Protein AF-0000000067995550 (afdb_homodimer)

Radius of gyration: 25.69 Å; Cα contacts (8 Å, |Δi|>4): 958; chains: 2; bounding box: 103×67×55 Å

Solvent-accessible surface area (backbone atoms only — not comparable to full-atom values): 26093 Å² total; per-residue (Å²): 80,38,36,34,41,45,27,24,25,64,46,76,70,83,86,49,78,45,71,44,29,54,51,31,63,51,73,49,69,54,59,28,30,21,36,31,55,53,81,87,11,30,56,67,55,56,58,27,46,68,56,60,76,31,74,73,68,39,63,45,44,28,55,64,81,42,40,41,91,80,36,47,69,66,39,41,60,32,38,26,67,44,58,56,50,32,72,79,66,53,82,42,63,21,44,37,54,36,24,30,63,55,35,65,83,47,75,56,69,66,57,23,48,53,52,22,46,50,36,27,44,77,58,71,44,43,94,48,26,78,38,50,52,85,74,45,51,72,58,51,31,43,40,43,43,48,24,27,38,50,64,59,60,32,53,31,36,39,28,35,30,76,55,60,93,48,30,66,40,50,38,53,52,48,53,55,50,60,72,70,50,87,42,34,32,40,34,30,44,78,47,61,72,64,37,59,73,23,59,21,21,34,30,32,52,83,14,23,72,71,47,74,40,51,11,68,62,41,50,52,51,50,53,48,24,42,76,62,60,70,81,86,71,77,75,76,80,62,80,73,73,76,79,71,66,85,116,80,39,38,34,41,44,28,22,23,63,44,77,70,83,86,48,78,45,73,46,30,54,52,30,63,49,74,48,70,55,60,27,29,21,37,32,54,53,82,88,12,30,56,68,55,57,58,26,46,68,55,60,76,32,72,74,68,41,62,45,43,28,56,65,80,42,41,42,91,81,36,47,71,65,38,41,62,32,37,25,68,44,58,56,50,31,72,77,66,53,82,41,63,22,42,36,55,36,25,29,64,54,35,64,85,46,72,56,70,65,56,23,47,51,51,20,46,48,36,28,44,76,59,72,45,43,94,48,28,81,39,50,52,86,75,44,51,69,57,51,31,42,39,46,43,47,25,25,39,50,63,61,60,30,54,31,38,38,29,34,30,77,56,61,92,47,29,66,40,51,38,54,52,48,54,56,50,60,70,70,50,87,42,34,33,40,34,30,44,77,49,63,72,63,36,59,73,23,58,21,22,34,29,31,53,83,14,24,72,72,47,72,41,51,11,69,62,41,50,52,50,51,52,50,25,43,75,64,60,70,81,84,73,80,75,74,79,61,79,74,73,76,79,68,65,86,115

InterPro domains:
  IPR003439 ABC transporter-like, ATP-binding domain [PF00005] (32-164)
  IPR003439 ABC transporter-like, ATP-binding domain [PS50893] (4-231)
  IPR003593 AAA+ ATPase domain [SM00382] (29-210)
  IPR015856 ABC transporter, CbiO/EcfA subunit [cd03225] (9-208)
  IPR027417 P-loop containing nucleoside triphosphate hydrolase [G3DSA:3.40.50.300] (1-230)
  IPR027417 P-loop containing nucleoside triphosphate hydrolase [SSF52540] (18-215)
  IPR050095 Energy-coupling factor transporter ATP-binding [PTHR43553] (17-221)

Structure (mmCIF, N/CA/C/O backbone):
data_AF-0000000067995550-model_v1
#
loop_
_entity.id
_entity.type
_entity.pdbx_description
1 polymer 'Cobalt ABC transporter ATP-binding protein'
#
loop_
_atom_site.group_PDB
_atom_site.id
_atom_site.type_symbol
_atom_site.label_atom_id
_atom_site.label_alt_id
_atom_site.label_comp_id
_atom_site.label_asym_id
_atom_site.label_entity_id
_atom_site.label_seq_id
_atom_site.pdbx_PDB_ins_code
_atom_site.Cartn_x
_atom_site.Cartn_y
_atom_site.Cartn_z
_atom_site.occupancy
_atom_site.B_iso_or_equiv
_atom_site.auth_seq_id
_atom_site.auth_comp_id
_atom_site.auth_asym_id
_atom_site.auth_atom_id
_atom_site.pdbx_PDB_model_num
ATOM 1 N N . MET A 1 1 ? 9.516 -27.969 -7.672 1 90.69 1 MET A N 1
ATOM 2 C CA . MET A 1 1 ? 10.656 -27.125 -7.344 1 90.69 1 MET A CA 1
ATOM 3 C C . MET A 1 1 ? 10.844 -26.031 -8.398 1 90.69 1 MET A C 1
ATOM 5 O O . MET A 1 1 ? 10.711 -26.297 -9.594 1 90.69 1 MET A O 1
ATOM 9 N N . LEU A 1 2 ? 10.992 -24.766 -7.938 1 96.38 2 LEU A N 1
ATOM 10 C CA . LEU A 1 2 ? 11.383 -23.672 -8.812 1 96.38 2 LEU A CA 1
ATOM 11 C C . LEU A 1 2 ? 12.891 -23.438 -8.75 1 96.38 2 LEU A C 1
ATOM 13 O O . LEU A 1 2 ? 13.477 -23.438 -7.664 1 96.38 2 LEU A O 1
ATOM 17 N N . ALA A 1 3 ? 13.484 -23.344 -9.938 1 97.19 3 ALA A N 1
ATOM 18 C CA . ALA A 1 3 ? 14.938 -23.156 -9.938 1 97.19 3 ALA A CA 1
ATOM 19 C C . ALA A 1 3 ? 15.352 -22.078 -10.922 1 97.19 3 ALA A C 1
ATOM 21 O O . ALA A 1 3 ? 14.797 -21.969 -12.016 1 97.19 3 ALA A O 1
ATOM 22 N N . VAL A 1 4 ? 16.234 -21.281 -10.484 1 96.56 4 VAL A N 1
ATOM 23 C CA . VAL A 1 4 ? 16.891 -20.266 -11.281 1 96.56 4 VAL A CA 1
ATOM 24 C C . VAL A 1 4 ? 18.406 -20.438 -11.211 1 96.56 4 VAL A C 1
ATOM 26 O O . VAL A 1 4 ? 18.969 -20.578 -10.125 1 96.56 4 VAL A O 1
ATOM 29 N N . ARG A 1 5 ? 19.047 -20.453 -12.383 1 96.62 5 ARG A N 1
ATOM 30 C CA . ARG A 1 5 ? 20.484 -20.625 -12.445 1 96.62 5 ARG A CA 1
ATOM 31 C C . ARG A 1 5 ? 21.141 -19.484 -13.227 1 96.62 5 ARG A C 1
ATOM 33 O O . ARG A 1 5 ? 20.953 -19.375 -14.438 1 96.62 5 ARG A O 1
ATOM 40 N N . SER A 1 6 ? 21.938 -18.656 -12.5 1 96.81 6 SER A N 1
ATOM 41 C CA . SER A 1 6 ? 22.688 -17.531 -13.055 1 96.81 6 SER A CA 1
ATOM 42 C C . SER A 1 6 ? 21.812 -16.672 -13.977 1 96.81 6 SER A C 1
ATOM 44 O O . SER A 1 6 ? 22.219 -16.344 -15.086 1 96.81 6 SER A O 1
ATOM 46 N N . ALA A 1 7 ? 20.672 -16.438 -13.562 1 96.19 7 ALA A N 1
ATOM 47 C CA . ALA A 1 7 ? 19.703 -15.695 -14.383 1 96.19 7 ALA A CA 1
ATOM 48 C C . ALA A 1 7 ? 20.047 -14.211 -14.406 1 96.19 7 ALA A C 1
ATOM 50 O O . ALA A 1 7 ? 20.25 -13.594 -13.359 1 96.19 7 ALA A O 1
ATOM 51 N N . THR A 1 8 ? 20.141 -13.664 -15.531 1 96.44 8 THR A N 1
ATOM 52 C CA . THR A 1 8 ? 20.359 -12.234 -15.75 1 96.44 8 THR A CA 1
ATOM 53 C C . THR A 1 8 ? 19.25 -11.648 -16.625 1 96.44 8 THR A C 1
ATOM 55 O O . THR A 1 8 ? 18.828 -12.273 -17.594 1 96.44 8 THR A O 1
ATOM 58 N N . VAL A 1 9 ? 18.688 -10.586 -16.188 1 95.88 9 VAL A N 1
ATOM 59 C CA . VAL A 1 9 ? 17.672 -9.867 -16.953 1 95.88 9 VAL A CA 1
ATOM 60 C C . VAL A 1 9 ? 18.141 -8.438 -17.219 1 95.88 9 VAL A C 1
ATOM 62 O O . VAL A 1 9 ? 18.359 -7.668 -16.266 1 95.88 9 VAL A O 1
ATOM 65 N N . THR A 1 10 ? 18.328 -8.078 -18.438 1 93.94 10 THR A N 1
ATOM 66 C CA . THR A 1 10 ? 18.672 -6.73 -18.859 1 93.94 10 THR A CA 1
ATOM 67 C C . THR A 1 10 ? 17.625 -6.168 -19.812 1 93.94 10 THR A C 1
ATOM 69 O O . THR A 1 10 ? 17.125 -6.887 -20.688 1 93.94 10 THR A O 1
ATOM 72 N N . VAL A 1 11 ? 17.312 -4.898 -19.578 1 89.62 11 VAL A N 1
ATOM 73 C CA . VAL A 1 11 ? 16.328 -4.254 -20.438 1 89.62 11 VAL A CA 1
ATOM 74 C C . VAL A 1 11 ? 16.953 -3.02 -21.094 1 89.62 11 VAL A C 1
ATOM 76 O O . VAL A 1 11 ? 17.797 -2.355 -20.5 1 89.62 11 VAL A O 1
ATOM 79 N N . ASP A 1 12 ? 16.516 -2.756 -22.266 1 84.75 12 ASP A N 1
ATOM 80 C CA . ASP A 1 12 ? 16.953 -1.566 -22.984 1 84.75 12 ASP A CA 1
ATOM 81 C C . ASP A 1 12 ? 16.016 -0.383 -22.703 1 84.75 12 ASP A C 1
ATOM 83 O O . ASP A 1 12 ? 14.836 -0.423 -23.031 1 84.75 12 ASP A O 1
ATOM 87 N N . THR A 1 13 ? 16.484 0.612 -22.016 1 78.81 13 THR A N 1
ATOM 88 C CA . THR A 1 13 ? 15.672 1.778 -21.688 1 78.81 13 THR A CA 1
ATOM 89 C C . THR A 1 13 ? 15.781 2.842 -22.781 1 78.81 13 THR A C 1
ATOM 91 O O . THR A 1 13 ? 15.273 3.953 -22.625 1 78.81 13 THR A O 1
ATOM 94 N N . GLY A 1 14 ? 16.25 2.47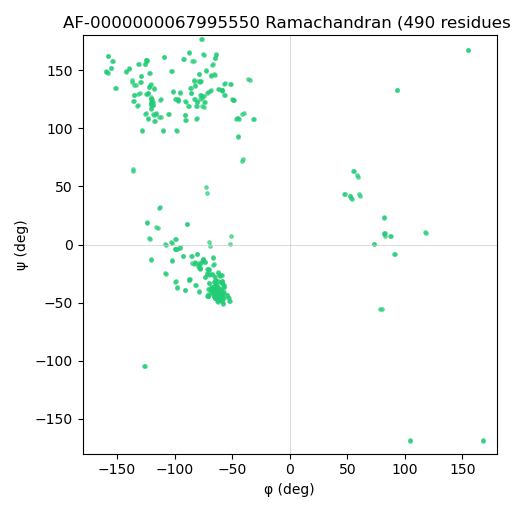3 -23.969 1 72.81 14 GLY A N 1
ATOM 95 C CA . GLY A 1 14 ? 16.5 3.434 -25.031 1 72.81 14 GLY A CA 1
ATOM 96 C C . GLY A 1 14 ? 17.812 4.18 -24.859 1 72.81 14 GLY A C 1
ATOM 97 O O . GLY A 1 14 ? 18.656 4.191 -25.766 1 72.81 14 GLY A O 1
ATOM 98 N N . ALA A 1 15 ? 18 4.816 -23.719 1 73.25 15 ALA A N 1
ATOM 99 C CA . ALA A 1 15 ? 19.203 5.602 -23.453 1 73.25 15 ALA A CA 1
ATOM 100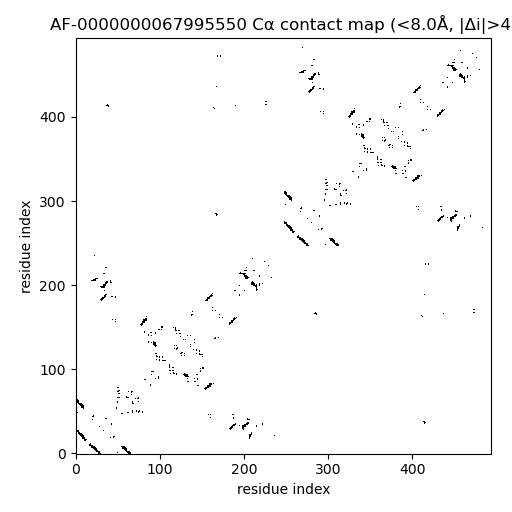 C C . ALA A 1 15 ? 20.359 4.711 -23 1 73.25 15 ALA A C 1
ATOM 102 O O . ALA A 1 15 ? 21.531 5 -23.281 1 73.25 15 ALA A O 1
ATOM 103 N N . SER A 1 16 ? 20 3.633 -22.234 1 82.38 16 SER A N 1
ATOM 104 C CA . SER A 1 16 ? 21.031 2.719 -21.734 1 82.38 16 SER A CA 1
ATOM 105 C C . SER A 1 16 ? 20.438 1.358 -21.391 1 82.38 16 SER A C 1
ATOM 107 O O . SER A 1 16 ? 19.219 1.188 -21.406 1 82.38 16 SER A O 1
ATOM 109 N N . GLU A 1 17 ? 21.297 0.446 -21.297 1 88.12 17 GLU A N 1
ATOM 110 C CA . GLU A 1 17 ? 20.922 -0.882 -20.828 1 88.12 17 GLU A CA 1
ATOM 111 C C . GLU A 1 17 ? 20.891 -0.945 -19.312 1 88.12 17 GLU A C 1
ATOM 113 O O . GLU A 1 17 ? 21.781 -0.426 -18.641 1 88.12 17 GLU A O 1
ATOM 118 N N . ARG A 1 18 ? 19.734 -1.368 -18.766 1 89.5 18 ARG A N 1
ATOM 119 C CA . ARG A 1 18 ? 19.594 -1.503 -17.328 1 89.5 18 ARG A CA 1
ATOM 120 C C . ARG A 1 18 ? 19.469 -2.969 -16.922 1 89.5 18 ARG A C 1
ATOM 122 O O . ARG A 1 18 ? 18.656 -3.703 -17.484 1 89.5 18 ARG A O 1
ATOM 129 N N . THR A 1 19 ? 20.328 -3.387 -16.031 1 93.06 19 THR A N 1
ATOM 130 C CA . THR A 1 19 ? 20.266 -4.75 -15.523 1 93.06 19 THR A CA 1
ATOM 131 C C . THR A 1 19 ? 19.344 -4.836 -14.312 1 93.06 19 THR A C 1
ATOM 133 O O . THR A 1 19 ? 19.578 -4.184 -13.289 1 93.06 19 THR A O 1
ATOM 136 N N . LEU A 1 20 ? 18.281 -5.637 -14.438 1 94.62 20 LEU A N 1
ATOM 137 C CA . LEU A 1 20 ? 17.297 -5.766 -13.375 1 94.62 20 LEU A CA 1
ATOM 138 C C . LEU A 1 20 ? 17.656 -6.91 -12.43 1 94.62 20 LEU A C 1
ATOM 140 O O . LEU A 1 20 ? 17.469 -6.801 -11.219 1 94.62 20 LEU A O 1
ATOM 144 N N . LEU A 1 21 ? 18.125 -7.961 -12.961 1 96.75 21 LEU A N 1
ATOM 145 C CA . LEU A 1 21 ? 18.641 -9.109 -12.219 1 96.75 21 LEU A CA 1
ATOM 146 C C . LEU A 1 21 ? 20.031 -9.5 -12.727 1 96.75 21 LEU A C 1
ATOM 148 O O . LEU A 1 21 ? 20.281 -9.484 -13.938 1 96.75 21 LEU A O 1
ATOM 152 N N . GLN A 1 22 ? 20.859 -9.836 -11.781 1 96 22 GLN A N 1
ATOM 153 C CA . GLN A 1 22 ? 22.25 -10.109 -12.133 1 96 22 GLN A CA 1
ATOM 154 C C . GLN A 1 22 ? 22.703 -11.453 -11.57 1 96 22 GLN A C 1
ATOM 156 O O . GLN A 1 22 ? 23.156 -11.539 -10.43 1 96 22 GLN A O 1
ATOM 161 N N . GLY A 1 23 ? 22.672 -12.461 -12.414 1 95.56 23 GLY A N 1
ATOM 162 C CA . GLY A 1 23 ? 23.234 -13.766 -12.125 1 95.56 23 GLY A CA 1
ATOM 163 C C . GLY A 1 23 ? 22.609 -14.43 -10.914 1 95.56 23 GLY A C 1
ATOM 164 O O . GLY A 1 23 ? 23.312 -15.023 -10.086 1 95.56 23 GLY A O 1
ATOM 165 N N . ILE A 1 24 ? 21.344 -14.383 -10.773 1 96.44 24 ILE A N 1
ATOM 166 C CA . ILE A 1 24 ? 20.672 -14.938 -9.609 1 96.44 24 ILE A CA 1
ATOM 167 C C . ILE A 1 24 ? 20.578 -16.453 -9.727 1 96.44 24 ILE A C 1
ATOM 169 O O . ILE A 1 24 ? 20.203 -16.984 -10.781 1 96.44 24 ILE A O 1
ATOM 173 N N . THR A 1 25 ? 21.062 -17.172 -8.75 1 97.56 25 THR A N 1
ATOM 174 C CA . THR A 1 25 ? 20.891 -18.609 -8.617 1 97.56 25 THR A CA 1
ATOM 175 C C . THR A 1 25 ? 20.141 -18.953 -7.34 1 97.56 25 THR A C 1
ATOM 177 O O . THR A 1 25 ? 20.516 -18.516 -6.25 1 97.56 25 THR A O 1
ATOM 180 N N . ALA A 1 26 ? 19.078 -19.625 -7.473 1 97.5 26 ALA A N 1
ATOM 181 C CA . ALA A 1 26 ? 18.25 -19.984 -6.32 1 97.5 26 ALA A CA 1
ATOM 182 C C . ALA A 1 26 ? 17.375 -21.188 -6.633 1 97.5 26 ALA A C 1
ATOM 184 O O . ALA A 1 26 ? 16.984 -21.406 -7.781 1 97.5 26 ALA A O 1
ATOM 185 N N . GLU A 1 27 ? 17.141 -21.938 -5.648 1 97.94 27 GLU A N 1
ATOM 186 C CA . GLU A 1 27 ? 16.156 -23 -5.688 1 97.94 27 GLU A CA 1
ATOM 187 C C . GLU A 1 27 ? 15.078 -22.797 -4.633 1 97.94 27 GLU A C 1
ATOM 189 O O . GLU A 1 27 ? 15.375 -22.594 -3.457 1 97.94 27 GLU A O 1
ATOM 194 N N . LEU A 1 28 ? 13.883 -22.828 -5.09 1 97.94 28 LEU A N 1
ATOM 195 C CA . LEU A 1 28 ? 12.734 -22.672 -4.199 1 97.94 28 LEU A CA 1
ATOM 196 C C . LEU A 1 28 ? 11.93 -23.969 -4.133 1 97.94 28 LEU A C 1
ATOM 198 O O . LEU A 1 28 ? 11.281 -24.359 -5.105 1 97.94 28 LEU A O 1
ATOM 202 N N . SER A 1 29 ? 11.984 -24.625 -2.994 1 95.88 29 SER A N 1
ATOM 203 C CA . SER A 1 29 ? 11.297 -25.906 -2.873 1 95.88 29 SER A CA 1
ATOM 204 C C . SER A 1 29 ? 10.25 -25.859 -1.763 1 95.88 29 SER A C 1
ATOM 206 O O . SER A 1 29 ? 9.422 -26.766 -1.654 1 95.88 29 SER A O 1
ATOM 208 N N . ALA A 1 30 ? 10.336 -24.812 -0.956 1 97.69 30 ALA A N 1
ATOM 209 C CA . ALA A 1 30 ? 9.406 -24.719 0.165 1 97.69 30 ALA A CA 1
ATOM 210 C C . ALA A 1 30 ? 7.973 -24.516 -0.325 1 97.69 30 ALA A C 1
ATOM 212 O O . ALA A 1 30 ? 7.758 -23.984 -1.418 1 97.69 30 ALA A O 1
ATOM 213 N N . PRO A 1 31 ? 7.012 -24.922 0.517 1 98.06 31 PRO A N 1
ATOM 214 C CA . PRO A 1 31 ? 5.617 -24.672 0.152 1 98.06 31 PRO A CA 1
ATOM 215 C C . PRO A 1 31 ? 5.332 -23.188 -0.072 1 98.06 31 PRO A C 1
ATOM 217 O O . PRO A 1 31 ? 4.637 -22.812 -1.026 1 98.06 31 PRO A O 1
ATOM 220 N N . ARG A 1 32 ? 5.84 -22.375 0.722 1 98.56 32 ARG A N 1
ATOM 221 C CA . ARG A 1 32 ? 5.676 -20.938 0.583 1 98.56 32 ARG A CA 1
ATOM 222 C C . ARG A 1 32 ? 6.996 -20.203 0.795 1 98.56 32 ARG A C 1
ATOM 224 O O . ARG A 1 32 ? 7.652 -20.391 1.823 1 98.56 32 ARG A O 1
ATOM 231 N N . THR A 1 33 ? 7.391 -19.438 -0.186 1 98.81 33 THR A N 1
ATOM 232 C CA . THR A 1 33 ? 8.633 -18.672 -0.134 1 98.81 33 THR A CA 1
ATOM 233 C C . THR A 1 33 ? 8.352 -17.172 -0.269 1 98.81 33 THR A C 1
ATOM 235 O O . THR A 1 33 ? 7.668 -16.75 -1.204 1 98.81 33 THR A O 1
ATOM 238 N N . ALA A 1 34 ? 8.82 -16.375 0.694 1 98.75 34 ALA A N 1
ATOM 239 C CA . ALA A 1 34 ? 8.719 -14.922 0.611 1 98.75 34 ALA A CA 1
ATOM 240 C C . ALA A 1 34 ? 9.906 -14.336 -0.159 1 98.75 34 ALA A C 1
ATOM 242 O O . ALA A 1 34 ? 11.039 -14.789 0.005 1 98.75 34 ALA A O 1
ATOM 243 N N . VAL A 1 35 ? 9.648 -13.453 -1.043 1 98.69 35 VAL A N 1
ATOM 244 C CA . VAL A 1 35 ? 10.664 -12.672 -1.741 1 98.69 35 VAL A CA 1
ATOM 245 C C . VAL A 1 35 ? 10.695 -11.25 -1.189 1 98.69 35 VAL A C 1
ATOM 247 O O . VAL A 1 35 ? 9.766 -10.477 -1.402 1 98.69 35 VAL A O 1
ATOM 250 N N . LEU A 1 36 ? 11.773 -10.906 -0.519 1 98.44 36 LEU A N 1
ATOM 251 C CA . LEU A 1 36 ? 11.938 -9.617 0.136 1 98.44 36 LEU A CA 1
ATOM 252 C C . LEU A 1 36 ? 12.969 -8.766 -0.596 1 98.44 36 LEU A C 1
ATOM 254 O O . LEU A 1 36 ? 13.82 -9.297 -1.315 1 98.44 36 LEU A O 1
ATOM 258 N N . GLY A 1 37 ? 12.914 -7.508 -0.333 1 97.38 37 GLY A N 1
ATOM 259 C CA . GLY A 1 37 ? 13.797 -6.527 -0.94 1 97.38 37 GLY A CA 1
ATOM 260 C C . GLY A 1 37 ? 13.203 -5.133 -0.984 1 97.38 37 GLY A C 1
ATOM 261 O O . GLY A 1 37 ? 12 -4.957 -0.775 1 97.38 37 GLY A O 1
ATOM 262 N N . LEU A 1 38 ? 14.062 -4.211 -1.272 1 95.81 38 LEU A N 1
ATOM 263 C CA . LEU A 1 38 ? 13.617 -2.828 -1.392 1 95.81 38 LEU A CA 1
ATOM 264 C C . LEU A 1 38 ? 12.852 -2.613 -2.697 1 95.81 38 LEU A C 1
ATOM 266 O O . LEU A 1 38 ? 12.859 -3.479 -3.574 1 95.81 38 LEU A O 1
ATOM 270 N N . ASN A 1 39 ? 12.117 -1.482 -2.719 1 93 39 ASN A N 1
ATOM 271 C CA . ASN A 1 39 ? 11.477 -1.131 -3.98 1 93 39 ASN A CA 1
ATOM 272 C C . ASN A 1 39 ? 12.492 -1.02 -5.117 1 93 39 ASN A C 1
ATOM 274 O O . ASN A 1 39 ? 13.562 -0.438 -4.941 1 93 39 ASN A O 1
ATOM 278 N N . GLY A 1 40 ? 12.273 -1.641 -6.168 1 90.69 40 GLY A N 1
ATOM 279 C CA . GLY A 1 40 ? 13.164 -1.574 -7.316 1 90.69 40 GLY A CA 1
ATOM 280 C C . GLY A 1 40 ? 14.281 -2.598 -7.266 1 90.69 40 GLY A C 1
ATOM 281 O O . GLY A 1 40 ? 15.164 -2.611 -8.133 1 90.69 40 GLY A O 1
ATOM 282 N N . SER A 1 41 ? 14.242 -3.496 -6.328 1 94.06 41 SER A N 1
ATOM 283 C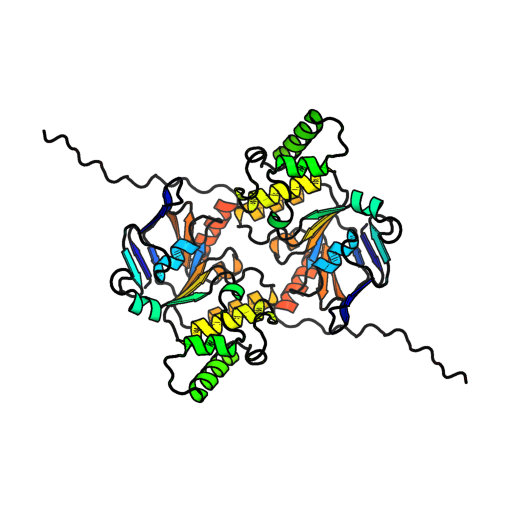 CA . SER A 1 41 ? 15.352 -4.426 -6.148 1 94.06 41 SER A CA 1
ATOM 284 C C . SER A 1 41 ? 15.312 -5.547 -7.18 1 94.06 41 SER A C 1
ATOM 286 O O . SER A 1 41 ? 16.297 -6.27 -7.363 1 94.06 41 SER A O 1
ATOM 288 N N . GLY A 1 42 ? 14.133 -5.781 -7.773 1 94.56 42 GLY A N 1
ATOM 289 C CA . GLY A 1 42 ? 14.008 -6.828 -8.773 1 94.56 42 GLY A CA 1
ATOM 290 C C . GLY A 1 42 ? 13.039 -7.926 -8.375 1 94.56 42 GLY A C 1
ATOM 291 O O . GLY A 1 42 ? 12.945 -8.953 -9.047 1 94.56 42 GLY A O 1
ATOM 292 N N . LYS A 1 43 ? 12.281 -7.75 -7.32 1 96.5 43 LYS A N 1
ATOM 293 C CA . LYS A 1 43 ? 11.383 -8.773 -6.797 1 96.5 43 LYS A CA 1
ATOM 294 C C . LYS A 1 43 ? 10.375 -9.219 -7.855 1 96.5 43 LYS A C 1
ATOM 296 O O . LYS A 1 43 ? 10.227 -10.414 -8.117 1 96.5 43 LYS A O 1
ATOM 301 N N . SER A 1 44 ? 9.711 -8.188 -8.469 1 95.38 44 SER A N 1
ATOM 302 C CA . SER A 1 44 ? 8.695 -8.5 -9.469 1 95.38 44 SER A CA 1
ATOM 303 C C . SER A 1 44 ? 9.312 -9.148 -10.703 1 95.38 44 SER A C 1
ATOM 305 O O . SER A 1 44 ? 8.758 -10.094 -11.266 1 95.38 44 SER A O 1
ATOM 307 N N . THR A 1 45 ? 10.461 -8.664 -11.117 1 95.38 45 THR A N 1
ATOM 308 C CA . THR A 1 45 ? 11.188 -9.258 -12.234 1 95.38 45 THR A CA 1
ATOM 309 C C . THR A 1 45 ? 11.539 -10.711 -11.945 1 95.38 45 THR A C 1
ATOM 311 O O . THR A 1 45 ? 11.367 -11.586 -12.797 1 95.38 45 THR A O 1
ATOM 314 N N . PHE A 1 46 ? 11.961 -10.938 -10.695 1 97.5 46 PHE A N 1
ATOM 315 C CA . PHE A 1 46 ? 12.312 -12.289 -10.273 1 97.5 46 PHE A CA 1
ATOM 316 C C . PHE A 1 46 ? 11.094 -13.203 -10.328 1 97.5 46 PHE A C 1
ATOM 318 O O . PHE A 1 46 ? 11.164 -14.305 -10.883 1 97.5 46 PHE A O 1
ATOM 325 N N . LEU A 1 47 ? 9.945 -12.766 -9.805 1 97.06 47 LEU A N 1
ATOM 326 C CA . LEU A 1 47 ? 8.711 -13.555 -9.812 1 97.06 47 LEU A CA 1
ATOM 327 C C . LEU A 1 47 ? 8.305 -13.906 -11.242 1 97.06 47 LEU A C 1
ATOM 329 O O . LEU A 1 47 ? 7.961 -15.055 -11.531 1 97.06 47 LEU A O 1
ATOM 333 N N . ARG A 1 48 ? 8.461 -12.977 -12.094 1 95.62 48 ARG A N 1
ATOM 334 C CA . ARG A 1 48 ? 7.969 -13.109 -13.461 1 95.62 48 ARG A CA 1
ATOM 335 C C . ARG A 1 48 ? 8.859 -14.031 -14.281 1 95.62 48 ARG A C 1
ATOM 337 O O . ARG A 1 48 ? 8.484 -14.453 -15.375 1 95.62 48 ARG A O 1
ATOM 344 N N . LEU A 1 49 ? 10.031 -14.352 -13.773 1 95.56 49 LEU A N 1
ATOM 345 C CA . LEU A 1 49 ? 10.867 -15.344 -14.438 1 95.56 49 LEU A CA 1
ATOM 346 C C . LEU A 1 49 ? 10.148 -16.688 -14.547 1 95.56 49 LEU A C 1
ATOM 348 O O . LEU A 1 49 ? 10.305 -17.406 -15.539 1 95.56 49 LEU A O 1
ATOM 352 N N . PHE A 1 50 ? 9.336 -16.938 -13.578 1 96.19 50 PHE A N 1
ATOM 353 C CA . PHE A 1 50 ? 8.789 -18.281 -13.438 1 96.19 50 PHE A CA 1
ATOM 354 C C . PHE A 1 50 ? 7.547 -18.453 -14.305 1 96.19 50 PHE A C 1
ATOM 356 O O . PHE A 1 50 ? 7.016 -19.562 -14.422 1 96.19 50 PHE A O 1
ATOM 363 N N . ASN A 1 51 ? 7.043 -17.422 -14.852 1 92.81 51 ASN A N 1
ATOM 364 C CA . ASN A 1 51 ? 5.941 -17.578 -15.789 1 92.81 51 ASN A CA 1
ATOM 365 C C . ASN A 1 51 ? 6.281 -16.984 -17.156 1 92.81 51 ASN A C 1
ATOM 367 O O . ASN A 1 51 ? 5.398 -16.797 -18 1 92.81 51 ASN A O 1
ATOM 371 N N . GLY A 1 52 ? 7.449 -16.562 -17.328 1 90.62 52 GLY A N 1
ATOM 372 C CA . GLY A 1 52 ? 7.965 -16.141 -18.609 1 90.62 52 GLY A CA 1
ATOM 373 C C . GLY A 1 52 ? 7.578 -14.719 -18.984 1 90.62 52 GLY A C 1
ATOM 374 O O . GLY A 1 52 ? 7.727 -14.305 -20.141 1 90.62 52 GLY A O 1
ATOM 375 N N . LEU A 1 53 ? 7.023 -13.977 -18.078 1 87.81 53 LEU A N 1
ATOM 376 C CA . LEU A 1 53 ? 6.633 -12.602 -18.359 1 87.81 53 LEU A CA 1
ATOM 377 C C . LEU A 1 53 ? 7.848 -11.672 -18.328 1 87.81 53 LEU A C 1
ATOM 379 O O . LEU A 1 53 ? 7.789 -10.547 -18.828 1 87.81 53 LEU A O 1
ATOM 383 N N . SER A 1 54 ? 8.898 -12.047 -17.719 1 88.38 54 SER A N 1
ATOM 384 C CA . SER A 1 54 ? 10.172 -11.336 -17.781 1 88.38 54 SER A CA 1
ATOM 385 C C . SER A 1 54 ? 11.141 -12.008 -18.734 1 88.38 54 SER A C 1
ATOM 387 O O . SER A 1 54 ? 11.328 -13.227 -18.688 1 88.38 54 SER A O 1
ATOM 389 N N . PRO A 1 55 ? 11.734 -11.188 -19.609 1 86.56 55 PRO A N 1
ATOM 390 C CA . PRO A 1 55 ? 12.703 -11.797 -20.516 1 86.56 55 PRO A CA 1
ATOM 391 C C . PRO A 1 55 ? 13.969 -12.266 -19.797 1 86.56 55 PRO A C 1
ATOM 393 O O . PRO A 1 55 ? 14.5 -11.555 -18.938 1 86.56 55 PRO A O 1
ATOM 396 N N . LEU A 1 56 ? 14.352 -13.453 -20.094 1 91.81 56 LEU A N 1
ATOM 397 C CA . LEU A 1 56 ? 15.602 -14 -19.594 1 91.81 56 LEU A CA 1
ATOM 398 C C . LEU A 1 56 ? 16.75 -13.727 -20.547 1 91.81 56 LEU A C 1
ATOM 400 O O . LEU A 1 56 ? 16.812 -14.305 -21.641 1 91.81 56 LEU A O 1
ATOM 404 N N . THR A 1 57 ? 17.656 -12.781 -20.141 1 92.75 57 THR A N 1
ATOM 405 C CA . THR A 1 57 ? 18.797 -12.438 -20.984 1 92.75 57 THR A CA 1
ATOM 406 C C . THR A 1 57 ? 19.812 -13.57 -21.016 1 92.75 57 THR A C 1
ATOM 408 O O . THR A 1 57 ? 20.344 -13.922 -22.078 1 92.75 57 THR A O 1
ATOM 411 N N . SER A 1 58 ? 20.094 -14.125 -19.906 1 94.75 58 SER A N 1
ATOM 412 C CA . SER A 1 58 ? 20.969 -15.281 -19.781 1 94.75 58 SER A CA 1
ATOM 413 C C . SER A 1 58 ? 20.641 -16.094 -18.531 1 94.75 58 SER A C 1
ATOM 415 O O . SER A 1 58 ? 19.969 -15.602 -17.641 1 94.75 58 SER A O 1
ATOM 417 N N . GLY A 1 59 ? 21.031 -17.359 -18.562 1 95.94 59 GLY A N 1
ATOM 418 C CA . GLY A 1 59 ? 20.75 -18.266 -17.469 1 95.94 59 GLY A CA 1
ATOM 419 C C . GLY A 1 59 ? 19.641 -19.25 -17.766 1 95.94 59 GLY A C 1
ATOM 420 O O . GLY A 1 59 ? 19.297 -19.484 -18.938 1 95.94 59 GLY A O 1
ATOM 421 N N . GLU A 1 60 ? 19.219 -19.922 -16.703 1 96.12 60 GLU A N 1
ATOM 422 C CA . GLU A 1 60 ? 18.188 -20.922 -16.859 1 96.12 60 GLU A CA 1
ATOM 423 C C . GLU A 1 60 ? 17.141 -20.828 -15.742 1 96.12 60 GLU A C 1
ATOM 425 O O . GLU A 1 60 ? 17.5 -20.594 -14.586 1 96.12 60 GLU A O 1
ATOM 430 N N . VAL A 1 61 ? 15.93 -21.031 -16.125 1 96.5 61 VAL A N 1
ATOM 431 C CA . VAL A 1 61 ? 14.82 -21.062 -15.18 1 96.5 61 VAL A CA 1
ATOM 432 C C . VAL A 1 61 ? 13.953 -22.297 -15.438 1 96.5 61 VAL A C 1
ATOM 434 O O . VAL A 1 61 ? 13.594 -22.578 -16.578 1 96.5 61 VAL A O 1
ATOM 437 N N . THR A 1 62 ? 13.68 -23.031 -14.406 1 96.25 62 THR A N 1
ATOM 438 C CA . THR A 1 62 ? 12.828 -24.203 -14.547 1 96.25 62 THR A CA 1
ATOM 439 C C . THR A 1 62 ? 11.711 -24.188 -13.508 1 96.25 62 THR A C 1
ATOM 441 O O . THR A 1 62 ? 11.898 -23.703 -12.391 1 96.25 62 THR A O 1
ATOM 444 N N . VAL A 1 63 ? 10.594 -24.656 -13.859 1 96.31 63 VAL A N 1
ATOM 445 C CA . VAL A 1 63 ? 9.43 -24.859 -13.008 1 96.31 63 VAL A CA 1
ATOM 446 C C . VAL A 1 63 ? 9.078 -26.344 -12.945 1 96.31 63 VAL A C 1
ATOM 448 O O . VAL A 1 63 ? 8.578 -26.906 -13.914 1 96.31 63 VAL A O 1
ATOM 451 N N . HIS A 1 64 ? 9.391 -26.891 -11.82 1 93.75 64 HIS A N 1
ATOM 452 C CA . HIS A 1 64 ? 9.18 -28.328 -11.625 1 93.75 64 HIS A CA 1
ATOM 453 C C . HIS A 1 64 ? 9.828 -29.125 -12.75 1 93.75 64 HIS A C 1
ATOM 455 O O . HIS A 1 64 ? 9.18 -29.984 -13.352 1 93.75 64 HIS A O 1
ATOM 461 N N . GLY A 1 65 ? 11 -28.688 -13.086 1 92.31 65 GLY A N 1
ATOM 462 C CA . GLY A 1 65 ? 11.812 -29.438 -14.023 1 92.31 65 GLY A CA 1
ATOM 463 C C . GLY A 1 65 ? 11.602 -29.031 -15.469 1 92.31 65 GLY A C 1
ATOM 464 O O . GLY A 1 65 ? 12.32 -29.5 -16.359 1 92.31 65 GLY A O 1
ATOM 465 N N . VAL A 1 66 ? 10.641 -28.219 -15.719 1 93.06 66 VAL A N 1
ATOM 466 C CA . VAL A 1 66 ? 10.344 -27.797 -17.094 1 93.06 66 VAL A CA 1
ATOM 467 C C . VAL A 1 66 ? 11.008 -26.453 -17.375 1 93.06 66 VAL A C 1
ATOM 469 O O . VAL A 1 66 ? 10.789 -25.484 -16.641 1 93.06 66 VAL A O 1
ATOM 472 N N . SER A 1 67 ? 11.797 -26.438 -18.422 1 93.5 67 SER A N 1
ATOM 473 C CA . SER A 1 67 ? 12.508 -25.219 -18.797 1 93.5 67 SER A CA 1
ATOM 474 C C . SER A 1 67 ? 11.555 -24.188 -19.375 1 93.5 67 SER A C 1
ATOM 476 O O . SER A 1 67 ? 10.797 -24.469 -20.297 1 93.5 67 SER A O 1
ATOM 478 N N . ILE A 1 68 ? 11.625 -23 -18.891 1 91.19 68 ILE A N 1
ATOM 479 C CA . ILE A 1 68 ? 10.758 -21.922 -19.359 1 91.19 68 ILE A CA 1
ATOM 480 C C . ILE A 1 68 ? 11.094 -21.578 -20.812 1 91.19 68 ILE A C 1
ATOM 482 O O . ILE A 1 68 ? 10.195 -21.328 -21.625 1 91.19 68 ILE A O 1
ATOM 486 N N . SER A 1 69 ? 12.398 -21.625 -21.125 1 89.56 69 SER A N 1
ATOM 487 C CA . SER A 1 69 ? 12.852 -21.234 -22.453 1 89.56 69 SER A CA 1
ATOM 488 C C . SER A 1 69 ? 12.422 -22.266 -23.5 1 89.56 69 SER A C 1
ATOM 490 O O . SER A 1 69 ? 12.172 -21.906 -24.656 1 89.56 69 SER A O 1
ATOM 492 N N . GLU A 1 70 ? 12.234 -23.453 -23.078 1 89.56 70 GLU A N 1
ATOM 493 C CA . GLU A 1 70 ? 11.953 -24.531 -24.031 1 89.56 70 GLU A CA 1
ATOM 494 C C . GLU A 1 70 ? 10.461 -24.828 -24.094 1 89.56 70 GLU A C 1
ATOM 496 O O . GLU A 1 70 ? 9.945 -25.234 -25.141 1 89.56 70 GLU A O 1
ATOM 501 N N . HIS A 1 71 ? 9.805 -24.641 -22.953 1 90.81 71 HIS A N 1
ATOM 502 C CA . HIS A 1 71 ? 8.406 -25.062 -22.875 1 90.81 71 HIS A CA 1
ATOM 503 C C . HIS A 1 71 ? 7.559 -24 -22.188 1 90.81 71 HIS A C 1
ATOM 505 O O . HIS A 1 71 ? 6.91 -24.266 -21.172 1 90.81 71 HIS A O 1
ATOM 511 N N . LEU A 1 72 ? 7.453 -22.891 -22.781 1 89.12 72 LEU A N 1
ATOM 512 C CA . LEU A 1 72 ? 6.793 -21.734 -22.172 1 89.12 72 LEU A CA 1
ATOM 513 C C . LEU A 1 72 ? 5.312 -22.016 -21.938 1 89.12 72 LEU A C 1
ATOM 515 O O . LEU A 1 72 ? 4.781 -21.75 -20.859 1 89.12 72 LEU A O 1
ATOM 519 N N . SER A 1 73 ? 4.66 -22.594 -22.922 1 89.62 73 SER A N 1
ATOM 520 C CA . SER A 1 73 ? 3.229 -22.875 -22.812 1 89.62 73 SER A CA 1
ATOM 521 C C . SER A 1 73 ? 2.926 -23.844 -21.688 1 89.62 73 SER A C 1
ATOM 523 O O . SER A 1 73 ? 1.968 -23.656 -20.938 1 89.62 73 SER A O 1
ATOM 525 N N . ALA A 1 74 ? 3.754 -24.812 -21.609 1 89.94 74 ALA A N 1
ATOM 526 C CA . ALA A 1 74 ? 3.582 -25.812 -20.547 1 89.94 74 ALA A CA 1
ATOM 527 C C . ALA A 1 74 ? 3.781 -25.188 -19.172 1 89.94 74 ALA A C 1
ATOM 529 O O . ALA A 1 74 ? 3.053 -25.5 -18.234 1 89.94 74 ALA A O 1
ATOM 530 N N . VAL A 1 75 ? 4.727 -24.328 -19.047 1 91.25 75 VAL A N 1
ATOM 531 C CA . VAL A 1 75 ? 5.012 -23.656 -17.781 1 91.25 75 VAL A CA 1
ATOM 532 C C . VAL A 1 75 ? 3.85 -22.734 -17.422 1 91.25 75 VAL A C 1
ATOM 534 O O . VAL A 1 75 ? 3.379 -22.75 -16.281 1 91.25 75 VAL A O 1
ATOM 537 N N . ARG A 1 76 ? 3.344 -22.047 -18.359 1 90 76 ARG A N 1
ATOM 538 C CA . ARG A 1 76 ? 2.287 -21.078 -18.125 1 90 76 ARG A CA 1
ATOM 539 C C . ARG A 1 76 ? 1.006 -21.75 -17.656 1 90 76 ARG A C 1
ATOM 541 O O . ARG A 1 76 ? 0.223 -21.172 -16.906 1 90 76 ARG A O 1
ATOM 548 N N . SER A 1 77 ? 0.864 -22.984 -18.047 1 89.44 77 SER A N 1
ATOM 549 C CA . SER A 1 77 ? -0.316 -23.734 -17.625 1 89.44 77 SER A CA 1
ATOM 550 C C . SER A 1 77 ? -0.182 -24.188 -16.172 1 89.44 77 SER A C 1
ATOM 552 O O . SER A 1 77 ? -1.176 -24.531 -15.531 1 89.44 77 SER A O 1
ATOM 554 N N . ARG A 1 78 ? 1.016 -24.141 -15.664 1 93.19 78 ARG A N 1
ATOM 555 C CA . ARG A 1 78 ? 1.283 -24.656 -14.32 1 93.19 78 ARG A CA 1
ATOM 556 C C . ARG A 1 78 ? 1.403 -23.516 -13.312 1 93.19 78 ARG A C 1
ATOM 558 O O . ARG A 1 78 ? 1.392 -23.734 -12.102 1 93.19 78 ARG A O 1
ATOM 565 N N . VAL A 1 79 ? 1.53 -22.328 -13.836 1 96.44 79 VAL A N 1
ATOM 566 C CA . VAL A 1 79 ? 1.846 -21.203 -12.969 1 96.44 79 VAL A CA 1
ATOM 567 C C . VAL A 1 79 ? 0.747 -20.141 -13.07 1 96.44 79 VAL A C 1
ATOM 569 O O . VAL A 1 79 ? 0.375 -19.734 -14.172 1 96.44 79 VAL A O 1
ATOM 572 N N . GLY A 1 80 ? 0.114 -19.812 -11.922 1 96.06 80 GLY A N 1
ATOM 573 C CA . GLY A 1 80 ? -0.761 -18.656 -11.812 1 96.06 80 GLY A CA 1
ATOM 574 C C . GLY A 1 80 ? -0.111 -17.484 -11.109 1 96.06 80 GLY A C 1
ATOM 575 O O . GLY A 1 80 ? 0.711 -17.672 -10.211 1 96.06 80 GLY A O 1
ATOM 576 N N . MET A 1 81 ? -0.544 -16.266 -11.516 1 96.06 81 MET A N 1
ATOM 577 C CA . MET A 1 81 ? 0.063 -15.086 -10.906 1 96.06 81 MET A CA 1
ATOM 578 C C . MET A 1 81 ? -1 -14.055 -10.531 1 96.06 81 MET A C 1
ATOM 580 O O . MET A 1 81 ? -1.895 -13.766 -11.328 1 96.06 81 MET A O 1
ATOM 584 N N . LEU A 1 82 ? -0.882 -13.672 -9.305 1 95.75 82 LEU A N 1
ATOM 585 C CA . LEU A 1 82 ? -1.632 -12.508 -8.836 1 95.75 82 LEU A CA 1
ATOM 586 C C . LEU A 1 82 ? -0.762 -11.258 -8.859 1 95.75 82 LEU A C 1
ATOM 588 O O . LEU A 1 82 ? 0.29 -11.211 -8.219 1 95.75 82 LEU A O 1
ATOM 592 N N . PHE A 1 83 ? -1.237 -10.258 -9.562 1 93.69 83 PHE A N 1
ATOM 593 C CA . PHE A 1 83 ? -0.481 -9.023 -9.695 1 93.69 83 PHE A CA 1
ATOM 594 C C . PHE A 1 83 ? -0.793 -8.07 -8.547 1 93.69 83 PHE A C 1
ATOM 596 O O . PHE A 1 83 ? -1.749 -8.289 -7.797 1 93.69 83 PHE A O 1
ATOM 603 N N . SER A 1 84 ? 0.013 -7.105 -8.422 1 90.62 84 SER A N 1
ATOM 604 C CA . SER A 1 84 ? -0.096 -6.152 -7.324 1 90.62 84 SER A CA 1
ATOM 605 C C . SER A 1 84 ? -1.377 -5.332 -7.426 1 90.62 84 SER A C 1
ATOM 607 O O . SER A 1 84 ? -1.934 -4.906 -6.414 1 90.62 84 SER A O 1
ATOM 609 N N . ASP A 1 85 ? -1.802 -5.086 -8.625 1 91.19 85 ASP A N 1
ATOM 610 C CA . ASP A 1 85 ? -3.041 -4.348 -8.852 1 91.19 85 ASP A CA 1
ATOM 611 C C . ASP A 1 85 ? -4.129 -5.262 -9.406 1 91.19 85 ASP A C 1
ATOM 613 O O . ASP A 1 85 ? -4.25 -5.43 -10.617 1 91.19 85 ASP A O 1
ATOM 617 N N . PRO A 1 86 ? -4.961 -5.699 -8.477 1 90.19 86 PRO A N 1
ATOM 618 C CA . PRO A 1 86 ? -6.016 -6.602 -8.945 1 90.19 86 PRO A CA 1
ATOM 619 C C . PRO A 1 86 ? -6.98 -5.926 -9.914 1 90.19 86 PRO A C 1
ATOM 621 O O . PRO A 1 86 ? -7.539 -6.586 -10.797 1 90.19 86 PRO A O 1
ATOM 624 N N . GLY A 1 87 ? -7.16 -4.637 -9.734 1 89.25 87 GLY A N 1
ATOM 625 C CA . GLY A 1 87 ? -8.023 -3.922 -10.664 1 89.25 87 GLY A CA 1
ATOM 626 C C . GLY A 1 87 ? -7.504 -3.939 -12.086 1 89.25 87 GLY A C 1
ATOM 627 O O . GLY A 1 87 ? -8.281 -4.062 -13.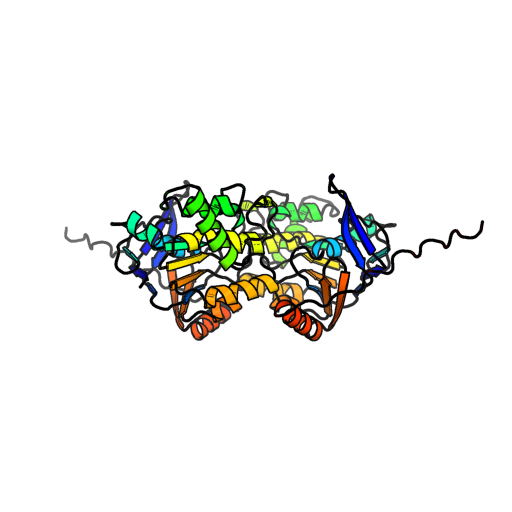031 1 89.25 87 GLY A O 1
ATOM 628 N N . ALA A 1 88 ? -6.234 -3.869 -12.195 1 88.69 88 ALA A N 1
ATOM 629 C CA . ALA A 1 88 ? -5.609 -3.881 -13.516 1 88.69 88 ALA A CA 1
ATOM 630 C C . ALA A 1 88 ? -5.551 -5.297 -14.078 1 88.69 88 ALA A C 1
ATOM 632 O O . ALA A 1 88 ? -5.332 -5.484 -15.281 1 88.69 88 ALA A O 1
ATOM 633 N N . GLN A 1 89 ? -5.738 -6.254 -13.227 1 90.12 89 GLN A N 1
ATOM 634 C CA . GLN A 1 89 ? -5.637 -7.648 -13.648 1 90.12 89 GLN A CA 1
ATOM 635 C C . GLN A 1 89 ? -6.973 -8.156 -14.18 1 90.12 89 GLN A C 1
ATOM 637 O O . GLN A 1 89 ? -7.008 -9.047 -15.031 1 90.12 89 GLN A O 1
ATOM 642 N N . LEU A 1 90 ? -8.016 -7.574 -13.641 1 93.88 90 LEU A N 1
ATOM 643 C CA . LEU A 1 90 ? -9.344 -7.969 -14.086 1 93.88 90 LEU A CA 1
ATOM 644 C C . LEU A 1 90 ? -9.703 -7.285 -15.398 1 93.88 90 LEU A C 1
ATOM 646 O O . LEU A 1 90 ? -9.734 -6.055 -15.477 1 93.88 90 LEU A O 1
ATOM 650 N N . VAL A 1 91 ? -10.016 -8.047 -16.406 1 93.12 91 VAL A N 1
ATOM 651 C CA . VAL A 1 91 ? -10.148 -7.504 -17.75 1 93.12 91 VAL A CA 1
ATOM 652 C C . VAL A 1 91 ? -11.625 -7.473 -18.156 1 93.12 91 VAL A C 1
ATOM 654 O O . VAL A 1 91 ? -12.023 -6.676 -19 1 93.12 91 VAL A O 1
ATOM 657 N N . MET A 1 92 ? -12.422 -8.32 -17.562 1 95.38 92 MET A N 1
ATOM 658 C CA . MET A 1 92 ? -13.828 -8.43 -17.938 1 95.38 92 MET A CA 1
ATOM 659 C C . MET A 1 92 ? -14.695 -7.531 -17.078 1 95.38 92 MET A C 1
ATOM 661 O O . MET A 1 92 ? -14.305 -7.156 -15.969 1 95.38 92 MET A O 1
ATOM 665 N N . PRO A 1 93 ? -15.859 -7.199 -17.516 1 95.88 93 PRO A N 1
ATOM 666 C CA . PRO A 1 93 ? -16.734 -6.277 -16.797 1 95.88 93 PRO A CA 1
ATOM 667 C C . PRO A 1 93 ? -17.172 -6.828 -15.438 1 95.88 93 PRO A C 1
ATOM 669 O O . PRO A 1 93 ? -17.422 -6.059 -14.508 1 95.88 93 PRO A O 1
ATOM 672 N N . THR A 1 94 ? -17.344 -8.18 -15.445 1 97.38 94 THR A N 1
ATOM 673 C CA . THR A 1 94 ? -17.781 -8.781 -14.188 1 97.38 94 THR A CA 1
ATOM 674 C C . THR A 1 94 ? -16.812 -9.883 -13.758 1 97.38 94 THR A C 1
ATOM 676 O O . THR A 1 94 ? -16.062 -10.422 -14.57 1 97.38 94 THR A O 1
ATOM 679 N N . GLY A 1 95 ? -16.891 -10.148 -12.43 1 97.19 95 GLY A N 1
ATOM 680 C CA . GLY A 1 95 ? -16.047 -11.195 -11.883 1 97.19 95 GLY A CA 1
ATOM 681 C C . GLY A 1 95 ? -16.297 -12.547 -12.523 1 97.19 95 GLY A C 1
ATOM 682 O O . GLY A 1 95 ? -15.352 -13.273 -12.852 1 97.19 95 GLY A O 1
ATOM 683 N N . VAL A 1 96 ? -17.531 -12.859 -12.727 1 98 96 VAL A N 1
ATOM 684 C CA . VAL A 1 96 ? -17.875 -14.164 -13.273 1 98 96 VAL A CA 1
ATOM 685 C C . VAL A 1 96 ? -17.328 -14.289 -14.695 1 98 96 VAL A C 1
ATOM 687 O O . VAL A 1 96 ? -16.812 -15.344 -15.078 1 98 96 VAL A O 1
ATOM 690 N N . GLU A 1 97 ? -17.422 -13.266 -15.438 1 97.5 97 GLU A N 1
ATOM 691 C CA . GLU A 1 97 ? -16.906 -13.281 -16.797 1 97.5 97 GLU A CA 1
ATOM 692 C C . GLU A 1 97 ? -15.383 -13.43 -16.812 1 97.5 97 GLU A C 1
ATOM 694 O O . GLU A 1 97 ? -14.828 -14.094 -17.688 1 97.5 97 GLU A O 1
ATOM 699 N N . ASP A 1 98 ? -14.797 -12.82 -15.859 1 97.38 98 ASP A N 1
ATOM 700 C CA . ASP A 1 98 ? -13.344 -12.906 -15.781 1 97.38 98 ASP A CA 1
ATOM 701 C C . ASP A 1 98 ? -12.891 -14.336 -15.477 1 97.38 98 ASP A C 1
ATOM 703 O O . ASP A 1 98 ? -11.977 -14.852 -16.109 1 97.38 98 ASP A O 1
ATOM 707 N N . VAL A 1 99 ? -13.547 -14.945 -14.562 1 97.25 99 VAL A N 1
ATOM 708 C CA . VAL A 1 99 ? -13.219 -16.328 -14.211 1 97.25 99 VAL A CA 1
ATOM 709 C C . VAL A 1 99 ? -13.539 -17.25 -15.383 1 97.25 99 VAL A C 1
ATOM 711 O O . VAL A 1 99 ? -12.805 -18.203 -15.648 1 97.25 99 VAL A O 1
ATOM 714 N N . GLU A 1 100 ? -14.617 -16.938 -16.078 1 97.06 100 GLU A N 1
ATOM 715 C CA . GLU A 1 100 ? -14.969 -17.734 -17.25 1 97.06 100 GLU A CA 1
ATOM 716 C C . GLU A 1 100 ? -13.867 -17.688 -18.297 1 97.06 100 GLU A C 1
ATOM 718 O O . GLU A 1 100 ? -13.617 -18.672 -19 1 97.06 100 GLU A O 1
ATOM 723 N N . LEU A 1 101 ? -13.289 -16.547 -18.422 1 95 101 LEU A N 1
ATOM 724 C CA . LEU A 1 101 ? -12.188 -16.406 -19.375 1 95 101 LEU A CA 1
ATOM 725 C C . LEU A 1 101 ? -11.078 -17.406 -19.062 1 95 101 LEU A C 1
ATOM 727 O O . LEU A 1 101 ? -10.461 -17.938 -19.984 1 95 101 LEU A O 1
ATOM 731 N N . SER A 1 102 ? -10.828 -17.672 -17.781 1 93.31 102 SER A N 1
ATOM 732 C CA . SER A 1 102 ? -9.797 -18.625 -17.359 1 93.31 102 SER A CA 1
ATOM 733 C C . SER A 1 102 ? -10.242 -20.062 -17.609 1 93.31 102 SER A C 1
ATOM 735 O O . SER A 1 102 ? -9.414 -20.969 -17.625 1 93.31 102 SER A O 1
ATOM 737 N N . LEU A 1 103 ? -11.531 -20.266 -17.859 1 95.75 103 LEU A N 1
ATOM 738 C CA . LEU A 1 103 ? -12.086 -21.609 -17.922 1 95.75 103 LEU A CA 1
ATOM 739 C C . LEU A 1 103 ? -12.547 -21.953 -19.328 1 95.75 103 LEU A C 1
ATOM 741 O O . LEU A 1 103 ? -13.508 -22.703 -19.516 1 95.75 103 LEU A O 1
ATOM 745 N N . GLN A 1 104 ? -11.898 -21.422 -20.266 1 92.69 104 GLN A N 1
ATOM 746 C CA . GLN A 1 104 ? -12.305 -21.578 -21.656 1 92.69 104 GLN A CA 1
ATOM 747 C C . GLN A 1 104 ? -12.164 -23.031 -22.109 1 92.69 104 GLN A C 1
ATOM 749 O O . GLN A 1 104 ? -12.766 -23.438 -23.094 1 92.69 104 GLN A O 1
ATOM 754 N N . HIS A 1 105 ? -11.406 -23.828 -21.375 1 89.81 105 HIS A N 1
ATOM 755 C CA . HIS A 1 105 ? -11.242 -25.234 -21.719 1 89.81 105 HIS A CA 1
ATOM 756 C C . HIS A 1 105 ? -12.523 -26.016 -21.438 1 89.81 105 HIS A C 1
ATOM 758 O O . HIS A 1 105 ? -12.695 -27.125 -21.953 1 89.81 105 HIS A O 1
ATOM 764 N N . ILE A 1 106 ? -13.336 -25.516 -20.516 1 93.56 106 ILE A N 1
ATOM 765 C CA . ILE A 1 106 ? -14.625 -26.156 -20.25 1 93.56 106 ILE A CA 1
ATOM 766 C C . ILE A 1 106 ? -15.586 -25.859 -21.391 1 93.56 106 ILE A C 1
ATOM 768 O O . ILE A 1 106 ? -15.914 -24.688 -21.656 1 93.56 106 ILE A O 1
ATOM 772 N N . LYS A 1 107 ? -16.047 -26.953 -21.938 1 91.56 107 LYS A N 1
ATOM 773 C CA . LYS A 1 107 ? -16.969 -26.812 -23.047 1 91.56 107 LYS A CA 1
ATOM 774 C C . LYS A 1 107 ? -18.375 -26.5 -22.562 1 91.56 107 LYS A C 1
ATOM 776 O O . LYS A 1 107 ? -18.828 -27.062 -21.547 1 91.56 107 LYS A O 1
ATOM 781 N N . GLY A 1 108 ? -19.125 -25.562 -23.328 1 93.31 108 GLY A N 1
ATOM 782 C CA . GLY A 1 108 ? -20.484 -25.203 -22.984 1 93.31 108 GLY A CA 1
ATOM 783 C C . GLY A 1 108 ? -20.562 -23.969 -22.094 1 93.31 108 GLY A C 1
ATOM 784 O O . GLY A 1 108 ? -19.844 -23.875 -21.094 1 93.31 108 GLY A O 1
ATOM 785 N N . LYS A 1 109 ? -21.312 -23.188 -22.406 1 93.88 109 LYS A N 1
ATOM 786 C CA . LYS A 1 109 ? -21.453 -21.906 -21.734 1 93.88 109 LYS A CA 1
ATOM 787 C C . LYS A 1 109 ? -22 -22.094 -20.312 1 93.88 109 LYS A C 1
ATOM 789 O O . LYS A 1 109 ? -21.5 -21.5 -19.359 1 93.88 109 LYS A O 1
ATOM 794 N N . GLU A 1 110 ? -22.922 -22.953 -20.141 1 96.44 110 GLU A N 1
ATOM 795 C CA . GLU A 1 110 ? -23.562 -23.156 -18.844 1 96.44 110 GLU A CA 1
ATOM 796 C C . GLU A 1 110 ? -22.594 -23.844 -17.859 1 96.44 110 GLU A C 1
ATOM 798 O O . GLU A 1 110 ? -22.516 -23.438 -16.703 1 96.44 110 GLU A O 1
ATOM 803 N N . ALA A 1 111 ? -21.922 -24.797 -18.359 1 96.44 111 ALA A N 1
ATOM 804 C CA . ALA A 1 111 ? -20.953 -25.5 -17.516 1 96.44 111 ALA A CA 1
ATOM 805 C C . ALA A 1 111 ? -19.828 -24.578 -17.078 1 96.44 111 ALA A C 1
ATOM 807 O O . ALA A 1 111 ? -19.406 -24.594 -15.922 1 96.44 111 ALA A O 1
ATOM 808 N N . ARG A 1 112 ? -19.359 -23.766 -17.984 1 96.75 112 ARG A N 1
ATOM 809 C CA . ARG A 1 112 ? -18.312 -22.797 -17.703 1 96.75 112 ARG A CA 1
ATOM 810 C C . ARG A 1 112 ? -18.766 -21.781 -16.656 1 96.75 112 ARG A C 1
ATOM 812 O O . ARG A 1 112 ? -18.016 -21.469 -15.719 1 96.75 112 ARG A O 1
ATOM 819 N N . ARG A 1 113 ? -19.984 -21.359 -16.828 1 97.19 113 ARG A N 1
ATOM 820 C CA . ARG A 1 113 ? -20.547 -20.406 -15.891 1 97.19 113 ARG A CA 1
ATOM 821 C C . ARG A 1 113 ? -20.672 -21.016 -14.492 1 97.19 113 ARG A C 1
ATOM 823 O O . ARG A 1 113 ? -20.344 -20.359 -13.5 1 97.19 113 ARG A O 1
ATOM 830 N N . ALA A 1 114 ? -21.156 -22.156 -14.438 1 97.31 114 ALA A N 1
ATOM 831 C CA . ALA A 1 114 ? -21.297 -22.844 -13.156 1 97.31 114 ALA A CA 1
ATOM 832 C C . ALA A 1 114 ? -19.953 -23.016 -12.469 1 97.31 114 ALA A C 1
ATOM 834 O O . ALA A 1 114 ? -19.828 -22.766 -11.266 1 97.31 114 ALA A O 1
ATOM 835 N N . ALA A 1 115 ? -18.984 -23.391 -13.234 1 97.31 115 ALA A N 1
ATOM 836 C CA . ALA A 1 115 ? -17.641 -23.547 -12.695 1 97.31 115 ALA A CA 1
ATOM 837 C C . ALA A 1 115 ? -17.078 -22.219 -12.195 1 97.31 115 ALA A C 1
ATOM 839 O O . ALA A 1 115 ? -16.438 -22.156 -11.148 1 97.31 115 ALA A O 1
ATOM 840 N N . ALA A 1 116 ? -17.328 -21.172 -12.93 1 98 116 ALA A N 1
ATOM 841 C CA . ALA A 1 116 ? -16.875 -19.844 -12.555 1 98 116 ALA A CA 1
ATOM 842 C C . ALA A 1 116 ? -17.531 -19.391 -11.25 1 98 116 ALA A C 1
ATOM 844 O O . ALA A 1 116 ? -16.844 -18.859 -10.359 1 98 116 ALA A O 1
ATOM 845 N N . LEU A 1 117 ? -18.797 -19.625 -11.156 1 97.94 117 LEU A N 1
ATOM 846 C CA . LEU A 1 117 ? -19.516 -19.234 -9.953 1 97.94 117 LEU A CA 1
ATOM 847 C C . LEU A 1 117 ? -19.031 -20.031 -8.75 1 97.94 117 LEU A C 1
ATOM 849 O O . LEU A 1 117 ? -18.922 -19.5 -7.645 1 97.94 117 LEU A O 1
ATOM 853 N N . GLU A 1 118 ? -18.719 -21.266 -8.984 1 97.38 118 GLU A N 1
ATOM 854 C CA . GLU A 1 118 ? -18.156 -22.094 -7.922 1 97.38 118 GLU A CA 1
ATOM 855 C C . GLU A 1 118 ? -16.797 -21.547 -7.465 1 97.38 118 GLU A C 1
ATOM 857 O O . GLU A 1 118 ? -16.516 -21.5 -6.266 1 97.38 118 GLU A O 1
ATOM 862 N N . ALA A 1 119 ? -15.992 -21.219 -8.398 1 96.56 119 ALA A N 1
ATOM 863 C CA . ALA A 1 119 ? -14.68 -20.656 -8.086 1 96.56 119 ALA A CA 1
ATOM 864 C C . ALA A 1 119 ? -14.812 -19.391 -7.254 1 96.56 119 ALA A C 1
ATOM 866 O O . ALA A 1 119 ? -14.055 -19.172 -6.301 1 96.56 119 ALA A O 1
ATOM 867 N N . LEU A 1 120 ? -15.75 -18.547 -7.582 1 97.62 120 LEU A N 1
ATOM 868 C CA . LEU A 1 120 ? -16 -17.312 -6.844 1 97.62 120 LEU A CA 1
ATOM 869 C C . LEU A 1 120 ? -16.547 -17.625 -5.453 1 97.62 120 LEU A C 1
ATOM 871 O O . LEU A 1 120 ? -16.172 -16.953 -4.477 1 97.62 120 LEU A O 1
ATOM 875 N N . ALA A 1 121 ? -17.391 -18.578 -5.387 1 96.69 121 ALA A N 1
ATOM 876 C CA . ALA A 1 121 ? -17.984 -18.984 -4.109 1 96.69 121 ALA A CA 1
ATOM 877 C C . ALA A 1 121 ? -16.906 -19.484 -3.145 1 96.69 121 ALA A C 1
ATOM 879 O O . ALA A 1 121 ? -16.953 -19.172 -1.95 1 96.69 121 ALA A O 1
ATOM 880 N N . GLU A 1 122 ? -15.984 -20.203 -3.646 1 94.75 122 GLU A N 1
ATOM 881 C CA . GLU A 1 122 ? -14.891 -20.719 -2.832 1 94.75 122 GLU A CA 1
ATOM 882 C C . GLU A 1 122 ? -14.094 -19.578 -2.199 1 94.75 122 GLU A C 1
ATOM 884 O O . GLU A 1 122 ? -13.445 -19.766 -1.166 1 94.75 122 GLU A O 1
ATOM 889 N N . ARG A 1 123 ? -14.078 -18.422 -2.832 1 93.62 123 ARG A N 1
ATOM 890 C CA . ARG A 1 123 ? -13.344 -17.266 -2.332 1 93.62 123 ARG A CA 1
ATOM 891 C C . ARG A 1 123 ? -14.266 -16.312 -1.575 1 93.62 123 ARG A C 1
ATOM 893 O O . ARG A 1 123 ? -13.82 -15.273 -1.078 1 93.62 123 ARG A O 1
ATOM 900 N N . GLY A 1 124 ? -15.555 -16.609 -1.553 1 91.75 124 GLY A N 1
ATOM 901 C CA . GLY A 1 124 ? -16.516 -15.836 -0.779 1 91.75 124 GLY A CA 1
ATOM 902 C C . GLY A 1 124 ? -16.969 -14.57 -1.483 1 91.75 124 GLY A C 1
ATOM 903 O O . GLY A 1 124 ? -17.312 -13.578 -0.833 1 91.75 124 GLY A O 1
ATOM 904 N N . VAL A 1 125 ? -16.875 -14.531 -2.812 1 95.06 125 VAL A N 1
ATOM 905 C CA . VAL A 1 125 ? -17.25 -13.297 -3.508 1 95.06 125 VAL A CA 1
ATOM 906 C C . VAL A 1 125 ? -18.328 -13.594 -4.551 1 95.06 125 VAL A C 1
ATOM 908 O O . VAL A 1 125 ? -18.516 -12.812 -5.488 1 95.06 125 VAL A O 1
ATOM 911 N N . GLU A 1 126 ? -19.031 -14.734 -4.414 1 95.69 126 GLU A N 1
ATOM 912 C CA . GLU A 1 126 ? -20.078 -15.109 -5.355 1 95.69 126 GLU A CA 1
ATOM 913 C C . GLU A 1 126 ? -21.219 -14.086 -5.355 1 95.69 126 GLU A C 1
ATOM 915 O O . GLU A 1 126 ? -21.844 -13.852 -6.391 1 95.69 126 GLU A O 1
ATOM 920 N N . HIS A 1 127 ? -21.438 -13.477 -4.207 1 94.88 127 HIS A N 1
ATOM 921 C CA . HIS A 1 127 ? -22.531 -12.508 -4.078 1 94.88 127 HIS A CA 1
ATOM 922 C C . HIS A 1 127 ? -22.25 -11.266 -4.926 1 94.88 127 HIS A C 1
ATOM 924 O O . HIS A 1 127 ? -23.172 -10.469 -5.176 1 94.88 127 HIS A O 1
ATOM 930 N N . ARG A 1 128 ? -21.062 -11.102 -5.449 1 96.25 128 ARG A N 1
ATOM 931 C CA . ARG A 1 128 ? -20.688 -9.969 -6.285 1 96.25 128 ARG A CA 1
ATOM 932 C C . ARG A 1 128 ? -20.344 -10.414 -7.703 1 96.25 128 ARG A C 1
ATOM 934 O O . ARG A 1 128 ? -19.781 -9.656 -8.484 1 96.25 128 ARG A O 1
ATOM 941 N N . ALA A 1 129 ? -20.703 -11.602 -8.047 1 97.19 129 ALA A N 1
ATOM 942 C CA . ALA A 1 129 ? -20.266 -12.258 -9.273 1 97.19 129 ALA A CA 1
ATOM 943 C C . ALA A 1 129 ? -20.672 -11.453 -10.5 1 97.19 129 ALA A C 1
ATOM 945 O O . ALA A 1 129 ? -19.922 -11.391 -11.484 1 97.19 129 ALA A O 1
ATOM 946 N N . PHE A 1 130 ? -21.797 -10.781 -10.43 1 97.31 130 PHE A N 1
ATOM 947 C CA . PHE A 1 130 ? -22.344 -10.133 -11.609 1 97.31 130 PHE A CA 1
ATOM 948 C C . PHE A 1 130 ? -22.188 -8.617 -11.516 1 97.31 130 PHE A C 1
ATOM 950 O O . PHE A 1 130 ? -22.578 -7.895 -12.43 1 97.31 130 PHE A O 1
ATOM 957 N N . ASP A 1 131 ? -21.641 -8.164 -10.477 1 96.5 131 ASP A N 1
ATOM 958 C CA . ASP A 1 131 ? -21.375 -6.738 -10.336 1 96.5 131 ASP A CA 1
ATOM 959 C C . ASP A 1 131 ? -20.219 -6.305 -11.242 1 96.5 131 ASP A C 1
ATOM 961 O O . ASP A 1 131 ? -19.344 -7.105 -11.57 1 96.5 131 ASP A O 1
ATOM 965 N N . SER A 1 132 ? -20.344 -5.035 -11.641 1 96.5 132 SER A N 1
ATOM 966 C CA . SER A 1 132 ? -19.188 -4.469 -12.328 1 96.5 132 SER A CA 1
ATOM 967 C C . SER A 1 132 ? -17.938 -4.559 -11.469 1 96.5 132 SER A C 1
ATOM 969 O O . SER A 1 132 ? -17.969 -4.277 -10.266 1 96.5 132 SER A O 1
ATOM 971 N N . VAL A 1 133 ? -16.828 -4.898 -12.039 1 95.12 133 VAL A N 1
ATOM 972 C CA . VAL A 1 133 ? -15.555 -5.016 -11.32 1 95.12 133 VAL A CA 1
ATOM 973 C C . VAL A 1 133 ? -15.164 -3.662 -10.734 1 95.12 133 VAL A C 1
ATOM 975 O O . VAL A 1 133 ? -14.453 -3.596 -9.734 1 95.12 133 VAL A O 1
ATOM 978 N N . TYR A 1 134 ? -15.656 -2.615 -11.328 1 91.69 134 TYR A N 1
ATOM 979 C CA . TYR A 1 134 ? -15.367 -1.264 -10.875 1 91.69 134 TYR A CA 1
ATOM 980 C C . TYR A 1 134 ? -16.062 -0.97 -9.555 1 91.69 134 TYR A C 1
ATOM 982 O O . TYR A 1 134 ? -15.688 -0.049 -8.828 1 91.69 134 TYR A O 1
ATOM 990 N N . ASN A 1 135 ? -17.094 -1.735 -9.266 1 92.19 135 ASN A N 1
ATOM 991 C CA . ASN A 1 135 ? -17.891 -1.516 -8.062 1 92.19 135 ASN A CA 1
ATOM 992 C C . ASN A 1 135 ? -17.422 -2.408 -6.91 1 92.19 135 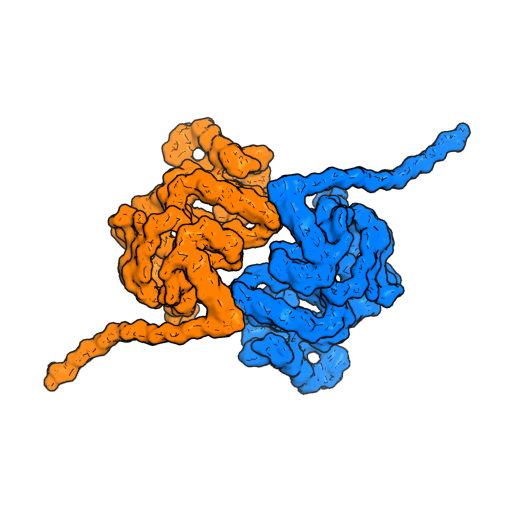ASN A C 1
ATOM 994 O O . ASN A 1 135 ? -17.922 -2.297 -5.793 1 92.19 135 ASN A O 1
ATOM 998 N N . LEU A 1 136 ? -16.484 -3.229 -7.176 1 93.19 136 LEU A N 1
ATOM 999 C CA . LEU A 1 136 ? -15.953 -4.109 -6.141 1 93.19 136 LEU A CA 1
ATOM 1000 C C . LEU A 1 136 ? -15.016 -3.352 -5.211 1 93.19 136 LEU A C 1
ATOM 1002 O O . LEU A 1 136 ? -14.281 -2.461 -5.652 1 93.19 136 LEU A O 1
ATOM 1006 N N . SER A 1 137 ? -15.117 -3.678 -3.932 1 89.31 137 SER A N 1
ATOM 1007 C CA . SER A 1 137 ? -14.117 -3.174 -3 1 89.31 137 SER A CA 1
ATOM 1008 C C . SER A 1 137 ? -12.734 -3.727 -3.328 1 89.31 137 SER A C 1
ATOM 1010 O O . SER A 1 137 ? -12.602 -4.664 -4.117 1 89.31 137 SER A O 1
ATOM 1012 N N . GLY A 1 138 ? -11.695 -3.119 -2.799 1 88.69 138 GLY A N 1
ATOM 1013 C CA . GLY A 1 138 ? -10.344 -3.611 -2.998 1 88.69 138 GLY A CA 1
ATOM 1014 C C . GLY A 1 138 ? -10.18 -5.074 -2.629 1 88.69 138 GLY A C 1
ATOM 1015 O O . GLY A 1 138 ? -9.562 -5.844 -3.373 1 88.69 138 GLY A O 1
ATOM 1016 N N . GLY A 1 139 ? -10.719 -5.438 -1.5 1 91.31 139 GLY A N 1
ATOM 1017 C CA . GLY A 1 139 ? -10.68 -6.828 -1.077 1 91.31 139 GLY A CA 1
ATOM 1018 C C . GLY A 1 139 ? -11.43 -7.762 -2.008 1 91.31 139 GLY A C 1
ATOM 1019 O O . GLY A 1 139 ? -10.961 -8.859 -2.309 1 91.31 139 GLY A O 1
ATOM 1020 N N . GLU A 1 140 ? -12.555 -7.309 -2.463 1 93.25 140 GLU A N 1
ATOM 1021 C CA . GLU A 1 140 ? -13.352 -8.109 -3.385 1 93.25 140 GLU A CA 1
ATOM 1022 C C . GLU A 1 140 ? -12.633 -8.305 -4.715 1 93.25 140 GLU A C 1
ATOM 1024 O O . GLU A 1 140 ? -12.648 -9.398 -5.289 1 93.25 140 GLU A O 1
ATOM 1029 N N . LYS A 1 141 ? -12.023 -7.246 -5.188 1 95.06 141 LYS A N 1
ATOM 1030 C CA . LYS A 1 141 ? -11.234 -7.352 -6.414 1 95.06 141 LYS A CA 1
ATOM 1031 C C . LYS A 1 141 ? -10.117 -8.375 -6.262 1 95.06 141 LYS A C 1
ATOM 1033 O O . LYS A 1 141 ? -9.891 -9.203 -7.152 1 95.06 141 LYS A O 1
ATOM 1038 N N . GLN A 1 142 ? -9.445 -8.289 -5.145 1 94.38 142 GLN A N 1
ATOM 1039 C CA . GLN A 1 142 ? -8.336 -9.211 -4.879 1 94.38 142 GLN A CA 1
ATOM 1040 C C . GLN A 1 142 ? -8.812 -10.656 -4.887 1 94.38 142 GLN A C 1
ATOM 1042 O O . GLN A 1 142 ? -8.18 -11.523 -5.492 1 94.38 142 GLN A O 1
ATOM 1047 N N . LEU A 1 143 ? -9.898 -10.891 -4.234 1 94.62 143 LEU A N 1
ATOM 1048 C CA . LEU A 1 143 ? -10.438 -12.242 -4.145 1 94.62 143 LEU A CA 1
ATOM 1049 C C . LEU A 1 143 ? -10.953 -12.719 -5.5 1 94.62 143 LEU A C 1
ATOM 1051 O O . LEU A 1 143 ? -10.805 -13.891 -5.852 1 94.62 143 LEU A O 1
ATOM 1055 N N . THR A 1 144 ? -11.539 -11.805 -6.242 1 96.25 144 THR A N 1
ATOM 1056 C CA . THR A 1 144 ? -12.008 -12.141 -7.586 1 96.25 144 THR A CA 1
ATOM 1057 C C . THR A 1 144 ? -10.828 -12.5 -8.492 1 96.25 144 THR A C 1
ATOM 1059 O O . THR A 1 144 ? -10.867 -13.508 -9.195 1 96.25 144 THR A O 1
ATOM 1062 N N . ALA A 1 145 ? -9.805 -11.688 -8.43 1 96.5 145 ALA A N 1
ATOM 1063 C CA . ALA A 1 145 ? -8.602 -11.953 -9.219 1 96.5 145 ALA A CA 1
ATOM 1064 C C . ALA A 1 145 ? -7.988 -13.297 -8.836 1 96.5 145 ALA A C 1
ATOM 1066 O O . ALA A 1 145 ? -7.574 -14.07 -9.711 1 96.5 145 ALA A O 1
ATOM 1067 N N . LEU A 1 146 ? -7.949 -13.539 -7.582 1 96.12 146 LEU A N 1
ATOM 1068 C CA . LEU A 1 146 ? -7.406 -14.805 -7.098 1 96.12 146 LEU A CA 1
ATOM 1069 C C . LEU A 1 146 ? -8.258 -15.977 -7.582 1 96.12 146 LEU A C 1
ATOM 1071 O O . LEU A 1 146 ? -7.719 -17.016 -7.961 1 96.12 146 LEU A O 1
ATOM 1075 N N . ALA A 1 147 ? -9.539 -15.805 -7.574 1 96.19 147 ALA A N 1
ATOM 1076 C CA . ALA A 1 147 ? -10.438 -16.844 -8.078 1 96.19 147 ALA A CA 1
ATOM 1077 C C . ALA A 1 147 ? -10.133 -17.172 -9.539 1 96.19 147 ALA A C 1
ATOM 1079 O O . ALA A 1 147 ? -10.078 -18.344 -9.922 1 96.19 147 ALA A O 1
ATOM 1080 N N . ALA A 1 148 ? -9.953 -16.156 -10.281 1 96.44 148 ALA A N 1
ATOM 1081 C CA . ALA A 1 148 ? -9.664 -16.344 -11.703 1 96.44 148 ALA A CA 1
ATOM 1082 C C . ALA A 1 148 ? -8.352 -17.109 -11.898 1 96.44 148 ALA A C 1
ATOM 1084 O O . ALA A 1 148 ? -8.266 -18.016 -12.734 1 96.44 148 ALA A O 1
ATOM 1085 N N . VAL A 1 149 ? -7.395 -16.797 -11.086 1 95.75 149 VAL A N 1
ATOM 1086 C CA . VAL A 1 149 ? -6.074 -17.406 -11.188 1 95.75 149 VAL A CA 1
ATOM 1087 C C . VAL A 1 149 ? -6.156 -18.875 -10.758 1 95.75 149 VAL A C 1
ATOM 1089 O O . VAL A 1 149 ? -5.562 -19.75 -11.398 1 95.75 149 VAL A O 1
ATOM 1092 N N . LEU A 1 150 ? -6.914 -19.156 -9.781 1 96.12 150 LEU A N 1
ATOM 1093 C CA . LEU A 1 150 ? -6.977 -20.484 -9.188 1 96.12 150 LEU A CA 1
ATOM 1094 C C . LEU A 1 150 ? -7.922 -21.391 -9.977 1 96.12 150 LEU A C 1
ATOM 1096 O O . LEU A 1 150 ? -7.898 -22.609 -9.812 1 96.12 150 LEU A O 1
ATOM 1100 N N . ALA A 1 151 ? -8.727 -20.766 -10.773 1 94.69 151 ALA A N 1
ATOM 1101 C CA . ALA A 1 151 ? -9.766 -21.5 -11.484 1 94.69 151 ALA A CA 1
ATOM 1102 C C . ALA A 1 151 ? -9.156 -22.594 -12.367 1 94.69 151 ALA A C 1
ATOM 1104 O O . ALA A 1 151 ? -9.781 -23.625 -12.602 1 94.69 151 ALA A O 1
ATOM 1105 N N . VAL A 1 152 ? -7.945 -22.438 -12.805 1 92.56 152 VAL A N 1
ATOM 1106 C CA . VAL A 1 152 ? -7.332 -23.406 -13.719 1 92.56 152 VAL A CA 1
ATOM 1107 C C . VAL A 1 152 ? -6.426 -24.344 -12.938 1 92.56 152 VAL A C 1
ATOM 1109 O O . VAL A 1 152 ? -5.641 -25.094 -13.523 1 92.56 152 VAL A O 1
ATOM 1112 N N . ASN A 1 153 ? -6.422 -24.203 -11.664 1 93.12 153 ASN A N 1
ATOM 1113 C CA . ASN A 1 153 ? -5.742 -25.109 -10.734 1 93.12 153 ASN A CA 1
ATOM 1114 C C . ASN A 1 153 ? -4.242 -25.172 -11.023 1 93.12 153 ASN A C 1
ATOM 1116 O O . ASN A 1 153 ? -3.691 -26.266 -11.203 1 93.12 153 ASN A O 1
ATOM 1120 N N . PRO A 1 154 ? -3.57 -24.094 -10.977 1 96.06 154 PRO A N 1
ATOM 1121 C CA . PRO A 1 154 ? -2.119 -24.109 -11.164 1 96.06 154 PRO A CA 1
ATOM 1122 C C . PRO A 1 154 ? -1.385 -24.859 -10.055 1 96.06 154 PRO A C 1
ATOM 1124 O O . PRO A 1 154 ? -1.952 -25.094 -8.984 1 96.06 154 PRO A O 1
ATOM 1127 N N . LYS A 1 155 ? -0.134 -25.25 -10.391 1 96.69 155 LYS A N 1
ATOM 1128 C CA . LYS A 1 155 ? 0.694 -25.922 -9.391 1 96.69 155 LYS A CA 1
ATOM 1129 C C . LYS A 1 155 ? 1.467 -24.906 -8.547 1 96.69 155 LYS A C 1
ATOM 1131 O O . LYS A 1 155 ? 1.786 -25.188 -7.387 1 96.69 155 LYS A O 1
ATOM 1136 N N . VAL A 1 156 ? 1.768 -23.828 -9.164 1 98 156 VAL A N 1
ATOM 1137 C CA . VAL A 1 156 ? 2.523 -22.766 -8.523 1 98 156 VAL A CA 1
ATOM 1138 C C . VAL A 1 156 ? 1.719 -21.469 -8.562 1 98 156 VAL A C 1
ATOM 1140 O O . VAL A 1 156 ? 1.079 -21.156 -9.57 1 98 156 VAL A O 1
ATOM 1143 N N . LEU A 1 157 ? 1.695 -20.781 -7.484 1 97.94 157 LEU A N 1
ATOM 1144 C CA . LEU A 1 157 ? 1.046 -19.469 -7.379 1 97.94 157 LEU A CA 1
ATOM 1145 C C . LEU A 1 157 ? 2.064 -18.375 -7.074 1 97.94 157 LEU A C 1
ATOM 1147 O O . LEU A 1 157 ? 2.732 -18.422 -6.039 1 97.94 157 LEU A O 1
ATOM 1151 N N . LEU A 1 158 ? 2.287 -17.469 -8.008 1 98.12 158 LEU A N 1
ATOM 1152 C CA . LEU A 1 158 ? 3.107 -16.281 -7.812 1 98.12 158 LEU A CA 1
ATOM 1153 C C . LEU A 1 158 ? 2.258 -15.109 -7.332 1 98.12 158 LEU A C 1
ATOM 1155 O O . LEU A 1 158 ? 1.258 -14.758 -7.965 1 98.12 158 LEU A O 1
ATOM 1159 N N . LEU A 1 159 ? 2.6 -14.539 -6.227 1 98 159 LEU A N 1
ATOM 1160 C CA . LEU A 1 159 ? 1.858 -13.414 -5.66 1 98 159 LEU A CA 1
ATOM 1161 C C . LEU A 1 159 ? 2.742 -12.18 -5.559 1 98 159 LEU A C 1
ATOM 1163 O O . LEU A 1 159 ? 3.684 -12.148 -4.762 1 98 159 LEU A O 1
ATOM 1167 N N . ASP A 1 160 ? 2.436 -11.227 -6.328 1 96.88 160 ASP A N 1
ATOM 1168 C CA . ASP A 1 160 ? 3.211 -9.992 -6.312 1 96.88 160 ASP A CA 1
ATOM 1169 C C . ASP A 1 160 ? 2.521 -8.922 -5.469 1 96.88 160 ASP A C 1
ATOM 1171 O O . ASP A 1 160 ? 1.615 -8.234 -5.945 1 96.88 160 ASP A O 1
ATOM 1175 N N . GLU A 1 161 ? 2.957 -8.766 -4.219 1 96.06 161 GLU A N 1
ATOM 1176 C CA . GLU A 1 161 ? 2.443 -7.797 -3.256 1 96.06 161 GLU A CA 1
ATOM 1177 C C . GLU A 1 161 ? 0.937 -7.945 -3.072 1 96.06 161 GLU A C 1
ATOM 1179 O O . GLU A 1 161 ? 0.19 -6.973 -3.217 1 96.06 161 GLU A O 1
ATOM 1184 N N . PRO A 1 162 ? 0.522 -9.07 -2.582 1 95.62 162 PRO A N 1
ATOM 1185 C CA . PRO A 1 162 ? -0.908 -9.383 -2.564 1 95.62 162 PRO A CA 1
ATOM 1186 C C . PRO A 1 162 ? -1.667 -8.625 -1.482 1 95.62 162 PRO A C 1
ATOM 1188 O O . PRO A 1 162 ? -2.9 -8.594 -1.49 1 95.62 162 PRO A O 1
ATOM 1191 N N . THR A 1 163 ? -0.936 -8.016 -0.579 1 94.25 163 THR A N 1
ATOM 1192 C CA . THR A 1 163 ? -1.622 -7.352 0.521 1 94.25 163 THR A CA 1
ATOM 1193 C C . THR A 1 163 ? -1.654 -5.84 0.302 1 94.25 163 THR A C 1
ATOM 1195 O O . THR A 1 163 ? -2.172 -5.098 1.138 1 94.25 163 THR A O 1
ATOM 1198 N N . THR A 1 164 ? -1.11 -5.418 -0.827 1 88.69 164 THR A N 1
ATOM 1199 C CA . THR A 1 164 ? -1.056 -3.986 -1.1 1 88.69 164 THR A CA 1
ATOM 1200 C C . THR A 1 164 ? -2.457 -3.383 -1.112 1 88.69 164 THR A C 1
ATOM 1202 O O . THR A 1 164 ? -3.389 -3.977 -1.663 1 88.69 164 THR A O 1
ATOM 1205 N N . LEU A 1 165 ? -2.674 -2.238 -0.421 1 85.62 165 LEU A N 1
ATOM 1206 C CA . LEU A 1 165 ? -3.873 -1.407 -0.388 1 85.62 165 LEU A CA 1
ATOM 1207 C C . LEU A 1 165 ? -4.977 -2.08 0.418 1 85.62 165 LEU A C 1
ATOM 1209 O O . LEU A 1 165 ? -6.102 -1.574 0.481 1 85.62 165 LEU A O 1
ATOM 1213 N N . LEU A 1 166 ? -4.719 -3.318 0.994 1 92.56 166 LEU A N 1
ATOM 1214 C CA . LEU A 1 166 ? -5.719 -3.986 1.821 1 92.56 166 LEU A CA 1
ATOM 1215 C C . LEU A 1 166 ? -5.684 -3.455 3.25 1 92.56 166 LEU A C 1
ATOM 1217 O O . LEU A 1 166 ? -4.609 -3.176 3.789 1 92.56 166 LEU A O 1
ATOM 1221 N N . ASP A 1 167 ? -6.871 -3.309 3.844 1 94.44 167 ASP A N 1
ATOM 1222 C CA . ASP A 1 167 ? -6.922 -3.045 5.277 1 94.44 167 ASP A CA 1
ATOM 1223 C C . ASP A 1 167 ? -6.672 -4.32 6.078 1 94.44 167 ASP A C 1
ATOM 1225 O O . ASP A 1 167 ? -6.488 -5.395 5.504 1 94.44 167 ASP A O 1
ATOM 1229 N N . LEU A 1 168 ? -6.637 -4.172 7.359 1 96.19 168 LEU A N 1
ATOM 1230 C CA . LEU A 1 168 ? -6.23 -5.289 8.203 1 96.19 168 LEU A CA 1
ATOM 1231 C C . LEU A 1 168 ? -7.215 -6.445 8.086 1 96.19 168 LEU A C 1
ATOM 1233 O O . LEU A 1 168 ? -6.812 -7.609 8.031 1 96.19 168 LEU A O 1
ATOM 1237 N N . LYS A 1 169 ? -8.469 -6.16 8.07 1 95.12 169 LYS A N 1
ATOM 1238 C CA . LYS A 1 169 ? -9.477 -7.215 7.996 1 95.12 169 LYS A CA 1
ATOM 1239 C C . LYS A 1 169 ? -9.289 -8.062 6.738 1 95.12 169 LYS A C 1
ATOM 1241 O O . LYS A 1 169 ? -9.258 -9.289 6.809 1 95.12 169 LYS A O 1
ATOM 1246 N N . ASN A 1 170 ? -9.141 -7.473 5.629 1 93.25 170 ASN A N 1
ATOM 1247 C CA . ASN A 1 170 ? -8.969 -8.172 4.359 1 93.25 170 ASN A CA 1
ATOM 1248 C C . ASN A 1 170 ? -7.605 -8.852 4.277 1 93.25 170 ASN A C 1
ATOM 1250 O O . ASN A 1 170 ? -7.473 -9.906 3.664 1 93.25 170 ASN A O 1
ATOM 1254 N N . ARG A 1 171 ? -6.605 -8.25 4.879 1 95 171 ARG A N 1
ATOM 1255 C CA . ARG A 1 171 ? -5.293 -8.883 4.938 1 95 171 ARG A CA 1
ATOM 1256 C C . ARG A 1 171 ? -5.359 -10.211 5.684 1 95 171 ARG A C 1
ATOM 1258 O O . ARG A 1 171 ? -4.832 -11.219 5.215 1 95 171 ARG A O 1
ATOM 1265 N N . LEU A 1 172 ? -6.004 -10.133 6.828 1 95.25 172 LEU A N 1
ATOM 1266 C CA . LEU A 1 172 ? -6.121 -11.344 7.629 1 95.25 172 LEU A CA 1
ATOM 1267 C C . LEU A 1 172 ? -6.902 -12.414 6.879 1 95.25 172 LEU A C 1
ATOM 1269 O O . LEU A 1 172 ? -6.539 -13.594 6.922 1 95.25 172 LEU A O 1
ATOM 1273 N N . ARG A 1 173 ? -7.918 -12.016 6.211 1 92.38 173 ARG A N 1
ATOM 1274 C CA . ARG A 1 173 ? -8.68 -12.945 5.387 1 92.38 173 ARG A CA 1
ATOM 1275 C C . ARG A 1 173 ? -7.805 -13.57 4.312 1 92.38 173 ARG A C 1
ATOM 1277 O O . ARG A 1 173 ? -7.879 -14.781 4.066 1 92.38 173 ARG A O 1
ATOM 1284 N N . LEU A 1 174 ? -7.031 -12.82 3.707 1 94.25 174 LEU A N 1
ATOM 1285 C CA . LEU A 1 174 ? -6.125 -13.312 2.676 1 94.25 174 LEU A CA 1
ATOM 1286 C C . LEU A 1 174 ? -5.105 -14.281 3.266 1 94.25 174 LEU A C 1
ATOM 1288 O O . LEU A 1 174 ? -4.805 -15.312 2.662 1 94.25 174 LEU A O 1
ATOM 1292 N N . PHE A 1 175 ? -4.531 -13.938 4.441 1 95.88 175 PHE A N 1
ATOM 1293 C CA . PHE A 1 175 ? -3.602 -14.836 5.117 1 95.88 175 PHE A CA 1
ATOM 1294 C C . PHE A 1 175 ? -4.215 -16.219 5.281 1 95.88 175 PHE A C 1
ATOM 1296 O O . PHE A 1 175 ? -3.611 -17.219 4.891 1 95.88 175 PHE A O 1
ATOM 1303 N N . ASP A 1 176 ? -5.402 -16.203 5.766 1 95.31 176 ASP A N 1
ATOM 1304 C CA . ASP A 1 176 ? -6.109 -17.453 6.008 1 95.31 176 ASP A CA 1
ATOM 1305 C C . ASP A 1 176 ? -6.309 -18.234 4.703 1 95.31 176 ASP A C 1
ATOM 1307 O O . ASP A 1 176 ? -6.098 -19.438 4.656 1 95.31 176 ASP A O 1
ATOM 1311 N N . LEU A 1 177 ? -6.672 -17.531 3.773 1 94.44 177 LEU A N 1
ATOM 1312 C CA . LEU A 1 177 ? -6.914 -18.141 2.475 1 94.44 177 LEU A CA 1
ATOM 1313 C C . LEU A 1 177 ? -5.637 -18.766 1.922 1 94.44 177 LEU A C 1
ATOM 1315 O O . LEU A 1 177 ? -5.637 -19.922 1.496 1 94.44 177 LEU A O 1
ATOM 1319 N N . LEU A 1 178 ? -4.574 -18.047 1.918 1 96.62 178 LEU A N 1
ATOM 1320 C CA . LEU A 1 178 ? -3.307 -18.547 1.389 1 96.62 178 LEU A CA 1
ATOM 1321 C C . LEU A 1 178 ? -2.857 -19.797 2.129 1 96.62 178 LEU A C 1
ATOM 1323 O O . LEU A 1 178 ? -2.262 -20.688 1.529 1 96.62 178 LEU A O 1
ATOM 1327 N N . ASP A 1 179 ? -3.191 -19.891 3.383 1 96.5 179 ASP A N 1
ATOM 1328 C CA . ASP A 1 179 ? -2.822 -21.031 4.215 1 96.5 179 ASP A CA 1
ATOM 1329 C C . ASP A 1 179 ? -3.547 -22.297 3.764 1 96.5 179 ASP A C 1
ATOM 1331 O O . ASP A 1 179 ? -3.072 -23.422 4 1 96.5 179 ASP A O 1
ATOM 1335 N N . THR A 1 180 ? -4.66 -22.125 3.143 1 95.19 180 THR A N 1
ATOM 1336 C CA . THR A 1 180 ? -5.48 -23.281 2.799 1 95.19 180 THR A CA 1
ATOM 1337 C C . THR A 1 180 ? -5.148 -23.781 1.395 1 95.19 180 THR A C 1
ATOM 1339 O O . THR A 1 180 ? -5.59 -24.859 0.994 1 95.19 180 THR A O 1
ATOM 1342 N N . LEU A 1 181 ? -4.406 -23.078 0.671 1 96.25 181 LEU A N 1
ATOM 1343 C CA . LEU A 1 181 ? -4.156 -23.422 -0.726 1 96.25 181 LEU A CA 1
ATOM 1344 C C . LEU A 1 181 ? -3.057 -24.469 -0.842 1 96.25 181 LEU A C 1
ATOM 1346 O O . LEU A 1 181 ? -2.025 -24.375 -0.171 1 96.25 181 LEU A O 1
ATOM 1350 N N . PRO A 1 182 ? -3.248 -25.453 -1.686 1 95.88 182 PRO A N 1
ATOM 1351 C CA . PRO A 1 182 ? -2.271 -26.531 -1.842 1 95.88 182 PRO A CA 1
ATOM 1352 C C . PRO A 1 182 ? -1.115 -26.156 -2.766 1 95.88 182 PRO A C 1
ATOM 1354 O O . PRO A 1 182 ? -0.098 -26.844 -2.805 1 95.88 182 PRO A O 1
ATOM 1357 N N . GLN A 1 183 ? -1.232 -25.141 -3.512 1 96.88 183 GLN A N 1
ATOM 1358 C CA . GLN A 1 183 ? -0.228 -24.719 -4.484 1 96.88 183 GLN A CA 1
ATOM 1359 C C . GLN A 1 183 ? 1.063 -24.297 -3.795 1 96.88 183 GLN A C 1
ATOM 1361 O O . GLN A 1 183 ? 1.031 -23.75 -2.693 1 96.88 183 GLN A O 1
ATOM 1366 N N . GLN A 1 184 ? 2.225 -24.562 -4.445 1 98.12 184 GLN A N 1
ATOM 1367 C CA . GLN A 1 184 ? 3.438 -23.844 -4.051 1 98.12 184 GLN A CA 1
ATOM 1368 C C . GLN A 1 184 ? 3.291 -22.344 -4.266 1 98.12 184 GLN A C 1
ATOM 1370 O O . GLN A 1 184 ? 2.752 -21.906 -5.285 1 98.12 184 GLN A O 1
ATOM 1375 N N . GLN A 1 185 ? 3.695 -21.594 -3.262 1 98.44 185 GLN A N 1
ATOM 1376 C CA . GLN A 1 185 ? 3.5 -20.156 -3.332 1 98.44 185 GLN A CA 1
ATOM 1377 C C . GLN A 1 185 ? 4.836 -19.406 -3.297 1 98.44 185 GLN A C 1
ATOM 1379 O O . GLN A 1 185 ? 5.73 -19.781 -2.533 1 98.44 185 GLN A O 1
ATOM 1384 N N . VAL A 1 186 ? 5.023 -18.469 -4.137 1 98.69 186 VAL A N 1
ATOM 1385 C CA . VAL A 1 186 ? 6.098 -17.484 -4.082 1 98.69 186 VAL A CA 1
ATOM 1386 C C . VAL A 1 186 ? 5.504 -16.078 -3.951 1 98.69 186 VAL A C 1
ATOM 1388 O O . VAL A 1 186 ? 4.785 -15.617 -4.84 1 98.69 186 VAL A O 1
ATOM 1391 N N . VAL A 1 187 ? 5.855 -15.398 -2.854 1 98.44 187 VAL A N 1
ATOM 1392 C CA . VAL A 1 187 ? 5.164 -14.156 -2.506 1 98.44 187 VAL A CA 1
ATOM 1393 C C . VAL A 1 187 ? 6.176 -13.023 -2.381 1 98.44 187 VAL A C 1
ATOM 1395 O O . VAL A 1 187 ? 7.008 -13.016 -1.473 1 98.44 187 VAL A O 1
ATOM 1398 N N . SER A 1 188 ? 6.145 -12.133 -3.324 1 98 188 SER A N 1
ATOM 1399 C CA . SER A 1 188 ? 6.84 -10.875 -3.094 1 98 188 SER A CA 1
ATOM 1400 C C . SER A 1 188 ? 6.027 -9.953 -2.193 1 98 188 SER A C 1
ATOM 1402 O O . SER A 1 188 ? 4.84 -9.719 -2.439 1 98 188 SER A O 1
ATOM 1404 N N . THR A 1 189 ? 6.652 -9.43 -1.138 1 96.5 189 THR A N 1
ATOM 1405 C CA . THR A 1 189 ? 5.836 -8.633 -0.229 1 96.5 189 THR A CA 1
ATOM 1406 C C . THR A 1 189 ? 6.711 -7.707 0.613 1 96.5 189 THR A C 1
ATOM 1408 O O . THR A 1 189 ? 7.852 -8.047 0.94 1 96.5 189 THR A O 1
ATOM 1411 N N . HIS A 1 190 ? 6.16 -6.602 0.932 1 94.19 190 HIS A N 1
ATOM 1412 C CA . HIS A 1 190 ? 6.723 -5.723 1.95 1 94.19 190 HIS A CA 1
ATOM 1413 C C . HIS A 1 190 ? 6.012 -5.902 3.287 1 94.19 190 HIS A C 1
ATOM 1415 O O . HIS A 1 190 ? 6.395 -5.293 4.285 1 94.19 190 HIS A O 1
ATOM 1421 N N . ASP A 1 191 ? 5.023 -6.711 3.295 1 94.56 191 ASP A N 1
ATOM 1422 C CA . ASP A 1 191 ? 4.297 -7.055 4.512 1 94.56 191 ASP A CA 1
ATOM 1423 C C . ASP A 1 191 ? 5.035 -8.125 5.309 1 94.56 191 ASP A C 1
ATOM 1425 O O . ASP A 1 191 ? 5 -9.305 4.957 1 94.56 191 ASP A O 1
ATOM 1429 N N . LEU A 1 192 ? 5.586 -7.707 6.398 1 95.88 192 LEU A N 1
ATOM 1430 C CA . LEU A 1 192 ? 6.434 -8.625 7.148 1 95.88 192 LEU A CA 1
ATOM 1431 C C . LEU A 1 192 ? 5.594 -9.68 7.863 1 95.88 192 LEU A C 1
ATOM 1433 O O . LEU A 1 192 ? 6.062 -10.789 8.117 1 95.88 192 LEU A O 1
ATOM 1437 N N . ASP A 1 193 ? 4.355 -9.352 8.203 1 95.88 193 ASP A N 1
ATOM 1438 C CA . ASP A 1 193 ? 3.473 -10.352 8.805 1 95.88 193 ASP A CA 1
ATOM 1439 C C . ASP A 1 193 ? 3.172 -11.477 7.82 1 95.88 193 ASP A C 1
ATOM 1441 O O . ASP A 1 193 ? 3.154 -12.648 8.203 1 95.88 193 ASP A O 1
ATOM 1445 N N . LEU A 1 194 ? 2.943 -11.078 6.605 1 97.06 194 LEU A N 1
ATOM 1446 C CA . LEU A 1 194 ? 2.738 -12.094 5.578 1 97.06 194 LEU A CA 1
ATOM 1447 C C . LEU A 1 194 ? 4.008 -12.914 5.363 1 97.06 194 LEU A C 1
ATOM 1449 O O . LEU A 1 194 ? 3.953 -14.141 5.301 1 97.06 194 LEU A O 1
ATOM 1453 N N . ALA A 1 195 ? 5.129 -12.234 5.262 1 98.12 195 ALA A N 1
ATOM 1454 C CA . ALA A 1 195 ? 6.41 -12.906 5.066 1 98.12 195 ALA A CA 1
ATOM 1455 C C . ALA A 1 195 ? 6.684 -13.898 6.188 1 98.12 195 ALA A C 1
ATOM 1457 O O . ALA A 1 195 ? 7.246 -14.977 5.953 1 98.12 195 ALA A O 1
ATOM 1458 N N . ALA A 1 196 ? 6.266 -13.586 7.359 1 97.62 196 ALA A N 1
ATOM 1459 C CA . ALA A 1 196 ? 6.52 -14.414 8.539 1 97.62 196 ALA A CA 1
ATOM 1460 C C . ALA A 1 196 ? 5.727 -15.711 8.469 1 97.62 196 ALA A C 1
ATOM 1462 O O . ALA A 1 196 ? 6.047 -16.672 9.172 1 97.62 196 ALA A O 1
ATOM 1463 N N . THR A 1 197 ? 4.684 -15.727 7.699 1 97.5 197 THR A N 1
ATOM 1464 C CA . THR A 1 197 ? 3.885 -16.938 7.562 1 97.5 197 THR A CA 1
ATOM 1465 C C . THR A 1 197 ? 4.531 -17.906 6.57 1 97.5 197 THR A C 1
ATOM 1467 O O . THR A 1 197 ? 4.059 -19.031 6.398 1 97.5 197 THR A O 1
ATOM 1470 N N . CYS A 1 198 ? 5.574 -17.5 5.871 1 98.5 198 CYS A N 1
ATOM 1471 C CA . CYS A 1 198 ? 6.227 -18.328 4.867 1 98.5 198 CYS A CA 1
ATOM 1472 C C . CYS A 1 198 ? 7.246 -19.25 5.508 1 98.5 198 CYS A C 1
ATOM 1474 O O . CYS A 1 198 ? 7.711 -19 6.621 1 98.5 198 CYS A O 1
ATOM 1476 N N . ASP A 1 199 ? 7.543 -20.312 4.801 1 98.56 199 ASP A N 1
ATOM 1477 C CA . ASP A 1 199 ? 8.523 -21.281 5.27 1 98.56 199 ASP A CA 1
ATOM 1478 C C . ASP A 1 199 ? 9.945 -20.781 5.031 1 98.56 199 ASP A C 1
ATOM 1480 O O . ASP A 1 199 ? 10.828 -20.969 5.875 1 98.56 199 ASP A O 1
ATOM 1484 N N . GLU A 1 200 ? 10.078 -20.234 3.939 1 98.44 200 GLU A N 1
ATOM 1485 C CA . GLU A 1 200 ? 11.367 -19.75 3.459 1 98.44 200 GLU A CA 1
ATOM 1486 C C . GLU A 1 200 ? 11.258 -18.312 2.945 1 98.44 200 GLU A C 1
ATOM 1488 O O . GLU A 1 200 ? 10.164 -17.828 2.67 1 98.44 200 GLU A O 1
ATOM 1493 N N . ALA A 1 201 ? 12.398 -17.641 2.984 1 98.75 201 ALA A N 1
ATOM 1494 C CA . ALA A 1 201 ? 12.469 -16.312 2.391 1 98.75 201 ALA A CA 1
ATOM 1495 C C . ALA A 1 201 ? 13.781 -16.094 1.65 1 98.75 201 ALA A C 1
ATOM 1497 O O . ALA A 1 201 ? 14.781 -16.75 1.96 1 98.75 201 ALA A O 1
ATOM 1498 N N . ILE A 1 202 ? 13.711 -15.281 0.684 1 98.69 202 ILE A N 1
ATOM 1499 C CA . ILE A 1 202 ? 14.914 -14.789 0.01 1 98.69 202 ILE A CA 1
ATOM 1500 C C . ILE A 1 202 ? 14.914 -13.266 0.007 1 98.69 202 ILE A C 1
ATOM 1502 O O . ILE A 1 202 ? 13.859 -12.633 0.118 1 98.69 202 ILE A O 1
ATOM 1506 N N . VAL A 1 203 ? 16.125 -12.703 -0.083 1 98.56 203 VAL A N 1
ATOM 1507 C CA . VAL A 1 203 ? 16.266 -11.25 -0.2 1 98.56 203 VAL A CA 1
ATOM 1508 C C . VAL A 1 203 ? 17 -10.906 -1.498 1 98.56 203 VAL A C 1
ATOM 1510 O O . VAL A 1 203 ? 18.109 -11.398 -1.744 1 98.56 203 VAL A O 1
ATOM 1513 N N . ILE A 1 204 ? 16.344 -10.188 -2.289 1 97.75 204 ILE A N 1
ATOM 1514 C CA . ILE A 1 204 ? 16.969 -9.648 -3.498 1 97.75 204 ILE A CA 1
ATOM 1515 C C . ILE A 1 204 ? 17.391 -8.203 -3.26 1 97.75 204 ILE A C 1
ATOM 1517 O O . ILE A 1 204 ? 16.594 -7.383 -2.803 1 97.75 204 ILE A O 1
ATOM 1521 N N . HIS A 1 205 ? 18.609 -7.918 -3.49 1 96.44 205 HIS A N 1
ATOM 1522 C CA . HIS A 1 205 ? 19.188 -6.59 -3.312 1 96.44 205 HIS A CA 1
ATOM 1523 C C . HIS A 1 205 ? 20.016 -6.176 -4.531 1 96.44 205 HIS A C 1
ATOM 1525 O O . HIS A 1 205 ? 20.984 -6.852 -4.895 1 96.44 205 HIS A O 1
ATOM 1531 N N . GLU A 1 206 ? 19.578 -5.078 -5.152 1 93.19 206 GLU A N 1
ATOM 1532 C CA . GLU A 1 206 ? 20.25 -4.551 -6.34 1 93.19 206 GLU A CA 1
ATOM 1533 C C . GLU A 1 206 ? 20.375 -5.621 -7.422 1 93.19 206 GLU A C 1
ATOM 1535 O O . GLU A 1 206 ? 21.438 -5.797 -8.008 1 93.19 206 GLU A O 1
ATOM 1540 N N . GLY A 1 207 ? 19.312 -6.375 -7.516 1 95.44 207 GLY A N 1
ATOM 1541 C CA . GLY A 1 207 ? 19.203 -7.344 -8.594 1 95.44 207 GLY A CA 1
ATOM 1542 C C . GLY A 1 207 ? 19.938 -8.641 -8.297 1 95.44 207 GLY A C 1
ATOM 1543 O O . GLY A 1 207 ? 20.062 -9.5 -9.18 1 95.44 207 GLY A O 1
ATOM 1544 N N . ARG A 1 208 ? 20.406 -8.828 -7.117 1 96.5 208 ARG A N 1
ATOM 1545 C CA . ARG A 1 208 ? 21.156 -10.023 -6.742 1 96.5 208 ARG A CA 1
ATOM 1546 C C . ARG A 1 208 ? 20.516 -10.703 -5.531 1 96.5 208 ARG A C 1
ATOM 1548 O O . ARG A 1 208 ? 19.797 -10.062 -4.766 1 96.5 208 ARG A O 1
ATOM 1555 N N . LEU A 1 209 ? 20.844 -11.984 -5.398 1 97.25 209 LEU A N 1
ATOM 1556 C CA . LEU A 1 209 ? 20.375 -12.719 -4.227 1 97.25 209 LEU A CA 1
ATOM 1557 C C . LEU A 1 209 ? 21.266 -12.445 -3.025 1 97.25 209 LEU A C 1
ATOM 1559 O O . LEU A 1 209 ? 22.469 -12.766 -3.045 1 97.25 209 LEU A O 1
ATOM 1563 N N . LEU A 1 210 ? 20.719 -11.914 -2.021 1 97.5 210 LEU A N 1
ATOM 1564 C CA . LEU A 1 210 ? 21.516 -11.539 -0.851 1 97.5 210 LEU A CA 1
ATOM 1565 C C . LEU A 1 210 ? 21.438 -12.617 0.225 1 97.5 210 LEU A C 1
ATOM 1567 O O . LEU A 1 210 ? 22.406 -12.836 0.957 1 97.5 210 LEU A O 1
ATOM 1571 N N . ALA A 1 211 ? 20.297 -13.203 0.354 1 98.06 211 ALA A N 1
ATOM 1572 C CA . ALA A 1 211 ? 20.078 -14.195 1.404 1 98.06 211 ALA A CA 1
ATOM 1573 C C . ALA A 1 211 ? 18.953 -15.156 1.036 1 98.06 211 ALA A C 1
ATOM 1575 O O . ALA A 1 211 ? 18.031 -14.789 0.303 1 98.06 211 ALA A O 1
ATOM 1576 N N . GLN A 1 212 ? 19.031 -16.312 1.535 1 98.44 212 GLN A N 1
ATOM 1577 C CA . GLN A 1 212 ? 18.016 -17.359 1.426 1 98.44 212 GLN A CA 1
ATOM 1578 C C . GLN A 1 212 ? 18.047 -18.281 2.635 1 98.44 212 GLN A C 1
ATOM 1580 O O . GLN A 1 212 ? 19.125 -18.656 3.107 1 98.44 212 GLN A O 1
ATOM 1585 N N . GLY A 1 213 ? 16.953 -18.578 3.16 1 98.5 213 GLY A N 1
ATOM 1586 C CA . GLY A 1 213 ? 16.875 -19.484 4.301 1 98.5 213 GLY A CA 1
ATOM 1587 C C . GLY A 1 213 ? 15.516 -19.484 4.965 1 98.5 213 GLY A C 1
ATOM 1588 O O . GLY A 1 213 ? 14.523 -19.062 4.367 1 98.5 213 GLY A O 1
ATOM 1589 N N . PRO A 1 214 ? 15.469 -20.109 6.141 1 98.56 214 PRO A N 1
ATOM 1590 C CA . PRO A 1 214 ? 14.203 -20.062 6.875 1 98.56 214 PRO A CA 1
ATOM 1591 C C . PRO A 1 214 ? 13.664 -18.641 7.027 1 98.56 214 PRO A C 1
ATOM 1593 O O . PRO A 1 214 ? 14.422 -17.703 7.305 1 98.56 214 PRO A O 1
ATOM 1596 N N . ALA A 1 215 ? 12.367 -18.469 6.844 1 98.5 215 ALA A N 1
ATOM 1597 C CA . ALA A 1 215 ? 11.75 -17.141 6.777 1 98.5 215 ALA A CA 1
ATOM 1598 C C . ALA A 1 215 ? 12.086 -16.312 8.016 1 98.5 215 ALA A C 1
ATOM 1600 O O . ALA A 1 215 ? 12.477 -15.156 7.906 1 98.5 215 ALA A O 1
ATOM 1601 N N . ALA A 1 216 ? 12.031 -16.906 9.18 1 98.06 216 ALA A N 1
ATOM 1602 C CA . ALA A 1 216 ? 12.25 -16.188 10.438 1 98.06 216 ALA A CA 1
ATOM 1603 C C . ALA A 1 216 ? 13.641 -15.57 10.477 1 98.06 216 ALA A C 1
ATOM 1605 O O . ALA A 1 216 ? 13.797 -14.398 10.82 1 98.06 216 ALA A O 1
ATOM 1606 N N . SER A 1 217 ? 14.602 -16.359 10.062 1 98.5 217 SER A N 1
ATOM 1607 C CA . SER A 1 217 ? 15.984 -15.914 10.102 1 98.5 217 SER A CA 1
ATOM 1608 C C . SER A 1 217 ? 16.25 -14.836 9.055 1 98.5 217 SER A C 1
ATOM 1610 O O . SER A 1 217 ? 16.875 -13.812 9.352 1 98.5 217 SER A O 1
ATOM 1612 N N . VAL A 1 218 ? 15.758 -15.055 7.891 1 98.44 218 VAL A N 1
ATOM 1613 C CA . VAL A 1 218 ? 15.992 -14.125 6.789 1 98.44 218 VAL A CA 1
ATOM 1614 C C . VAL A 1 218 ? 15.273 -12.805 7.066 1 98.44 218 VAL A C 1
ATOM 1616 O O . VAL A 1 218 ? 15.805 -11.727 6.777 1 98.44 218 VAL A O 1
ATOM 1619 N N . LEU A 1 219 ? 14.078 -12.867 7.656 1 98.31 219 LEU A N 1
ATOM 1620 C CA . LEU A 1 219 ? 13.312 -11.672 8.008 1 98.31 219 LEU A CA 1
ATOM 1621 C C . LEU A 1 219 ? 14.07 -10.82 9.023 1 98.31 219 LEU A C 1
ATOM 1623 O O . LEU A 1 219 ? 14.102 -9.594 8.906 1 98.31 219 LEU A O 1
ATOM 1627 N N . ALA A 1 220 ? 14.656 -11.469 9.961 1 98.25 220 ALA A N 1
ATOM 1628 C CA . ALA A 1 220 ? 15.43 -10.75 10.969 1 98.25 220 ALA A CA 1
ATOM 1629 C C . ALA A 1 220 ? 16.609 -10.016 10.344 1 98.25 220 ALA A C 1
ATOM 1631 O O . ALA A 1 220 ? 16.859 -8.852 10.664 1 98.25 220 ALA A O 1
ATOM 1632 N N . ASP A 1 221 ? 17.281 -10.688 9.484 1 98.25 221 ASP A N 1
ATOM 1633 C CA . ASP A 1 221 ? 18.406 -10.062 8.789 1 98.25 221 ASP A CA 1
ATOM 1634 C C . ASP A 1 221 ? 17.938 -8.883 7.945 1 98.25 221 ASP A C 1
ATOM 1636 O O . ASP A 1 221 ? 18.547 -7.809 7.977 1 98.25 221 ASP A O 1
ATOM 1640 N N . TYR A 1 222 ? 16.891 -9.125 7.203 1 98.5 222 TYR A N 1
ATOM 1641 C CA . TYR A 1 222 ? 16.344 -8.086 6.328 1 98.5 222 TYR A CA 1
ATOM 1642 C C . TYR A 1 222 ? 15.969 -6.844 7.129 1 98.5 222 TYR A C 1
ATOM 1644 O O . TYR A 1 222 ? 16.281 -5.719 6.727 1 98.5 222 TYR A O 1
ATOM 1652 N N . GLN A 1 223 ? 15.273 -7.062 8.266 1 98 223 GLN A N 1
ATOM 1653 C CA . GLN A 1 223 ? 14.883 -5.957 9.125 1 98 223 GLN A CA 1
ATOM 1654 C C . GLN A 1 223 ? 16.109 -5.199 9.641 1 98 223 GLN A C 1
ATOM 1656 O O . GLN A 1 223 ? 16.109 -3.969 9.672 1 98 223 GLN A O 1
ATOM 1661 N N . ARG A 1 224 ? 17.078 -5.938 9.977 1 97.75 224 ARG A N 1
ATOM 1662 C CA . ARG A 1 224 ? 18.328 -5.328 10.445 1 97.75 224 ARG A CA 1
ATOM 1663 C C . ARG A 1 224 ? 18.984 -4.492 9.352 1 97.75 224 ARG A C 1
ATOM 1665 O O . ARG A 1 224 ? 19.406 -3.361 9.594 1 97.75 224 ARG A O 1
ATOM 1672 N N . TRP A 1 225 ? 19.031 -5.07 8.188 1 97.62 225 TRP A N 1
ATOM 1673 C CA . TRP A 1 225 ? 19.641 -4.352 7.07 1 97.62 225 TRP A CA 1
ATOM 1674 C C . TRP A 1 225 ? 18.859 -3.084 6.746 1 97.62 225 TRP A C 1
ATOM 1676 O O . TRP A 1 225 ? 19.438 -2.033 6.484 1 97.62 225 TRP A O 1
ATOM 1686 N N . CYS A 1 226 ? 17.547 -3.164 6.781 1 96.75 226 CYS A N 1
ATOM 1687 C CA . CYS A 1 226 ? 16.703 -2.004 6.5 1 96.75 226 CYS A CA 1
ATOM 1688 C C . CYS A 1 226 ? 16.906 -0.915 7.543 1 96.75 226 CYS A C 1
ATOM 1690 O O . CYS A 1 226 ? 16.828 0.275 7.23 1 96.75 226 CYS A O 1
ATOM 1692 N N . ALA A 1 227 ? 17.156 -1.329 8.781 1 95.88 227 ALA A N 1
ATOM 1693 C CA . ALA A 1 227 ? 17.344 -0.385 9.883 1 95.88 227 ALA A CA 1
ATOM 1694 C C . ALA A 1 227 ? 18.766 0.195 9.859 1 95.88 227 ALA A C 1
ATOM 1696 O O . ALA A 1 227 ? 19.016 1.233 10.477 1 95.88 227 ALA A O 1
ATOM 1697 N N . THR A 1 228 ? 19.625 -0.469 9.18 1 95.12 228 THR A N 1
ATOM 1698 C CA . THR A 1 228 ? 21.016 -0.043 9.109 1 95.12 228 THR A CA 1
ATOM 1699 C C . THR A 1 228 ? 21.469 0.099 7.66 1 95.12 228 THR A C 1
ATOM 1701 O O . THR A 1 228 ? 21.062 1.032 6.965 1 95.12 228 THR A O 1
ATOM 1704 N N . ASP A 1 229 ? 22.234 -0.839 7.184 1 93.5 229 ASP A N 1
ATOM 1705 C CA . ASP A 1 229 ? 22.719 -0.849 5.805 1 93.5 229 ASP A CA 1
ATOM 1706 C C . ASP A 1 229 ? 22.75 -2.27 5.246 1 93.5 229 ASP A C 1
ATOM 1708 O O . ASP A 1 229 ? 23.016 -3.225 5.984 1 93.5 229 ASP A O 1
ATOM 1712 N N . PHE A 1 230 ? 22.547 -2.293 4.043 1 95.06 230 PHE A N 1
ATOM 1713 C CA . PHE A 1 230 ? 22.672 -3.572 3.352 1 95.06 230 PHE A CA 1
ATOM 1714 C C . PHE A 1 230 ? 24.141 -3.908 3.111 1 95.06 230 PHE A C 1
ATOM 1716 O O . PHE A 1 230 ? 24.969 -3.016 2.891 1 95.06 230 PHE A O 1
ATOM 1723 N N . PRO A 1 231 ? 24.453 -5.141 3.143 1 92.38 231 PRO A N 1
ATOM 1724 C CA . PRO A 1 231 ? 25.844 -5.52 2.855 1 92.38 231 PRO A CA 1
ATOM 1725 C C . PRO A 1 231 ? 26.234 -5.281 1.398 1 92.38 231 PRO A C 1
ATOM 1727 O O . PRO A 1 231 ? 25.375 -5.328 0.511 1 92.38 231 PRO A O 1
ATOM 1730 N N . THR A 1 232 ? 27.484 -4.902 1.177 1 86.44 232 THR A N 1
ATOM 1731 C CA . THR A 1 232 ? 28.016 -4.738 -0.176 1 86.44 232 THR A CA 1
ATOM 1732 C C . THR A 1 232 ? 28.281 -6.094 -0.819 1 86.44 232 THR A C 1
ATOM 1734 O O . THR A 1 232 ? 28.984 -6.93 -0.239 1 86.44 232 THR A O 1
ATOM 1737 N N . LEU A 1 233 ? 27.594 -6.367 -1.907 1 80.44 233 LEU A N 1
ATOM 1738 C CA . LEU A 1 233 ? 27.812 -7.633 -2.598 1 80.44 233 LEU A CA 1
ATOM 1739 C C . LEU A 1 233 ? 28.984 -7.52 -3.572 1 80.44 233 LEU A C 1
ATOM 1741 O O . LEU A 1 233 ? 29.156 -6.492 -4.234 1 80.44 233 LEU A O 1
ATOM 1745 N N . PRO A 1 234 ? 29.875 -8.461 -3.477 1 73.19 234 PRO A N 1
ATOM 1746 C CA . PRO A 1 234 ? 30.984 -8.422 -4.438 1 73.19 234 PRO A CA 1
ATOM 1747 C C . PRO A 1 234 ? 30.5 -8.484 -5.887 1 73.19 234 PRO A C 1
ATOM 1749 O O . PRO A 1 234 ? 29.438 -9.047 -6.168 1 73.19 234 PRO A O 1
ATOM 1752 N N . GLU A 1 235 ? 31.031 -7.562 -6.762 1 67.12 235 GLU A N 1
ATOM 1753 C CA . GLU A 1 235 ? 30.703 -7.562 -8.188 1 67.12 235 GLU A CA 1
ATOM 1754 C C . GLU A 1 235 ? 30.844 -8.961 -8.781 1 67.12 235 GLU A C 1
ATOM 1756 O O . GLU A 1 235 ? 31.766 -9.695 -8.445 1 67.12 235 GLU A O 1
ATOM 1761 N N . PRO A 1 236 ? 29.719 -9.43 -9.406 1 60.59 236 PRO A N 1
ATOM 1762 C CA . PRO A 1 236 ? 29.875 -10.75 -10.016 1 60.59 236 PRO A CA 1
ATOM 1763 C C . PRO A 1 236 ? 31.109 -10.852 -10.898 1 60.59 236 PRO A C 1
ATOM 1765 O O . PRO A 1 236 ? 31.547 -9.859 -11.477 1 60.59 236 PRO A O 1
ATOM 1768 N N . ALA A 1 237 ? 32 -11.789 -10.711 1 49.78 237 ALA A N 1
ATOM 1769 C CA . ALA A 1 237 ? 33.188 -11.992 -11.516 1 49.78 237 ALA A CA 1
ATOM 1770 C C . ALA A 1 237 ? 32.875 -11.898 -13.008 1 49.78 237 ALA A C 1
ATOM 1772 O O . ALA A 1 237 ? 31.938 -12.531 -13.492 1 49.78 237 ALA A O 1
ATOM 1773 N N . GLY A 1 238 ? 33.031 -10.688 -13.633 1 46.47 238 GLY A N 1
ATOM 1774 C CA . GLY A 1 238 ? 32.875 -10.578 -15.078 1 46.47 238 GLY A CA 1
ATOM 1775 C C . GLY A 1 238 ? 33.406 -11.797 -15.82 1 46.47 238 GLY A C 1
ATOM 1776 O O . GLY A 1 238 ? 34.156 -12.602 -15.258 1 46.47 238 GLY A O 1
ATOM 1777 N N . PRO A 1 239 ? 32.688 -12.164 -16.875 1 43.69 239 PRO A N 1
ATOM 1778 C CA . PRO A 1 239 ? 33.375 -13.242 -17.609 1 43.69 239 PRO A CA 1
ATOM 1779 C C . PRO A 1 239 ? 34.844 -12.969 -17.812 1 43.69 239 PRO A C 1
ATOM 1781 O O . PRO A 1 239 ? 35.25 -11.812 -17.891 1 43.69 239 PRO A O 1
ATOM 1784 N N . GLY A 1 240 ? 35.75 -13.633 -17.172 1 38.22 240 GLY A N 1
ATOM 1785 C CA . GLY A 1 240 ? 37.188 -13.5 -17.469 1 38.22 240 GLY A CA 1
ATOM 1786 C C . GLY A 1 240 ? 37.469 -13.211 -18.922 1 38.22 240 GLY A C 1
ATOM 1787 O O . GLY A 1 240 ? 36.844 -13.797 -19.812 1 38.22 240 GLY A O 1
ATOM 1788 N N . ARG A 1 241 ? 37.875 -12.016 -19.281 1 40.88 241 ARG A N 1
ATOM 1789 C CA . ARG A 1 241 ? 38.406 -11.758 -20.625 1 40.88 241 ARG A CA 1
ATOM 1790 C C . ARG A 1 241 ? 39.281 -12.906 -21.094 1 40.88 241 ARG A C 1
ATOM 1792 O O . ARG A 1 241 ? 40.156 -13.367 -20.359 1 40.88 241 ARG A O 1
ATOM 1799 N N . PRO A 1 242 ? 38.812 -13.672 -22.188 1 37.72 242 PRO A N 1
ATOM 1800 C CA . PRO A 1 242 ? 39.75 -14.672 -22.703 1 37.72 242 PRO A CA 1
ATOM 1801 C C . PRO A 1 242 ? 41.156 -14.125 -22.891 1 37.72 242 PRO A C 1
ATOM 1803 O O . PRO A 1 242 ? 41.344 -12.93 -23.172 1 37.72 242 PRO A O 1
ATOM 1806 N N . ASP A 1 243 ? 42.125 -14.523 -22.031 1 42.16 243 ASP A N 1
ATOM 1807 C CA . ASP A 1 243 ? 43.531 -14.18 -22.219 1 42.16 243 ASP A CA 1
ATOM 1808 C C . ASP A 1 243 ? 43.938 -14.289 -23.688 1 42.16 243 ASP A C 1
ATOM 1810 O O . ASP A 1 243 ? 43.875 -15.383 -24.266 1 42.16 243 ASP A O 1
ATOM 1814 N N . GLY A 1 244 ? 43.5 -13.352 -24.5 1 37.72 244 GLY A N 1
ATOM 1815 C CA . GLY A 1 244 ? 43.875 -13.281 -25.906 1 37.72 244 GLY A CA 1
ATOM 1816 C C . GLY A 1 244 ? 45.375 -13.359 -26.109 1 37.72 244 GLY A C 1
ATOM 1817 O O . GLY A 1 244 ? 45.875 -13.008 -27.188 1 37.72 244 GLY A O 1
ATOM 1818 N N . SER A 1 245 ? 46.188 -13.617 -25.109 1 35.62 245 SER A N 1
ATOM 1819 C CA . SER A 1 245 ? 47.594 -13.438 -25.531 1 35.62 245 SER A CA 1
ATOM 1820 C C . SER A 1 245 ? 48 -14.523 -26.516 1 35.62 245 SER A C 1
ATOM 1822 O O . SER A 1 245 ? 49.188 -14.633 -26.859 1 35.62 245 SER A O 1
ATOM 1824 N N . ARG A 1 246 ? 47.219 -15.516 -26.938 1 32.88 246 ARG A N 1
ATOM 1825 C CA . ARG A 1 246 ? 48.031 -16.406 -27.766 1 32.88 246 ARG A CA 1
ATOM 1826 C C . ARG A 1 246 ? 48.344 -15.758 -29.109 1 32.88 246 ARG A C 1
ATOM 1828 O O . ARG A 1 246 ? 47.531 -15.805 -30.047 1 32.88 246 ARG A O 1
ATOM 1835 N N . ALA A 1 247 ? 48.812 -14.547 -29.266 1 20.66 247 ALA A N 1
ATOM 1836 C CA . ALA A 1 247 ? 49.562 -14.305 -30.5 1 20.66 247 ALA A CA 1
ATOM 1837 C C . ALA A 1 247 ? 51.031 -14.703 -30.344 1 20.66 247 ALA A C 1
ATOM 1839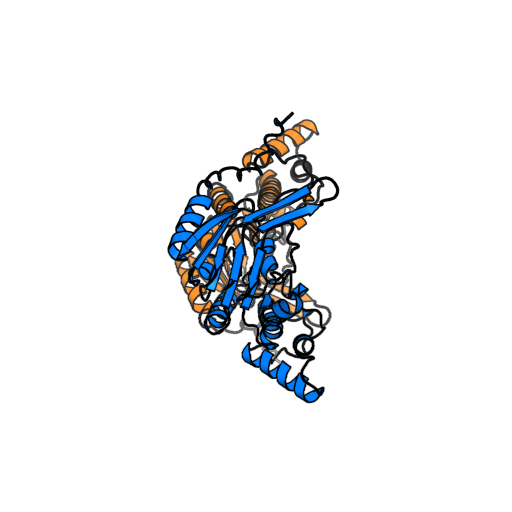 O O . ALA A 1 247 ? 51.625 -14.492 -29.297 1 20.66 247 ALA A O 1
ATOM 1840 N N . MET B 1 1 ? -5.344 22.016 19.875 1 90.56 1 MET B N 1
ATOM 1841 C CA . MET B 1 1 ? -6.355 20.969 19.969 1 90.56 1 MET B CA 1
ATOM 1842 C C . MET B 1 1 ? -7.234 20.953 18.719 1 90.56 1 MET B C 1
ATOM 1844 O O . MET B 1 1 ? -7.609 22 18.203 1 90.56 1 MET B O 1
ATOM 1848 N N . LEU B 1 2 ? -7.418 19.734 18.141 1 96.31 2 LEU B N 1
ATOM 1849 C CA . LEU B 1 2 ? -8.391 19.531 17.062 1 96.31 2 LEU B CA 1
ATOM 1850 C C . LEU B 1 2 ? -9.711 19.016 17.625 1 96.31 2 LEU B C 1
ATOM 1852 O O . LEU B 1 2 ? -9.719 18.109 18.469 1 96.31 2 LEU B O 1
ATOM 1856 N N . ALA B 1 3 ? -10.789 19.688 17.203 1 97.19 3 ALA B N 1
ATOM 1857 C CA . ALA B 1 3 ? -12.078 19.25 17.734 1 97.19 3 ALA B CA 1
ATOM 1858 C C . ALA B 1 3 ? -13.117 19.125 16.625 1 97.19 3 ALA B C 1
ATOM 1860 O O . ALA B 1 3 ? -13.164 19.953 15.719 1 97.19 3 ALA B O 1
ATOM 1861 N N . VAL B 1 4 ? -13.844 18.094 16.703 1 96.56 4 VAL B N 1
ATOM 1862 C CA . VAL B 1 4 ? -15 17.828 15.852 1 96.56 4 VAL B CA 1
ATOM 1863 C C . VAL B 1 4 ? -16.234 17.594 16.719 1 96.56 4 VAL B C 1
ATOM 1865 O O . VAL B 1 4 ? -16.203 16.781 17.641 1 96.56 4 VAL B O 1
ATOM 1868 N N . ARG B 1 5 ? -17.312 18.297 16.391 1 96.62 5 ARG B N 1
ATOM 1869 C CA . ARG B 1 5 ? -18.562 18.156 17.141 1 96.62 5 ARG B CA 1
ATOM 1870 C C . ARG B 1 5 ? -19.719 17.812 16.203 1 96.62 5 ARG B C 1
ATOM 1872 O O . ARG B 1 5 ? -20.141 18.641 15.398 1 96.62 5 ARG B O 1
ATOM 1879 N N . SER B 1 6 ? -20.234 16.562 16.359 1 96.88 6 SER B N 1
ATOM 1880 C CA . SER B 1 6 ? -21.375 16.047 15.609 1 96.88 6 SER B CA 1
ATOM 1881 C C . SER B 1 6 ? -21.219 16.312 14.117 1 96.88 6 SER B C 1
ATOM 1883 O O . SER B 1 6 ? -22.156 16.781 13.469 1 96.88 6 SER B O 1
ATOM 1885 N N . ALA B 1 7 ? -20.109 16.094 13.641 1 96.19 7 ALA B N 1
ATOM 1886 C CA . ALA B 1 7 ? -19.812 16.391 12.242 1 96.19 7 ALA B CA 1
ATOM 1887 C C . ALA B 1 7 ? -20.422 15.328 11.32 1 96.19 7 ALA B C 1
ATOM 1889 O O . ALA B 1 7 ? -20.25 14.133 11.539 1 96.19 7 ALA B O 1
ATOM 1890 N N . THR B 1 8 ? -21.141 15.742 10.375 1 96.44 8 THR B N 1
ATOM 1891 C CA . THR B 1 8 ? -21.734 14.891 9.344 1 96.44 8 THR B CA 1
ATOM 1892 C C . THR B 1 8 ? -21.297 15.352 7.953 1 96.44 8 THR B C 1
ATOM 1894 O O . THR B 1 8 ? -21.266 16.562 7.68 1 96.44 8 THR B O 1
ATOM 1897 N N . VAL B 1 9 ? -20.844 14.453 7.172 1 95.88 9 VAL B N 1
ATOM 1898 C CA . VAL B 1 9 ? -20.469 14.727 5.785 1 95.88 9 VAL B CA 1
ATOM 1899 C C . VAL B 1 9 ? -21.297 13.852 4.848 1 95.88 9 VAL B C 1
ATOM 1901 O O . VAL B 1 9 ? -21.203 12.625 4.902 1 95.88 9 VAL B O 1
ATOM 1904 N N . THR B 1 10 ? -22.094 14.445 4.016 1 93.94 10 THR B N 1
ATOM 1905 C CA . THR B 1 10 ? -22.875 13.766 2.994 1 93.94 10 THR B CA 1
ATOM 1906 C C . THR B 1 10 ? -22.531 14.289 1.604 1 93.94 10 THR B C 1
ATOM 1908 O O . THR B 1 10 ? -22.328 15.492 1.42 1 93.94 10 THR B O 1
ATOM 1911 N N . VAL B 1 11 ? -22.406 13.328 0.693 1 89.56 11 VAL B N 1
ATOM 1912 C CA . VAL B 1 11 ? -22.078 13.719 -0.676 1 89.56 11 VAL B CA 1
ATOM 1913 C C . VAL B 1 11 ? -23.172 13.219 -1.625 1 89.56 11 VAL B C 1
ATOM 1915 O O . VAL B 1 11 ? -23.781 12.18 -1.387 1 89.56 11 VAL B O 1
ATOM 1918 N N . ASP B 1 12 ? -23.375 13.969 -2.639 1 84.75 12 ASP B N 1
ATOM 1919 C CA . ASP B 1 12 ? -24.344 13.594 -3.678 1 84.75 12 ASP B CA 1
ATOM 1920 C C . ASP B 1 12 ? -23.656 12.789 -4.781 1 84.75 12 ASP B C 1
ATOM 1922 O O . ASP B 1 12 ? -22.766 13.297 -5.469 1 84.75 12 ASP B O 1
ATOM 1926 N N . THR B 1 13 ? -23.953 11.531 -4.906 1 78.62 13 THR B N 1
ATOM 1927 C CA . THR B 1 13 ? -23.344 10.68 -5.922 1 78.62 13 THR B CA 1
ATOM 1928 C C . THR B 1 13 ? -24.156 10.719 -7.219 1 78.62 13 THR B C 1
ATOM 1930 O O . THR B 1 13 ? -23.859 9.984 -8.156 1 78.62 13 THR B O 1
ATOM 1933 N N . GLY B 1 14 ? -25.016 11.719 -7.395 1 73 14 GLY B N 1
ATOM 1934 C CA . GLY B 1 14 ? -25.922 11.766 -8.531 1 73 14 GLY B CA 1
ATOM 1935 C C . GLY B 1 14 ? -27.141 10.867 -8.375 1 73 14 GLY B C 1
ATOM 1936 O O . GLY B 1 14 ? -28.281 11.32 -8.484 1 73 14 GLY B O 1
ATOM 1937 N N . ALA B 1 15 ? -26.922 9.578 -8.125 1 73.38 15 ALA B N 1
ATOM 1938 C CA . ALA B 1 15 ? -28 8.609 -7.996 1 73.38 15 ALA B CA 1
ATOM 1939 C C . ALA B 1 15 ? -28.609 8.648 -6.594 1 73.38 15 ALA B C 1
ATOM 1941 O O . ALA B 1 15 ? -29.797 8.398 -6.422 1 73.38 15 ALA B O 1
ATOM 1942 N N . SER B 1 16 ? -27.719 8.906 -5.574 1 82.5 16 SER B N 1
ATOM 1943 C CA . SER B 1 16 ? -28.188 8.953 -4.191 1 82.5 16 SER B CA 1
ATOM 1944 C C . SER B 1 16 ? -27.234 9.75 -3.311 1 82.5 16 SER B C 1
ATOM 1946 O O . SER B 1 16 ? -26.141 10.125 -3.746 1 82.5 16 SER B O 1
ATOM 1948 N N . GLU B 1 17 ? -27.75 10.125 -2.227 1 88.19 17 GLU B N 1
ATOM 1949 C CA . GLU B 1 17 ? -26.938 10.766 -1.206 1 88.19 17 GLU B CA 1
ATOM 1950 C C . GLU B 1 17 ? -26.203 9.727 -0.355 1 88.19 17 GLU B C 1
ATOM 1952 O O . GLU B 1 17 ? -26.797 8.719 0.044 1 88.19 17 GLU B O 1
ATOM 1957 N N . ARG B 1 18 ? -24.875 9.875 -0.283 1 89.62 18 ARG B N 1
ATOM 1958 C CA . ARG B 1 18 ? -24.062 8.961 0.529 1 89.62 18 ARG B CA 1
ATOM 1959 C C . ARG B 1 18 ? -23.453 9.688 1.726 1 89.62 18 ARG B C 1
ATOM 1961 O O . ARG B 1 18 ? -22.844 10.75 1.571 1 89.62 18 ARG B O 1
ATOM 1968 N N . THR B 1 19 ? -23.719 9.164 2.898 1 93.12 19 THR B N 1
ATOM 1969 C CA . THR B 1 19 ? -23.141 9.727 4.113 1 93.12 19 THR B CA 1
ATOM 1970 C C . THR B 1 19 ? -21.766 9.117 4.395 1 93.12 19 THR B C 1
ATOM 1972 O O . THR B 1 19 ? -21.656 7.906 4.59 1 93.12 19 THR B O 1
ATOM 1975 N N . LEU B 1 20 ? -20.734 9.969 4.418 1 94.62 20 LEU B N 1
ATOM 1976 C CA . LEU B 1 20 ? -19.375 9.516 4.625 1 94.62 20 LEU B CA 1
ATOM 1977 C C . LEU B 1 20 ? -19 9.531 6.105 1 94.62 20 LEU B C 1
ATOM 1979 O O . LEU B 1 20 ? -18.312 8.641 6.594 1 94.62 20 LEU B O 1
ATOM 1983 N N . LEU B 1 21 ? -19.438 10.516 6.785 1 96.75 21 LEU B N 1
ATOM 1984 C CA . LEU B 1 21 ? -19.297 10.648 8.234 1 96.75 21 LEU B CA 1
ATOM 1985 C C . LEU B 1 21 ? -20.641 10.984 8.875 1 96.75 21 LEU B C 1
ATOM 1987 O O . LEU B 1 21 ? -21.422 11.773 8.328 1 96.75 21 LEU B O 1
ATOM 1991 N N . GLN B 1 22 ? -20.859 10.359 9.992 1 96 22 GLN B N 1
ATOM 1992 C CA . GLN B 1 22 ? -22.156 10.5 10.633 1 96 22 GLN B CA 1
ATOM 1993 C C . GLN B 1 22 ? -22.016 10.906 12.094 1 96 22 GLN B C 1
ATOM 1995 O O . GLN B 1 22 ? -21.859 10.055 12.977 1 96 22 GLN B O 1
ATOM 2000 N N . GLY B 1 23 ? -22.156 12.195 12.344 1 95.62 23 GLY B N 1
ATOM 2001 C CA . GLY B 1 23 ? -22.234 12.734 13.688 1 95.62 23 GLY B CA 1
ATOM 2002 C C . GLY B 1 23 ? -21 12.461 14.523 1 95.62 23 GLY B C 1
ATOM 2003 O O . GLY B 1 23 ? -21.109 12.133 15.703 1 95.62 23 GLY B O 1
ATOM 2004 N N . ILE B 1 24 ? -19.859 12.586 13.977 1 96.5 24 ILE B N 1
ATOM 2005 C CA . ILE B 1 24 ? -18.609 12.273 14.688 1 96.5 24 ILE B CA 1
ATOM 2006 C C . ILE B 1 24 ? -18.281 13.398 15.664 1 96.5 24 ILE B C 1
ATOM 2008 O O . ILE B 1 24 ? -18.328 14.578 15.305 1 96.5 24 ILE B O 1
ATOM 2012 N N . THR B 1 25 ? -18.078 13.086 16.906 1 97.56 25 THR B N 1
ATOM 2013 C CA . THR B 1 25 ? -17.578 14 17.938 1 97.56 25 THR B CA 1
ATOM 2014 C C . THR B 1 25 ? -16.266 13.484 18.516 1 97.56 25 THR B C 1
ATOM 2016 O O . THR B 1 25 ? -16.188 12.336 18.969 1 97.56 25 THR B O 1
ATOM 2019 N N . ALA B 1 26 ? -15.273 14.25 18.438 1 97.56 26 ALA B N 1
ATOM 2020 C CA . ALA B 1 26 ? -13.961 13.844 18.938 1 97.56 26 ALA B CA 1
ATOM 2021 C C . ALA B 1 26 ? -13.086 15.062 19.219 1 97.56 26 ALA B C 1
ATOM 2023 O O . ALA B 1 26 ? -13.227 16.109 18.578 1 97.56 26 ALA B O 1
ATOM 2024 N N . GLU B 1 27 ? -12.273 14.914 20.156 1 97.94 27 GLU B N 1
ATOM 2025 C CA . GLU B 1 27 ? -11.211 15.867 20.453 1 97.94 27 GLU B CA 1
ATOM 2026 C C . GLU B 1 27 ? -9.836 15.211 20.375 1 97.94 27 GLU B C 1
ATOM 2028 O O . GLU B 1 27 ? -9.602 14.164 20.984 1 97.94 27 GLU B O 1
ATOM 2033 N N . LEU B 1 28 ? -9.016 15.797 19.594 1 97.94 28 LEU B N 1
ATOM 2034 C CA . LEU B 1 28 ? -7.652 15.312 19.438 1 97.94 28 LEU B CA 1
ATOM 2035 C C . LEU B 1 28 ? -6.652 16.297 20.031 1 97.94 28 LEU B C 1
ATOM 2037 O O . LEU B 1 28 ? -6.438 17.375 19.469 1 97.94 28 LEU B O 1
ATOM 2041 N N . SER B 1 29 ? -6.039 15.93 21.125 1 95.88 29 SER B N 1
ATOM 2042 C CA . SER B 1 29 ? -5.117 16.859 21.781 1 95.88 29 SER B CA 1
ATOM 2043 C C . SER B 1 29 ? -3.715 16.266 21.875 1 95.88 29 SER B C 1
ATOM 2045 O O . SER B 1 29 ? -2.756 16.969 22.188 1 95.88 29 SER B O 1
ATOM 2047 N N . ALA B 1 30 ? -3.646 14.961 21.594 1 97.69 30 ALA B N 1
ATOM 2048 C CA . ALA B 1 30 ? -2.348 14.297 21.703 1 97.69 30 ALA B CA 1
ATOM 2049 C C . ALA B 1 30 ? -1.382 14.812 20.641 1 97.69 30 ALA B C 1
ATOM 2051 O O . ALA B 1 30 ? -1.807 15.273 19.578 1 97.69 30 ALA B O 1
ATOM 2052 N N . PRO B 1 31 ? -0.074 14.695 20.953 1 98.06 31 PRO B N 1
ATOM 2053 C CA . PRO B 1 31 ? 0.908 15.078 19.922 1 98.06 31 PRO B CA 1
ATOM 2054 C C . PRO B 1 31 ? 0.736 14.297 18.625 1 98.06 31 PRO B C 1
ATOM 2056 O O . PRO B 1 31 ? 0.823 14.875 17.547 1 98.06 31 PRO B O 1
ATOM 2059 N N . ARG B 1 32 ? 0.483 13.086 18.703 1 98.56 32 ARG B N 1
ATOM 2060 C CA . ARG B 1 32 ? 0.255 12.25 17.531 1 98.56 32 ARG B CA 1
ATOM 2061 C C . ARG B 1 32 ? -0.943 11.328 17.734 1 98.56 32 ARG B C 1
ATOM 2063 O O . ARG B 1 32 ? -0.998 10.586 18.719 1 98.56 32 ARG B O 1
ATOM 2070 N N . THR B 1 33 ? -1.893 11.43 16.844 1 98.81 33 THR B N 1
ATOM 2071 C CA . THR B 1 33 ? -3.1 10.609 16.906 1 98.81 33 THR B CA 1
ATOM 2072 C C . THR B 1 33 ? -3.234 9.766 15.641 1 98.81 33 THR B C 1
ATOM 2074 O O . THR B 1 33 ? -3.166 10.281 14.523 1 98.81 33 THR B O 1
ATOM 2077 N N . ALA B 1 34 ? -3.367 8.445 15.805 1 98.81 34 ALA B N 1
ATOM 2078 C CA . ALA B 1 34 ? -3.633 7.547 14.688 1 98.81 34 ALA B CA 1
ATOM 2079 C C . ALA B 1 34 ? -5.129 7.453 14.398 1 98.81 34 ALA B C 1
ATOM 2081 O O . ALA B 1 34 ? -5.941 7.398 15.32 1 98.81 34 ALA B O 1
ATOM 2082 N N . VAL B 1 35 ? -5.5 7.531 13.18 1 98.69 35 VAL B N 1
ATOM 2083 C CA . VAL B 1 35 ? -6.863 7.289 12.719 1 98.69 35 VAL B CA 1
ATOM 2084 C C . VAL B 1 35 ? -6.938 5.934 12.016 1 98.69 35 VAL B C 1
ATOM 2086 O O . VAL B 1 35 ? -6.395 5.762 10.922 1 98.69 35 VAL B O 1
ATOM 2089 N N . LEU B 1 36 ? -7.629 5.008 12.625 1 98.44 36 LEU B N 1
ATOM 2090 C CA . LEU B 1 36 ? -7.746 3.639 12.141 1 98.44 36 LEU B CA 1
ATOM 2091 C C . LEU B 1 36 ? -9.156 3.369 11.617 1 98.44 36 LEU B C 1
ATOM 2093 O O . LEU B 1 36 ? -10.102 4.055 11.992 1 98.44 36 LEU B O 1
ATOM 2097 N N . GLY B 1 37 ? -9.25 2.348 10.836 1 97.38 37 GLY B N 1
ATOM 2098 C CA . GLY B 1 37 ? -10.5 1.932 10.227 1 97.38 37 GLY B CA 1
ATOM 2099 C C . GLY B 1 37 ? -10.305 1.155 8.938 1 97.38 37 GLY B C 1
ATOM 2100 O O . GLY B 1 37 ? -9.203 1.15 8.367 1 97.38 37 GLY B O 1
ATOM 2101 N N . LEU B 1 38 ? -11.367 0.559 8.516 1 95.94 38 LEU B N 1
ATOM 2102 C CA . LEU B 1 38 ? -11.32 -0.191 7.266 1 95.94 38 LEU B CA 1
ATOM 2103 C C . LEU B 1 38 ? -11.312 0.752 6.066 1 95.94 38 LEU B C 1
ATOM 2105 O O . LEU B 1 38 ? -11.539 1.954 6.215 1 95.94 38 LEU B O 1
ATOM 2109 N N . ASN B 1 39 ? -10.93 0.162 4.918 1 93.12 39 ASN B N 1
ATOM 2110 C CA . ASN B 1 39 ? -11.023 0.956 3.695 1 93.12 39 ASN B CA 1
ATOM 2111 C C . ASN B 1 39 ? -12.445 1.469 3.473 1 93.12 39 ASN B C 1
ATOM 2113 O O . ASN B 1 39 ? -13.414 0.725 3.639 1 93.12 39 ASN B O 1
ATOM 2117 N N . GLY B 1 40 ? -12.609 2.684 3.248 1 90.81 40 GLY B N 1
ATOM 2118 C CA . GLY B 1 40 ? -13.922 3.264 2.994 1 90.81 40 GLY B CA 1
ATOM 2119 C C . GLY B 1 40 ? -14.648 3.676 4.262 1 90.81 40 GLY B C 1
ATOM 2120 O O . GLY B 1 40 ? -15.797 4.109 4.207 1 90.81 40 GLY B O 1
ATOM 2121 N N . SER B 1 41 ? -13.984 3.619 5.391 1 94.12 41 SER B N 1
ATOM 2122 C CA . SER B 1 41 ? -14.664 3.879 6.656 1 94.12 41 SER B CA 1
ATOM 2123 C C . SER B 1 41 ? -14.859 5.375 6.883 1 94.12 41 SER B C 1
ATOM 2125 O O . SER B 1 41 ? -15.641 5.777 7.75 1 94.12 41 SER B O 1
ATOM 2127 N N . GLY B 1 42 ? -14.07 6.211 6.191 1 94.56 42 GLY B N 1
ATOM 2128 C CA . GLY B 1 42 ? -14.195 7.652 6.336 1 94.56 42 GLY B CA 1
ATOM 2129 C C . GLY B 1 42 ? -12.945 8.312 6.887 1 94.56 42 GLY B C 1
ATOM 2130 O O . GLY B 1 42 ? -12.961 9.5 7.219 1 94.56 42 GLY B O 1
ATOM 2131 N N . LYS B 1 43 ? -11.852 7.598 6.969 1 96.5 43 LYS B N 1
ATOM 2132 C CA . LYS B 1 43 ? -10.617 8.102 7.566 1 96.5 43 LYS B CA 1
ATOM 2133 C C . LYS B 1 43 ? -10.141 9.367 6.855 1 96.5 43 LYS B C 1
ATOM 2135 O O . LYS B 1 43 ? -9.875 10.391 7.496 1 96.5 43 LYS B O 1
ATOM 2140 N N . SER B 1 44 ? -10.062 9.242 5.484 1 95.25 44 SER B N 1
ATOM 2141 C CA . SER B 1 44 ? -9.578 10.375 4.707 1 95.25 44 SER B CA 1
ATOM 2142 C C . SER B 1 44 ? -10.539 11.555 4.789 1 95.25 44 SER B C 1
ATOM 2144 O O . SER B 1 44 ? -10.109 12.703 4.906 1 95.25 44 SER B O 1
ATOM 2146 N N . THR B 1 45 ? -11.82 11.297 4.746 1 95.25 45 THR B N 1
ATOM 2147 C CA . THR B 1 45 ? -12.836 12.336 4.902 1 95.25 45 THR B CA 1
ATOM 2148 C C . THR B 1 45 ? -12.695 13.031 6.254 1 95.25 45 THR B C 1
ATOM 2150 O O . THR B 1 45 ? -12.758 14.258 6.336 1 95.25 45 THR B O 1
ATOM 2153 N N . PHE B 1 46 ? -12.438 12.211 7.281 1 97.5 46 PHE B N 1
ATOM 2154 C CA . PHE B 1 46 ? -12.266 12.742 8.625 1 97.5 46 PHE B CA 1
ATOM 2155 C C . PHE B 1 46 ? -11.047 13.656 8.688 1 97.5 46 PHE B C 1
ATOM 2157 O O . PHE B 1 46 ? -11.125 14.773 9.211 1 97.5 46 PHE B O 1
ATOM 2164 N N . LEU B 1 47 ? -9.906 13.227 8.125 1 97 47 LEU B N 1
ATOM 2165 C CA . LEU B 1 47 ? -8.688 14.023 8.117 1 97 47 LEU B CA 1
ATOM 2166 C C . LEU B 1 47 ? -8.914 15.359 7.414 1 97 47 LEU B C 1
ATOM 2168 O O . LEU B 1 47 ? -8.508 16.406 7.914 1 97 47 LEU B O 1
ATOM 2172 N N . ARG B 1 48 ? -9.633 15.305 6.379 1 95.44 48 ARG B N 1
ATOM 2173 C CA . ARG B 1 48 ? -9.805 16.469 5.508 1 95.44 48 ARG B CA 1
ATOM 2174 C C . ARG B 1 48 ? -10.75 17.484 6.133 1 95.44 48 ARG B C 1
ATOM 2176 O O . ARG B 1 48 ? -10.836 18.625 5.676 1 95.44 48 ARG B O 1
ATOM 2183 N N . LEU B 1 49 ? -11.461 17.094 7.172 1 95.44 49 LEU B N 1
ATOM 2184 C CA . LEU B 1 49 ? -12.281 18.062 7.902 1 95.44 49 LEU B CA 1
ATOM 2185 C C . LEU B 1 49 ? -11.422 19.188 8.461 1 95.44 49 LEU B C 1
ATOM 2187 O O . LEU B 1 49 ? -11.859 20.344 8.5 1 95.44 49 LEU B O 1
ATOM 2191 N N . PHE B 1 50 ? -10.227 18.844 8.797 1 96.12 50 PHE B N 1
ATOM 2192 C CA . PHE B 1 50 ? -9.414 19.766 9.578 1 96.12 50 PHE B CA 1
ATOM 2193 C C . PHE B 1 50 ? -8.695 20.766 8.672 1 96.12 50 PHE B C 1
ATOM 2195 O O . PHE B 1 50 ? -8.07 21.703 9.148 1 96.12 50 PHE B O 1
ATOM 2202 N N . ASN B 1 51 ? -8.734 20.547 7.402 1 92.62 51 ASN B N 1
ATOM 2203 C CA . ASN B 1 51 ? -8.18 21.547 6.504 1 92.62 51 ASN B CA 1
ATOM 2204 C C . ASN B 1 51 ? -9.227 22.062 5.516 1 92.62 51 ASN B C 1
ATOM 2206 O O . ASN B 1 51 ? -8.891 22.719 4.531 1 92.62 51 ASN B O 1
ATOM 2210 N N . GLY B 1 52 ? -10.398 21.641 5.66 1 90.19 52 GLY B N 1
ATOM 2211 C CA . GLY B 1 52 ? -11.523 22.172 4.91 1 90.19 52 GLY B CA 1
ATOM 2212 C C . GLY B 1 52 ? -11.664 21.562 3.529 1 90.19 52 GLY B C 1
ATOM 2213 O O . GLY B 1 52 ? -12.406 22.078 2.689 1 90.19 52 GLY B O 1
ATOM 2214 N N . LEU B 1 53 ? -10.93 20.531 3.23 1 87.38 53 LEU B N 1
ATOM 2215 C CA . LEU B 1 53 ? -11.008 19.891 1.925 1 87.38 53 LEU B CA 1
ATOM 2216 C C . LEU B 1 53 ? -12.242 19 1.84 1 87.38 53 LEU B C 1
ATOM 2218 O O . LEU B 1 53 ? -12.656 18.609 0.747 1 87.38 53 LEU B O 1
ATOM 2222 N N . SER B 1 54 ? -12.797 18.594 2.912 1 88.12 54 SER B N 1
ATOM 2223 C CA . SER B 1 54 ? -14.078 17.891 2.949 1 88.12 54 SER B CA 1
ATOM 2224 C C . SER B 1 54 ? -15.211 18.828 3.361 1 88.12 54 SER B C 1
ATOM 2226 O O . SER B 1 54 ? -15.094 19.562 4.348 1 88.12 54 SER B O 1
ATOM 2228 N N . PRO B 1 55 ? -16.297 18.766 2.592 1 86.19 55 PRO B N 1
ATOM 2229 C CA . PRO B 1 55 ? -17.406 19.609 2.986 1 86.19 55 PRO B CA 1
ATOM 2230 C C . PRO B 1 55 ? -18.078 19.156 4.273 1 86.19 55 PRO B C 1
ATOM 2232 O O . PRO B 1 55 ? -18.344 17.953 4.445 1 86.19 55 PRO B O 1
ATOM 2235 N N . LEU B 1 56 ? -18.281 20.062 5.137 1 91.69 56 LEU B N 1
ATOM 2236 C CA . LEU B 1 56 ? -19.016 19.812 6.371 1 91.69 56 LEU B CA 1
ATOM 2237 C C . LEU B 1 56 ? -20.5 20.062 6.184 1 91.69 56 LEU B C 1
ATOM 2239 O O . LEU B 1 56 ? -20.922 21.203 6.035 1 91.69 56 LEU B O 1
ATOM 2243 N N . THR B 1 57 ? -21.297 18.953 6.148 1 92.75 57 THR B N 1
ATOM 2244 C CA . THR B 1 57 ? -22.734 19.078 5.973 1 92.75 57 THR B CA 1
ATOM 2245 C C . THR B 1 57 ? -23.391 19.641 7.23 1 92.75 57 THR B C 1
ATOM 2247 O O . THR B 1 57 ? -24.25 20.516 7.152 1 92.75 57 THR B O 1
ATOM 2250 N N . SER B 1 58 ? -23.016 19.172 8.344 1 94.81 58 SER B N 1
ATOM 2251 C CA . SER B 1 58 ? -23.469 19.672 9.633 1 94.81 58 SER B CA 1
ATOM 2252 C C . SER B 1 58 ? -22.438 19.406 10.727 1 94.81 58 SER B C 1
ATOM 2254 O O . SER B 1 58 ? -21.547 18.578 10.555 1 94.81 58 SER B O 1
ATOM 2256 N N . GLY B 1 59 ? -22.516 20.188 11.789 1 95.94 59 GLY B N 1
ATOM 2257 C CA . GLY B 1 59 ? -21.594 20.078 12.898 1 95.94 59 GLY B CA 1
ATOM 2258 C C . GLY B 1 59 ? -20.547 21.188 12.922 1 95.94 59 GLY B C 1
ATOM 2259 O O . GLY B 1 59 ? -20.75 22.234 12.312 1 95.94 59 GLY B O 1
ATOM 2260 N N . GLU B 1 60 ? -19.562 20.969 13.773 1 96.06 60 GLU B N 1
ATOM 2261 C CA . GLU B 1 60 ? -18.516 21.984 13.93 1 96.06 60 GLU B CA 1
ATOM 2262 C C . GLU B 1 60 ? -17.125 21.344 13.992 1 96.06 60 GLU B C 1
ATOM 2264 O O . GLU B 1 60 ? -16.953 20.281 14.602 1 96.06 60 GLU B O 1
ATOM 2269 N N . VAL B 1 61 ? -16.219 22 13.352 1 96.5 61 VAL B N 1
ATOM 2270 C CA . VAL B 1 61 ? -14.828 21.578 13.375 1 96.5 61 VAL B CA 1
ATOM 2271 C C . VAL B 1 61 ? -13.938 22.781 13.719 1 96.5 61 VAL B C 1
ATOM 2273 O O . VAL B 1 61 ? -14.086 23.859 13.141 1 96.5 61 VAL B O 1
ATOM 2276 N N . THR B 1 62 ? -13.078 22.594 14.664 1 96.19 62 THR B N 1
ATOM 2277 C CA . THR B 1 62 ? -12.156 23.672 15.039 1 96.19 62 THR B CA 1
ATOM 2278 C C . THR B 1 62 ? -10.719 23.156 15.062 1 96.19 62 THR B C 1
ATOM 2280 O O . THR B 1 62 ? -10.469 22 15.406 1 96.19 62 THR B O 1
ATOM 2283 N N . VAL B 1 63 ? -9.812 23.953 14.695 1 96.25 63 VAL B N 1
ATOM 2284 C CA . VAL B 1 63 ? -8.375 23.734 14.758 1 96.25 63 VAL B CA 1
ATOM 2285 C C . VAL B 1 63 ? -7.73 24.766 15.688 1 96.25 63 VAL B C 1
ATOM 2287 O O . VAL B 1 63 ? -7.625 25.938 15.344 1 96.25 63 VAL B O 1
ATOM 2290 N N . HIS B 1 64 ? -7.363 24.266 16.828 1 93.56 64 HIS B N 1
ATOM 2291 C CA . HIS B 1 64 ? -6.793 25.141 17.844 1 93.56 64 HIS B CA 1
ATOM 2292 C C . HIS B 1 64 ? -7.699 26.344 18.109 1 93.56 64 HIS B C 1
ATOM 2294 O O . HIS B 1 64 ? -7.238 27.484 18.094 1 93.56 64 HIS B O 1
ATOM 2300 N N . GLY B 1 65 ? -8.961 26.031 18.156 1 92.25 65 GLY B N 1
ATOM 2301 C CA . GLY B 1 65 ? -9.93 27.031 18.562 1 92.25 65 GLY B CA 1
ATOM 2302 C C . GLY B 1 65 ? -10.5 27.828 17.406 1 92.25 65 GLY B C 1
ATOM 2303 O O . GLY B 1 65 ? -11.422 28.609 17.594 1 92.25 65 GLY B O 1
ATOM 2304 N N . VAL B 1 66 ? -9.953 27.656 16.25 1 93 66 VAL B N 1
ATOM 2305 C CA . VAL B 1 66 ? -10.414 28.406 15.086 1 93 66 VAL B CA 1
ATOM 2306 C C . VAL B 1 66 ? -11.398 27.562 14.281 1 93 66 VAL B C 1
ATOM 2308 O O . VAL B 1 66 ? -11.086 26.438 13.891 1 93 66 VAL B O 1
ATOM 2311 N N . SER B 1 67 ? -12.57 28.141 14.078 1 93.44 67 SER B N 1
ATOM 2312 C CA . SER B 1 67 ? -13.609 27.438 13.336 1 93.44 67 SER B CA 1
ATOM 2313 C C . SER B 1 67 ? -13.266 27.344 11.852 1 93.44 67 SER B C 1
ATOM 2315 O O . SER B 1 67 ? -12.977 28.359 11.219 1 93.44 67 SER B O 1
ATOM 2317 N N . ILE B 1 68 ? -13.367 26.203 11.297 1 91.12 68 ILE B N 1
ATOM 2318 C CA . ILE B 1 68 ? -13.055 26 9.883 1 91.12 68 ILE B CA 1
ATOM 2319 C C . ILE B 1 68 ? -14.086 26.719 9.016 1 91.12 68 ILE B C 1
ATOM 2321 O O . ILE B 1 68 ? -13.734 27.312 7.996 1 91.12 68 ILE B O 1
ATOM 2325 N N . SER B 1 69 ? -15.336 26.703 9.477 1 89.5 69 SER B N 1
ATOM 2326 C CA . SER B 1 69 ? -16.422 27.297 8.695 1 89.5 69 SER B CA 1
ATOM 2327 C C . SER B 1 69 ? -16.312 28.812 8.664 1 89.5 69 SER B C 1
ATOM 2329 O O . SER B 1 69 ? -16.703 29.438 7.676 1 89.5 69 SER B O 1
ATOM 2331 N N . GLU B 1 70 ? -15.711 29.359 9.664 1 89.31 70 GLU B N 1
ATOM 2332 C CA . GLU B 1 70 ? -15.672 30.812 9.781 1 89.31 70 GLU B CA 1
ATOM 2333 C C . GLU B 1 70 ? -14.344 31.375 9.281 1 89.31 70 GLU B C 1
ATOM 2335 O O . GLU B 1 70 ? -14.289 32.5 8.773 1 89.31 70 GLU B O 1
ATOM 2340 N N . HIS B 1 71 ? -13.297 30.578 9.453 1 90.56 71 HIS B N 1
ATOM 2341 C CA . HIS B 1 71 ? -11.961 31.094 9.156 1 90.56 71 HIS B CA 1
ATOM 2342 C C . HIS B 1 71 ? -11.141 30.078 8.375 1 90.56 71 HIS B C 1
ATOM 2344 O O . HIS B 1 71 ? -10.062 29.672 8.82 1 90.56 71 HIS B O 1
ATOM 2350 N N . LEU B 1 72 ? -11.57 29.766 7.223 1 88.94 72 LEU B N 1
ATOM 2351 C CA . LEU B 1 72 ? -10.961 28.703 6.438 1 88.94 72 LEU B CA 1
ATOM 2352 C C . LEU B 1 72 ? -9.516 29.047 6.086 1 88.94 72 LEU B C 1
ATOM 2354 O O . LEU B 1 72 ? -8.625 28.203 6.227 1 88.94 72 LEU B O 1
ATOM 2358 N N . SER B 1 73 ? -9.273 30.266 5.676 1 89.5 73 SER B N 1
ATOM 2359 C CA . SER B 1 73 ? -7.934 30.672 5.266 1 89.5 73 SER B CA 1
ATOM 2360 C C . SER B 1 73 ? -6.949 30.578 6.426 1 89.5 73 SER B C 1
ATOM 2362 O O . SER B 1 73 ? -5.816 30.125 6.254 1 89.5 73 SER B O 1
ATOM 2364 N N . ALA B 1 74 ? -7.418 31 7.543 1 89.75 74 ALA B N 1
ATOM 2365 C CA . ALA B 1 74 ? -6.574 30.953 8.734 1 89.75 74 ALA B CA 1
ATOM 2366 C C . ALA B 1 74 ? -6.25 29.516 9.117 1 89.75 74 ALA B C 1
ATOM 2368 O O . ALA B 1 74 ? -5.125 29.219 9.516 1 89.75 74 ALA B O 1
ATOM 2369 N N . VAL B 1 75 ? -7.191 28.656 9.016 1 91.06 75 VAL B N 1
ATOM 2370 C CA . VAL B 1 75 ? -7.004 27.25 9.344 1 91.06 75 VAL B CA 1
ATOM 2371 C C . VAL B 1 75 ? -6.031 26.625 8.352 1 91.06 75 VAL B C 1
ATOM 2373 O O . VAL B 1 75 ? -5.102 25.906 8.75 1 91.06 75 VAL B O 1
ATOM 2376 N N . ARG B 1 76 ? -6.172 26.922 7.125 1 89.94 76 ARG B N 1
ATOM 2377 C CA . ARG B 1 76 ? -5.355 26.328 6.078 1 89.94 76 ARG B CA 1
ATOM 2378 C C . ARG B 1 76 ? -3.893 26.719 6.227 1 89.94 76 ARG B C 1
ATOM 2380 O O . ARG B 1 76 ? -2.996 25.953 5.863 1 89.94 76 ARG B O 1
ATOM 2387 N N . SER B 1 77 ? -3.686 27.859 6.809 1 89.25 77 SER B N 1
ATOM 2388 C CA . SER B 1 77 ? -2.312 28.297 7.023 1 89.25 77 SER B CA 1
ATOM 2389 C C . SER B 1 77 ? -1.666 27.562 8.188 1 89.25 77 SER B C 1
ATOM 2391 O O . SER B 1 77 ? -0.44 27.547 8.32 1 89.25 77 SER B O 1
ATOM 2393 N N . ARG B 1 78 ? -2.484 26.906 8.977 1 93.19 78 ARG B N 1
ATOM 2394 C CA . ARG B 1 78 ? -1.99 26.234 10.18 1 93.19 78 ARG B CA 1
ATOM 2395 C C . ARG B 1 78 ? -1.871 24.734 9.961 1 93.19 78 ARG B C 1
ATOM 2397 O O . ARG B 1 78 ? -1.253 24.031 10.766 1 93.19 78 ARG B O 1
ATOM 2404 N N . VAL B 1 79 ? -2.471 24.297 8.906 1 96.38 79 VAL B N 1
ATOM 2405 C CA . VAL B 1 79 ? -2.582 22.844 8.719 1 96.38 79 VAL B CA 1
ATOM 2406 C C . VAL B 1 79 ? -1.904 22.453 7.41 1 96.38 79 VAL B C 1
ATOM 2408 O O . VAL B 1 79 ? -2.182 23.031 6.359 1 96.38 79 VAL B O 1
ATOM 2411 N N . GLY B 1 80 ? -0.909 21.547 7.512 1 96 80 GLY B N 1
ATOM 2412 C CA . GLY B 1 80 ? -0.349 20.875 6.352 1 96 80 GLY B CA 1
ATOM 2413 C C . GLY B 1 80 ? -0.84 19.453 6.191 1 96 80 GLY B C 1
ATOM 2414 O O . GLY B 1 80 ? -1.098 18.766 7.184 1 96 80 GLY B O 1
ATOM 2415 N N . MET B 1 81 ? -0.908 19.016 4.902 1 96 81 MET B N 1
ATOM 2416 C CA . MET B 1 81 ? -1.4 17.656 4.676 1 96 81 MET B CA 1
ATOM 2417 C C . MET B 1 81 ? -0.53 16.922 3.656 1 96 81 MET B C 1
ATOM 2419 O O . MET B 1 81 ? -0.186 17.484 2.613 1 96 81 MET B O 1
ATOM 2423 N N . LEU B 1 82 ? -0.141 15.773 4.098 1 95.69 82 LEU B N 1
ATOM 2424 C CA . LEU B 1 82 ? 0.475 14.82 3.178 1 95.69 82 LEU B CA 1
ATOM 2425 C C . LEU B 1 82 ? -0.551 13.812 2.674 1 95.69 82 LEU B C 1
ATOM 2427 O O . LEU B 1 82 ? -1.178 13.109 3.469 1 95.69 82 LEU B O 1
ATOM 2431 N N . PHE B 1 83 ? -0.667 13.734 1.371 1 93.62 83 PHE B N 1
ATOM 2432 C CA . PHE B 1 83 ? -1.642 12.836 0.765 1 93.62 83 PHE B CA 1
ATOM 2433 C C . PHE B 1 83 ? -1.048 11.445 0.565 1 93.62 83 PHE B C 1
ATOM 2435 O O . PHE B 1 83 ? 0.167 11.258 0.672 1 93.62 83 PHE B O 1
ATOM 2442 N N . SER B 1 84 ? -1.899 10.539 0.324 1 90.56 84 SER B N 1
ATOM 2443 C CA . SER B 1 84 ? -1.503 9.141 0.183 1 90.56 84 SER B CA 1
ATOM 2444 C C . SER B 1 84 ? -0.626 8.938 -1.048 1 90.56 84 SER B C 1
ATOM 2446 O O . SER B 1 84 ? 0.232 8.047 -1.065 1 90.56 84 SER B O 1
ATOM 2448 N N . ASP B 1 85 ? -0.856 9.703 -2.045 1 91.12 85 ASP B N 1
ATOM 2449 C CA . ASP B 1 85 ? -0.053 9.633 -3.262 1 91.12 85 ASP B CA 1
ATOM 2450 C C . ASP B 1 85 ? 0.827 10.875 -3.408 1 91.12 85 ASP B C 1
ATOM 2452 O O . ASP B 1 85 ? 0.403 11.883 -3.986 1 91.12 85 ASP B O 1
ATOM 2456 N N . PRO B 1 86 ? 2.066 10.68 -3 1 90.06 86 PRO B N 1
ATOM 2457 C CA . PRO B 1 86 ? 2.953 11.844 -3.096 1 90.06 86 PRO B CA 1
ATOM 2458 C C . PRO B 1 86 ? 3.191 12.281 -4.539 1 90.06 86 PRO B C 1
ATOM 2460 O O . PRO B 1 86 ? 3.404 13.469 -4.793 1 90.06 86 PRO B O 1
ATOM 2463 N N . GLY B 1 87 ? 3.148 11.336 -5.441 1 89.12 87 GLY B N 1
ATOM 2464 C CA . GLY B 1 87 ? 3.305 11.695 -6.84 1 89.12 87 GLY B CA 1
ATOM 2465 C C . GLY B 1 87 ? 2.207 12.617 -7.348 1 89.12 87 GLY B C 1
ATOM 2466 O O . GLY B 1 87 ? 2.469 13.539 -8.117 1 89.12 87 GLY B O 1
ATOM 2467 N N . ALA B 1 88 ? 1.053 12.375 -6.867 1 88.75 88 ALA B N 1
ATOM 2468 C CA . ALA B 1 88 ? -0.09 13.188 -7.273 1 88.75 88 ALA B CA 1
ATOM 2469 C C . ALA B 1 88 ? -0.096 14.523 -6.539 1 88.75 88 ALA B C 1
ATOM 2471 O O . ALA B 1 88 ? -0.789 15.461 -6.945 1 88.75 88 ALA B O 1
ATOM 2472 N N . GLN B 1 89 ? 0.657 14.602 -5.48 1 90.25 89 GLN B N 1
ATOM 2473 C CA . GLN B 1 89 ? 0.684 15.812 -4.668 1 90.25 89 GLN B CA 1
ATOM 2474 C C . GLN B 1 89 ? 1.699 16.812 -5.211 1 90.25 89 GLN B C 1
ATOM 2476 O O . GLN B 1 89 ? 1.526 18.031 -5.055 1 90.25 89 GLN B O 1
ATOM 2481 N N . LEU B 1 90 ? 2.719 16.266 -5.816 1 94 90 LEU B N 1
ATOM 2482 C CA . LEU B 1 90 ? 3.746 17.125 -6.391 1 94 90 LEU B CA 1
ATOM 2483 C C . LEU B 1 90 ? 3.303 17.672 -7.746 1 94 90 LEU B C 1
ATOM 2485 O O . LEU B 1 90 ? 3.041 16.906 -8.672 1 94 90 LEU B O 1
ATOM 2489 N N . VAL B 1 91 ? 3.271 18.953 -7.883 1 93.19 91 VAL B N 1
ATOM 2490 C CA . VAL B 1 91 ? 2.654 19.578 -9.055 1 93.19 91 VAL B CA 1
ATOM 2491 C C . VAL B 1 91 ? 3.734 20.156 -9.961 1 93.19 91 VAL B C 1
ATOM 2493 O O . VAL B 1 91 ? 3.523 20.297 -11.172 1 93.19 91 VAL B O 1
ATOM 2496 N N . MET B 1 92 ? 4.867 20.484 -9.414 1 95.38 92 MET B N 1
ATOM 2497 C CA . MET B 1 92 ? 5.93 21.125 -10.18 1 95.38 92 MET B CA 1
ATOM 2498 C C . MET B 1 92 ? 6.891 20.094 -10.758 1 95.38 92 MET B C 1
ATOM 2500 O O . MET B 1 92 ? 6.98 18.969 -10.25 1 95.38 92 MET B O 1
ATOM 2504 N N . PRO B 1 93 ? 7.621 20.438 -11.758 1 95.88 93 PRO B N 1
ATOM 2505 C CA . PRO B 1 93 ? 8.516 19.484 -12.422 1 95.88 93 PRO B CA 1
ATOM 2506 C C . PRO B 1 93 ? 9.633 18.984 -11.508 1 95.88 93 PRO B C 1
ATOM 2508 O O . PRO B 1 93 ? 10.109 17.859 -11.672 1 95.88 93 PRO B O 1
ATOM 2511 N N . THR B 1 94 ? 10.062 19.938 -10.648 1 97.38 94 THR B N 1
ATOM 2512 C CA . THR B 1 94 ? 11.141 19.547 -9.75 1 97.38 94 THR B CA 1
ATOM 2513 C C . THR B 1 94 ? 10.75 19.766 -8.289 1 97.38 94 THR B C 1
ATOM 2515 O O . THR B 1 94 ? 9.836 20.547 -8.008 1 97.38 94 THR B O 1
ATOM 2518 N N . GLY B 1 95 ? 11.477 19.016 -7.434 1 97.19 95 GLY B N 1
ATOM 2519 C CA . GLY B 1 95 ? 11.219 19.156 -6.008 1 97.19 95 GLY B CA 1
ATOM 2520 C C . GLY B 1 95 ? 11.422 20.562 -5.504 1 97.19 95 GLY B C 1
ATOM 2521 O O . GLY B 1 95 ? 10.609 21.078 -4.73 1 97.19 95 GLY B O 1
ATOM 2522 N N . VAL B 1 96 ? 12.461 21.188 -5.965 1 98 96 VAL B N 1
ATOM 2523 C CA . VAL B 1 96 ? 12.781 22.516 -5.484 1 98 96 VAL B CA 1
ATOM 2524 C C . VAL B 1 96 ? 11.695 23.5 -5.91 1 98 96 VAL B C 1
ATOM 2526 O O . VAL B 1 96 ? 11.289 24.375 -5.133 1 98 96 VAL B O 1
ATOM 2529 N N . GLU B 1 97 ? 11.203 23.359 -7.07 1 97.56 97 GLU B N 1
ATOM 2530 C CA . GLU B 1 97 ? 10.133 24.219 -7.551 1 97.56 97 GLU B CA 1
ATOM 2531 C C . GLU B 1 97 ? 8.844 24.016 -6.754 1 97.56 97 GLU B C 1
ATOM 2533 O O . GLU B 1 97 ? 8.102 24.969 -6.5 1 97.56 97 GLU B O 1
ATOM 2538 N N . ASP B 1 98 ? 8.648 22.797 -6.402 1 97.38 98 ASP B N 1
ATOM 2539 C CA . ASP B 1 98 ? 7.453 22.484 -5.629 1 97.38 98 ASP B CA 1
ATOM 2540 C C . ASP B 1 98 ? 7.512 23.141 -4.246 1 97.38 98 ASP B C 1
ATOM 2542 O O . ASP B 1 98 ? 6.535 23.734 -3.795 1 97.38 98 ASP B O 1
ATOM 2546 N N . VAL B 1 99 ? 8.625 23.031 -3.629 1 97.25 99 VAL B N 1
ATOM 2547 C CA . VAL B 1 99 ? 8.805 23.641 -2.314 1 97.25 99 VAL B CA 1
ATOM 2548 C C . VAL B 1 99 ? 8.734 25.172 -2.432 1 97.25 99 VAL B C 1
ATOM 2550 O O . VAL B 1 99 ? 8.18 25.844 -1.562 1 97.25 99 VAL B O 1
ATOM 2553 N N . GLU B 1 100 ? 9.289 25.688 -3.523 1 97.06 100 GLU B N 1
ATOM 2554 C CA . GLU B 1 100 ? 9.219 27.125 -3.75 1 97.06 100 GLU B CA 1
ATOM 2555 C C . GLU B 1 100 ? 7.77 27.609 -3.836 1 97.06 100 GLU B C 1
ATOM 2557 O O . GLU B 1 100 ? 7.449 28.703 -3.393 1 97.06 100 GLU B O 1
ATOM 2562 N N . LEU B 1 101 ? 6.984 26.797 -4.441 1 95 101 LEU B N 1
ATOM 2563 C CA . LEU B 1 101 ? 5.57 27.141 -4.551 1 95 101 LEU B CA 1
ATOM 2564 C C . LEU B 1 101 ? 4.953 27.359 -3.172 1 95 101 LEU B C 1
ATOM 2566 O O . LEU B 1 101 ? 4.113 28.234 -2.998 1 95 101 LEU B O 1
ATOM 2570 N N . SER B 1 102 ? 5.383 26.578 -2.189 1 93.31 102 SER B N 1
ATOM 2571 C CA . SER B 1 102 ? 4.895 26.688 -0.82 1 93.31 102 SER B CA 1
ATOM 2572 C C . SER B 1 102 ? 5.461 27.922 -0.13 1 93.31 102 SER B C 1
ATOM 2574 O O . SER B 1 102 ? 4.926 28.375 0.885 1 93.31 102 SER B O 1
ATOM 2576 N N . LEU B 1 103 ? 6.508 28.516 -0.702 1 95.75 103 LEU B N 1
ATOM 2577 C CA . LEU B 1 103 ? 7.238 29.594 -0.034 1 95.75 103 LEU B CA 1
ATOM 2578 C C . LEU B 1 103 ? 7.055 30.906 -0.766 1 95.75 103 LEU B C 1
ATOM 2580 O O . LEU B 1 103 ? 7.949 31.75 -0.766 1 95.75 103 LEU B O 1
ATOM 2584 N N . GLN B 1 104 ? 5.945 31.078 -1.346 1 92.69 104 GLN B N 1
ATOM 2585 C CA . GLN B 1 104 ? 5.688 32.281 -2.158 1 92.69 104 GLN B CA 1
ATOM 2586 C C . GLN B 1 104 ? 5.668 33.531 -1.299 1 92.69 104 GLN B C 1
ATOM 2588 O O . GLN B 1 104 ? 5.812 34.625 -1.814 1 92.69 104 GLN B O 1
ATOM 2593 N N . HIS B 1 105 ? 5.531 33.375 -0.002 1 89.69 105 HIS B N 1
ATOM 2594 C CA . HIS B 1 105 ? 5.535 34.531 0.9 1 89.69 105 HIS B CA 1
ATOM 2595 C C . HIS B 1 105 ? 6.93 35.125 1.018 1 89.69 105 HIS B C 1
ATOM 2597 O O . HIS B 1 105 ? 7.078 36.281 1.453 1 89.69 105 HIS B O 1
ATOM 2603 N N . ILE B 1 106 ? 7.949 34.312 0.772 1 93.62 106 ILE B N 1
ATOM 2604 C CA . ILE B 1 106 ? 9.312 34.844 0.779 1 93.62 106 ILE B CA 1
ATOM 2605 C C . ILE B 1 106 ? 9.57 35.656 -0.484 1 93.62 106 ILE B C 1
ATOM 2607 O O . ILE B 1 106 ? 9.477 35.125 -1.598 1 93.62 106 ILE B O 1
ATOM 2611 N N . LYS B 1 107 ? 9.93 36.875 -0.197 1 91.75 107 LYS B N 1
ATOM 2612 C CA . LYS B 1 107 ? 10.195 37.781 -1.316 1 91.75 107 LYS B CA 1
ATOM 2613 C C . LYS B 1 107 ? 11.57 37.5 -1.919 1 91.75 107 LYS B C 1
ATOM 2615 O O . LYS B 1 107 ? 12.531 37.25 -1.193 1 91.75 107 LYS B O 1
ATOM 2620 N N . GLY B 1 108 ? 11.648 37.562 -3.328 1 93.38 108 GLY B N 1
ATOM 2621 C CA . GLY B 1 108 ? 12.898 37.375 -4.035 1 93.38 108 GLY B CA 1
ATOM 2622 C C . GLY B 1 108 ? 13.125 35.938 -4.469 1 93.38 108 GLY B C 1
ATOM 2623 O O . GLY B 1 108 ? 12.945 35.031 -3.676 1 93.38 108 GLY B O 1
ATOM 2624 N N . LYS B 1 109 ? 13.461 35.812 -5.539 1 94 109 LYS B N 1
ATOM 2625 C CA . LYS B 1 109 ? 13.641 34.5 -6.148 1 94 109 LYS B CA 1
ATOM 2626 C C . LYS B 1 109 ? 14.797 33.719 -5.504 1 94 109 LYS B C 1
ATOM 2628 O O . LYS B 1 109 ? 14.672 32.531 -5.195 1 94 109 LYS B O 1
ATOM 2633 N N . GLU B 1 110 ? 15.844 34.375 -5.227 1 96.5 110 GLU B N 1
ATOM 2634 C CA . GLU B 1 110 ? 17.031 33.75 -4.672 1 96.5 110 GLU B CA 1
ATOM 2635 C C . GLU B 1 110 ? 16.797 33.312 -3.23 1 96.5 110 GLU B C 1
ATOM 2637 O O . GLU B 1 110 ? 17.172 32.188 -2.852 1 96.5 110 GLU B O 1
ATOM 2642 N N . ALA B 1 111 ? 16.188 34.156 -2.496 1 96.44 111 ALA B N 1
ATOM 2643 C CA . ALA B 1 111 ? 15.875 33.812 -1.107 1 96.44 111 ALA B CA 1
ATOM 2644 C C . ALA B 1 111 ? 14.914 32.625 -1.025 1 96.44 111 ALA B C 1
ATOM 2646 O O . ALA B 1 111 ? 15.086 31.734 -0.194 1 96.44 111 ALA B O 1
ATOM 2647 N N . ARG B 1 112 ? 13.938 32.625 -1.872 1 96.75 112 ARG B N 1
ATOM 2648 C CA . ARG B 1 112 ? 12.953 31.547 -1.925 1 96.75 112 ARG B CA 1
ATOM 2649 C C . ARG B 1 112 ? 13.609 30.234 -2.295 1 96.75 112 ARG B C 1
ATOM 2651 O O . ARG B 1 112 ? 13.336 29.203 -1.675 1 96.75 112 ARG B O 1
ATOM 2658 N N . ARG B 1 113 ? 14.492 30.328 -3.25 1 97.19 113 ARG B N 1
ATOM 2659 C CA . ARG B 1 113 ? 15.219 29.141 -3.686 1 97.19 113 ARG B CA 1
ATOM 2660 C C . ARG B 1 113 ? 16.094 28.594 -2.566 1 97.19 113 ARG B C 1
ATOM 2662 O O . ARG B 1 113 ? 16.141 27.391 -2.34 1 97.19 113 ARG B O 1
ATOM 2669 N N . ALA B 1 114 ? 16.766 29.422 -1.937 1 97.31 114 ALA B N 1
ATOM 2670 C CA . ALA B 1 114 ? 17.625 29.016 -0.829 1 97.31 114 ALA B CA 1
ATOM 2671 C C . ALA B 1 114 ? 16.812 28.344 0.274 1 97.31 114 ALA B C 1
ATOM 2673 O O . ALA B 1 114 ? 17.219 27.297 0.802 1 97.31 114 ALA B O 1
ATOM 2674 N N . ALA B 1 115 ? 15.703 28.938 0.566 1 97.31 115 ALA B N 1
ATOM 2675 C CA . ALA B 1 115 ? 14.82 28.375 1.586 1 97.31 115 ALA B CA 1
ATOM 2676 C C . ALA B 1 115 ? 14.305 27.016 1.164 1 97.31 115 ALA B C 1
ATOM 2678 O O . ALA B 1 115 ? 14.203 26.094 1.986 1 97.31 115 ALA B O 1
ATOM 2679 N N . ALA B 1 116 ? 13.961 26.891 -0.079 1 98 116 ALA B N 1
ATOM 2680 C CA . ALA B 1 116 ? 13.461 25.625 -0.615 1 98 116 ALA B CA 1
ATOM 2681 C C . ALA B 1 116 ? 14.523 24.531 -0.531 1 98 116 ALA B C 1
ATOM 2683 O O . ALA B 1 116 ? 14.234 23.406 -0.123 1 98 116 ALA B O 1
ATOM 2684 N N . LEU B 1 117 ? 15.711 24.891 -0.905 1 97.94 117 LEU B N 1
ATOM 2685 C CA . LEU B 1 117 ? 16.812 23.938 -0.859 1 97.94 117 LEU B CA 1
ATOM 2686 C C . LEU B 1 117 ? 17.109 23.516 0.577 1 97.94 117 LEU B C 1
ATOM 2688 O O . LEU B 1 117 ? 17.406 22.344 0.834 1 97.94 117 LEU B O 1
ATOM 2692 N N . GLU B 1 118 ? 16.984 24.438 1.455 1 97.31 118 GLU B N 1
ATOM 2693 C CA . GLU B 1 118 ? 17.156 24.125 2.871 1 97.31 118 GLU B CA 1
ATOM 2694 C C . GLU B 1 118 ? 16.094 23.141 3.355 1 97.31 118 GLU B C 1
ATOM 2696 O O . GLU B 1 118 ? 16.391 22.203 4.09 1 97.31 118 GLU B O 1
ATOM 2701 N N . ALA B 1 119 ? 14.891 23.406 2.99 1 96.56 119 ALA B N 1
ATOM 2702 C CA . ALA B 1 119 ? 13.789 22.516 3.363 1 96.56 119 ALA B CA 1
ATOM 2703 C C . ALA B 1 119 ? 14.016 21.109 2.846 1 96.56 119 ALA B C 1
ATOM 2705 O O . ALA B 1 119 ? 13.766 20.125 3.559 1 96.56 119 ALA B O 1
ATOM 2706 N N . LEU B 1 120 ? 14.5 20.984 1.642 1 97.56 120 LEU B N 1
ATOM 2707 C CA . LEU B 1 120 ? 14.797 19.688 1.049 1 97.56 120 LEU B CA 1
ATOM 2708 C C . LEU B 1 120 ? 15.969 19.016 1.758 1 97.56 120 LEU B C 1
ATOM 2710 O O . LEU B 1 120 ? 15.969 17.812 1.978 1 97.56 120 LEU B O 1
ATOM 2714 N N . ALA B 1 121 ? 16.953 19.812 2.086 1 96.62 121 ALA B N 1
ATOM 2715 C CA . ALA B 1 121 ? 18.125 19.297 2.783 1 96.62 121 ALA B CA 1
ATOM 2716 C C . ALA B 1 121 ? 17.75 18.719 4.145 1 96.62 121 ALA B C 1
ATOM 2718 O O . ALA B 1 121 ? 18.266 17.672 4.543 1 96.62 121 ALA B O 1
ATOM 2719 N N . GLU B 1 122 ? 16.859 19.359 4.809 1 94.62 122 GLU B N 1
ATOM 2720 C CA . GLU B 1 122 ? 16.406 18.891 6.113 1 94.62 122 GLU B CA 1
ATOM 2721 C C . GLU B 1 122 ? 15.766 17.516 6.008 1 94.62 122 GLU B C 1
ATOM 2723 O O . GLU B 1 122 ? 15.734 16.766 6.984 1 94.62 122 GLU B O 1
ATOM 2728 N N . ARG B 1 123 ? 15.219 17.172 4.848 1 93.5 123 ARG B N 1
ATOM 2729 C CA . ARG B 1 123 ? 14.57 15.883 4.629 1 93.5 123 ARG B CA 1
ATOM 2730 C C . ARG B 1 123 ? 15.508 14.906 3.936 1 93.5 123 ARG B C 1
ATOM 2732 O O . ARG B 1 123 ? 15.141 13.758 3.666 1 93.5 123 ARG B O 1
ATOM 2739 N N . GLY B 1 124 ? 16.703 15.367 3.564 1 91.62 124 GLY B N 1
ATOM 2740 C CA . GLY B 1 124 ? 17.719 14.5 2.992 1 91.62 124 GLY B CA 1
ATOM 2741 C C . GLY B 1 124 ? 17.531 14.25 1.509 1 91.62 124 GLY B C 1
ATOM 2742 O O . GLY B 1 124 ? 17.922 13.195 0.996 1 91.62 124 GLY B O 1
ATOM 2743 N N . VAL B 1 125 ? 16.828 15.141 0.806 1 95 125 VAL B N 1
ATOM 2744 C CA . VAL B 1 125 ? 16.562 14.883 -0.606 1 95 125 VAL B CA 1
ATOM 2745 C C . VAL B 1 125 ? 17.078 16.047 -1.446 1 95 125 VAL B C 1
ATOM 2747 O O . VAL B 1 125 ? 16.641 16.234 -2.588 1 95 125 VAL B O 1
ATOM 2750 N N . GLU B 1 126 ? 17.984 16.875 -0.878 1 95.62 126 GLU B N 1
ATOM 2751 C CA . GLU B 1 126 ? 18.547 18.016 -1.592 1 95.62 126 GLU B CA 1
ATOM 2752 C C . GLU B 1 126 ? 19.297 17.578 -2.842 1 95.62 126 GLU B C 1
ATOM 2754 O O . GLU B 1 126 ? 19.312 18.297 -3.846 1 95.62 126 GLU B O 1
ATOM 2759 N N . HIS B 1 127 ? 19.891 16.391 -2.768 1 94.88 127 HIS B N 1
ATOM 2760 C CA . HIS B 1 127 ? 20.672 15.891 -3.889 1 94.88 127 HIS B CA 1
ATOM 2761 C C . HIS B 1 127 ? 19.781 15.602 -5.098 1 94.88 127 HIS B C 1
ATOM 2763 O O . HIS B 1 127 ? 20.281 15.438 -6.211 1 94.88 127 HIS B O 1
ATOM 2769 N N . ARG B 1 128 ? 18.484 15.602 -4.938 1 96.25 128 ARG B N 1
ATOM 2770 C CA . ARG B 1 128 ? 17.516 15.352 -6.008 1 96.25 128 ARG B CA 1
ATOM 2771 C C . ARG B 1 128 ? 16.688 16.594 -6.289 1 96.25 128 ARG B C 1
ATOM 2773 O O . ARG B 1 128 ? 15.664 16.516 -6.984 1 96.25 128 ARG B O 1
ATOM 2780 N N . ALA B 1 129 ? 17.094 17.703 -5.801 1 97.19 129 ALA B N 1
ATOM 2781 C CA . ALA B 1 129 ? 16.297 18.922 -5.785 1 97.19 129 ALA B CA 1
ATOM 2782 C C . ALA B 1 129 ? 15.906 19.344 -7.203 1 97.19 129 ALA B C 1
ATOM 2784 O O . ALA B 1 129 ? 14.797 19.844 -7.43 1 97.19 129 ALA B O 1
ATOM 2785 N N . PHE B 1 130 ? 16.766 19.078 -8.156 1 97.31 130 PHE B N 1
ATOM 2786 C CA . PHE B 1 130 ? 16.547 19.594 -9.5 1 97.31 130 PHE B CA 1
ATOM 2787 C C . PHE B 1 130 ? 16.141 18.484 -10.453 1 97.31 130 PHE B C 1
ATOM 2789 O O . PHE B 1 130 ? 15.906 18.734 -11.641 1 97.31 130 PHE B O 1
ATOM 2796 N N . ASP B 1 131 ? 16.047 17.328 -9.969 1 96.5 131 ASP B N 1
ATOM 2797 C CA . ASP B 1 131 ? 15.578 16.219 -10.789 1 96.5 131 ASP B CA 1
ATOM 2798 C C . ASP B 1 131 ? 14.07 16.312 -11.047 1 96.5 131 ASP B C 1
ATOM 2800 O O . ASP B 1 131 ? 13.336 16.891 -10.242 1 96.5 131 ASP B O 1
ATOM 2804 N N . SER B 1 132 ? 13.734 15.781 -12.219 1 96.56 132 SER B N 1
ATOM 2805 C CA . SER B 1 132 ? 12.305 15.641 -12.453 1 96.56 132 SER B CA 1
ATOM 2806 C C . SER B 1 132 ? 11.641 14.82 -11.359 1 96.56 132 SER B C 1
ATOM 2808 O O . SER B 1 132 ? 12.172 13.789 -10.938 1 96.56 132 SER B O 1
ATOM 2810 N N . VAL B 1 133 ? 10.477 15.203 -10.906 1 95.19 133 VAL B N 1
ATOM 2811 C CA . VAL B 1 133 ? 9.742 14.508 -9.852 1 95.19 133 VAL B CA 1
ATOM 2812 C C . VAL B 1 133 ? 9.391 13.102 -10.32 1 95.19 133 VAL B C 1
ATOM 2814 O O . VAL B 1 133 ? 9.234 12.188 -9.508 1 95.19 133 VAL B O 1
ATOM 2817 N N . TYR B 1 134 ? 9.328 12.914 -11.609 1 91.56 134 TYR B N 1
ATOM 2818 C CA . TYR B 1 134 ? 9 11.617 -12.188 1 91.56 134 TYR B CA 1
ATOM 2819 C C . TYR B 1 134 ? 10.156 10.641 -12.008 1 91.56 134 TYR B C 1
ATOM 2821 O O . TYR B 1 134 ? 9.961 9.422 -12.086 1 91.56 134 TYR B O 1
ATOM 2829 N N . ASN B 1 135 ? 11.328 11.164 -11.789 1 92.12 135 ASN B N 1
ATOM 2830 C CA . ASN B 1 135 ? 12.516 10.336 -11.664 1 92.12 135 ASN B CA 1
ATOM 2831 C C . ASN B 1 135 ? 12.836 10.023 -10.203 1 92.12 135 ASN B C 1
ATOM 2833 O O . ASN B 1 135 ? 13.766 9.266 -9.914 1 92.12 135 ASN B O 1
ATOM 2837 N N . LEU B 1 136 ? 12.07 10.555 -9.336 1 93.19 136 LEU B N 1
ATOM 2838 C CA . LEU B 1 136 ? 12.281 10.297 -7.914 1 93.19 136 LEU B CA 1
ATOM 2839 C C . LEU B 1 136 ? 11.742 8.922 -7.523 1 93.19 136 LEU B C 1
ATOM 2841 O O . LEU B 1 136 ? 10.719 8.484 -8.055 1 93.19 136 LEU B O 1
ATOM 2845 N N . SER B 1 137 ? 12.492 8.273 -6.66 1 89.12 137 SER B N 1
ATOM 2846 C CA . SER B 1 137 ? 11.945 7.059 -6.059 1 89.12 137 SER B CA 1
ATOM 2847 C C . SER B 1 137 ? 10.719 7.367 -5.207 1 89.12 137 SER B C 1
ATOM 2849 O O . SER B 1 137 ? 10.445 8.531 -4.902 1 89.12 137 SER B O 1
ATOM 2851 N N . GLY B 1 138 ? 9.938 6.367 -4.887 1 88.5 138 GLY B N 1
ATOM 2852 C CA . GLY B 1 138 ? 8.781 6.551 -4.023 1 88.5 138 GLY B CA 1
ATOM 2853 C C . GLY B 1 138 ? 9.117 7.234 -2.711 1 88.5 138 GLY B C 1
ATOM 2854 O O . GLY B 1 138 ? 8.406 8.148 -2.283 1 88.5 138 GLY B O 1
ATOM 2855 N N . GLY B 1 139 ? 10.18 6.781 -2.096 1 91.12 139 GLY B N 1
ATOM 2856 C CA . GLY B 1 139 ? 10.625 7.406 -0.862 1 91.12 139 GLY B CA 1
ATOM 2857 C C . GLY B 1 139 ? 11.047 8.852 -1.042 1 91.12 139 GLY B C 1
ATOM 2858 O O . GLY B 1 139 ? 10.734 9.703 -0.208 1 91.12 139 GLY B O 1
ATOM 2859 N N . GLU B 1 140 ? 11.711 9.117 -2.123 1 93.12 140 GLU B N 1
ATOM 2860 C CA . GLU B 1 140 ? 12.148 10.477 -2.412 1 93.12 140 GLU B CA 1
ATOM 2861 C C . GLU B 1 140 ? 10.961 11.398 -2.658 1 93.12 140 GLU B C 1
ATOM 2863 O O . GLU B 1 140 ? 10.945 12.539 -2.197 1 93.12 140 GLU B O 1
ATOM 2868 N N . LYS B 1 141 ? 9.992 10.898 -3.383 1 95 141 LYS B N 1
ATOM 2869 C CA . LYS B 1 141 ? 8.773 11.672 -3.602 1 95 141 LYS B CA 1
ATOM 2870 C C . LYS B 1 141 ? 8.094 12.016 -2.279 1 95 141 LYS B C 1
ATOM 2872 O O . LYS B 1 141 ? 7.664 13.148 -2.072 1 95 141 LYS B O 1
ATOM 2877 N N . GLN B 1 142 ? 8.008 11.023 -1.431 1 94.31 142 GLN B N 1
ATOM 2878 C CA . GLN B 1 142 ? 7.371 11.211 -0.131 1 94.31 142 GLN B CA 1
ATOM 2879 C C . GLN B 1 142 ? 8.086 12.289 0.677 1 94.31 142 GLN B C 1
ATOM 2881 O O . GLN B 1 142 ? 7.441 13.172 1.259 1 94.31 142 GLN B O 1
ATOM 2886 N N . LEU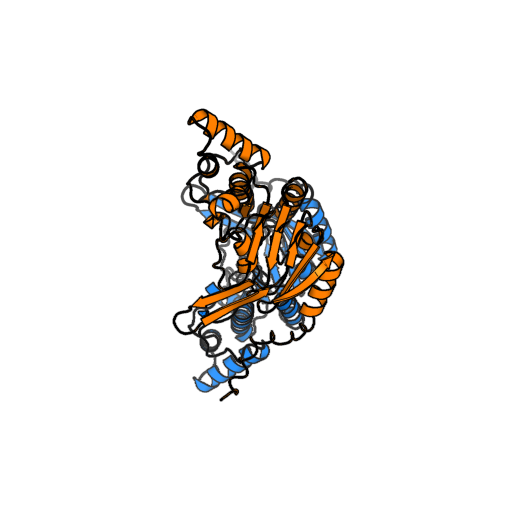 B 1 143 ? 9.375 12.219 0.693 1 94.56 143 LEU B N 1
ATOM 2887 C CA . LEU B 1 143 ? 10.164 13.18 1.45 1 94.56 143 LEU B CA 1
ATOM 2888 C C . LEU B 1 143 ? 10.086 14.57 0.823 1 94.56 143 LEU B C 1
ATOM 2890 O O . LEU B 1 143 ? 10.047 15.57 1.535 1 94.56 143 LEU B O 1
ATOM 2894 N N . THR B 1 144 ? 10.055 14.609 -0.487 1 96.25 144 THR B N 1
ATOM 2895 C CA . THR B 1 144 ? 9.906 15.883 -1.184 1 96.25 144 THR B CA 1
ATOM 2896 C C . THR B 1 144 ? 8.555 16.516 -0.873 1 96.25 144 THR B C 1
ATOM 2898 O O . THR B 1 144 ? 8.477 17.703 -0.548 1 96.25 144 THR B O 1
ATOM 2901 N N . ALA B 1 145 ? 7.531 15.703 -0.942 1 96.44 145 ALA B N 1
ATOM 2902 C CA . ALA B 1 145 ? 6.188 16.188 -0.622 1 96.44 145 ALA B CA 1
ATOM 2903 C C . ALA B 1 145 ? 6.117 16.688 0.817 1 96.44 145 ALA B C 1
ATOM 2905 O O . ALA B 1 145 ? 5.523 17.734 1.086 1 96.44 145 ALA B O 1
ATOM 2906 N N . LEU B 1 146 ? 6.711 15.953 1.679 1 96.12 146 LEU B N 1
ATOM 2907 C CA . LEU B 1 146 ? 6.734 16.344 3.084 1 96.12 146 LEU B CA 1
ATOM 2908 C C . LEU B 1 146 ? 7.492 17.656 3.266 1 96.12 146 LEU B C 1
ATOM 2910 O O . LEU B 1 146 ? 7.078 18.516 4.051 1 96.12 146 LEU B O 1
ATOM 2914 N N . ALA B 1 147 ? 8.562 17.812 2.553 1 96.12 147 ALA B N 1
ATOM 2915 C CA . ALA B 1 147 ? 9.328 19.062 2.607 1 96.12 147 ALA B CA 1
ATOM 2916 C C . ALA B 1 147 ? 8.469 20.25 2.193 1 96.12 147 ALA B C 1
ATOM 2918 O O . ALA B 1 147 ? 8.492 21.297 2.844 1 96.12 147 ALA B O 1
ATOM 2919 N N . ALA B 1 148 ? 7.746 20.062 1.162 1 96.44 148 ALA B N 1
ATOM 2920 C CA . ALA B 1 148 ? 6.883 21.125 0.671 1 96.44 148 ALA B CA 1
ATOM 2921 C C . ALA B 1 148 ? 5.824 21.5 1.708 1 96.44 148 ALA B C 1
ATOM 2923 O O . ALA B 1 148 ? 5.559 22.688 1.938 1 96.44 148 ALA B O 1
ATOM 2924 N N . VAL B 1 149 ? 5.316 20.516 2.361 1 95.81 149 VAL B N 1
ATOM 2925 C CA . VAL B 1 149 ? 4.266 20.719 3.354 1 95.81 149 VAL B CA 1
ATOM 2926 C C . VAL B 1 149 ? 4.844 21.406 4.582 1 95.81 149 VAL B C 1
ATOM 2928 O O . VAL B 1 149 ? 4.23 22.328 5.133 1 95.81 149 VAL B O 1
ATOM 2931 N N . LEU B 1 150 ? 6.004 21.078 4.957 1 96.12 150 LEU B N 1
ATOM 2932 C CA . LEU B 1 150 ? 6.613 21.562 6.191 1 96.12 150 LEU B CA 1
ATOM 2933 C C . LEU B 1 150 ? 7.266 22.922 5.973 1 96.12 150 LEU B C 1
ATOM 2935 O O . LEU B 1 150 ? 7.578 23.625 6.938 1 96.12 150 LEU B O 1
ATOM 2939 N N . ALA B 1 151 ? 7.449 23.234 4.727 1 94.69 151 ALA B N 1
ATOM 2940 C CA . ALA B 1 151 ? 8.18 24.453 4.391 1 94.69 151 ALA B CA 1
ATOM 2941 C C . ALA B 1 151 ? 7.484 25.688 4.973 1 94.69 151 ALA B C 1
ATOM 2943 O O . ALA B 1 151 ? 8.141 26.672 5.297 1 94.69 151 ALA B O 1
ATOM 2944 N N . VAL B 1 152 ? 6.207 25.641 5.18 1 92.56 152 VAL B N 1
ATOM 2945 C CA . VAL B 1 152 ? 5.469 26.797 5.66 1 92.56 152 VAL B CA 1
ATOM 2946 C C . VAL B 1 152 ? 5.246 26.688 7.164 1 92.56 152 VAL B C 1
ATOM 2948 O O . VAL B 1 152 ? 4.461 27.453 7.742 1 92.56 152 VAL B O 1
ATOM 2951 N N . ASN B 1 153 ? 5.801 25.703 7.746 1 93 153 ASN B N 1
ATOM 2952 C CA . ASN B 1 153 ? 5.828 25.5 9.195 1 93 153 ASN B CA 1
ATOM 2953 C C . ASN B 1 153 ? 4.418 25.438 9.773 1 93 153 ASN B C 1
ATOM 2955 O O . ASN B 1 153 ? 4.086 26.172 10.703 1 93 153 ASN B O 1
ATOM 2959 N N . PRO B 1 154 ? 3.629 24.531 9.344 1 96.06 154 PRO B N 1
ATOM 2960 C CA . PRO B 1 154 ? 2.291 24.359 9.922 1 96.06 154 PRO B CA 1
ATOM 2961 C C . PRO B 1 154 ? 2.328 23.922 11.383 1 96.06 154 PRO B C 1
ATOM 2963 O O . PRO B 1 154 ? 3.357 23.438 11.859 1 96.06 154 PRO B O 1
ATOM 2966 N N . LYS B 1 155 ? 1.175 24.156 12.055 1 96.69 155 LYS B N 1
ATOM 2967 C CA . LYS B 1 155 ? 1.061 23.719 13.445 1 96.69 155 LYS B CA 1
ATOM 2968 C C . LYS B 1 155 ? 0.56 22.281 13.539 1 96.69 155 LYS B C 1
ATOM 2970 O O . LYS B 1 155 ? 0.866 21.578 14.5 1 96.69 155 LYS B O 1
ATOM 2975 N N . VAL B 1 156 ? -0.21 21.938 12.578 1 97.94 156 VAL B N 1
ATOM 2976 C CA . VAL B 1 156 ? -0.796 20.594 12.508 1 97.94 156 VAL B CA 1
ATOM 2977 C C . VAL B 1 156 ? -0.394 19.922 11.203 1 97.94 156 VAL B C 1
ATOM 2979 O O . VAL B 1 156 ? -0.369 20.562 10.148 1 97.94 156 VAL B O 1
ATOM 2982 N N . LEU B 1 157 ? -0.025 18.703 11.281 1 97.94 157 LEU B N 1
ATOM 2983 C CA . LEU B 1 157 ? 0.307 17.891 10.117 1 97.94 157 LEU B CA 1
ATOM 2984 C C . LEU B 1 157 ? -0.668 16.719 9.977 1 97.94 157 LEU B C 1
ATOM 2986 O O . LEU B 1 157 ? -0.762 15.867 10.859 1 97.94 157 LEU B O 1
ATOM 2990 N N . LEU B 1 158 ? -1.489 16.734 8.93 1 98.06 158 LEU B N 1
ATOM 2991 C CA . LEU B 1 158 ? -2.359 15.617 8.562 1 98.06 158 LEU B CA 1
ATOM 2992 C C . LEU B 1 158 ? -1.655 14.672 7.598 1 98.06 158 LEU B C 1
ATOM 2994 O O . LEU B 1 158 ? -1.162 15.094 6.551 1 98.06 158 LEU B O 1
ATOM 2998 N N . LEU B 1 159 ? -1.546 13.438 7.949 1 98 159 LEU B N 1
ATOM 2999 C CA . LEU B 1 159 ? -0.883 12.438 7.113 1 98 159 LEU B CA 1
ATOM 3000 C C . LEU B 1 159 ? -1.859 11.344 6.695 1 98 159 LEU B C 1
ATOM 3002 O O . LEU B 1 159 ? -2.314 10.555 7.531 1 98 159 LEU B O 1
ATOM 3006 N N . ASP B 1 160 ? -2.156 11.32 5.469 1 96.81 160 ASP B N 1
ATOM 3007 C CA . ASP B 1 160 ? -3.08 10.32 4.953 1 96.81 160 ASP B CA 1
ATOM 3008 C C . ASP B 1 160 ? -2.326 9.141 4.336 1 96.81 160 ASP B C 1
ATOM 3010 O O . ASP B 1 160 ? -1.908 9.203 3.18 1 96.81 160 ASP B O 1
ATOM 3014 N N . GLU B 1 161 ? -2.158 8.07 5.098 1 96.06 161 GLU B N 1
ATOM 3015 C CA . GLU B 1 161 ? -1.481 6.84 4.691 1 96.06 161 GLU B CA 1
ATOM 3016 C C . GLU B 1 161 ? -0.064 7.125 4.203 1 96.06 161 GLU B C 1
ATOM 3018 O O . GLU B 1 161 ? 0.308 6.73 3.096 1 96.06 161 GLU B O 1
ATOM 3023 N N . PRO B 1 162 ? 0.759 7.621 5.074 1 95.62 162 PRO B N 1
ATOM 3024 C CA . PRO B 1 162 ? 2.068 8.125 4.648 1 95.62 162 PRO B CA 1
ATOM 3025 C C . PRO B 1 162 ? 3.057 7 4.34 1 95.62 162 PRO B C 1
ATOM 3027 O O . PRO B 1 162 ? 4.109 7.246 3.748 1 95.62 162 PRO B O 1
ATOM 3030 N N . THR B 1 163 ? 2.717 5.797 4.727 1 94.25 163 THR B N 1
ATOM 3031 C CA . THR B 1 163 ? 3.67 4.715 4.523 1 94.25 163 THR B CA 1
ATOM 3032 C C . THR B 1 163 ? 3.275 3.861 3.322 1 94.25 163 THR B C 1
ATOM 3034 O O . THR B 1 163 ? 3.951 2.883 2.998 1 94.25 163 THR B O 1
ATOM 3037 N N . THR B 1 164 ? 2.191 4.254 2.678 1 88.69 164 THR B N 1
ATOM 3038 C CA . THR B 1 164 ? 1.713 3.469 1.543 1 88.69 164 THR B CA 1
ATOM 3039 C C . THR B 1 164 ? 2.785 3.375 0.462 1 88.69 164 THR B C 1
ATOM 3041 O O . THR B 1 164 ? 3.459 4.363 0.16 1 88.69 164 THR B O 1
ATOM 3044 N N . LEU B 1 165 ? 3.045 2.158 -0.087 1 85.38 165 LEU B N 1
ATOM 3045 C CA . LEU B 1 165 ? 3.916 1.834 -1.212 1 85.38 165 LEU B CA 1
ATOM 3046 C C . LEU B 1 165 ? 5.383 1.946 -0.814 1 85.38 165 LEU B C 1
ATOM 3048 O O . LEU B 1 165 ? 6.273 1.808 -1.657 1 85.38 165 LEU B O 1
ATOM 3052 N N . LEU B 1 166 ? 5.691 2.305 0.496 1 92.44 166 LEU B N 1
ATOM 3053 C CA . LEU B 1 166 ? 7.074 2.377 0.952 1 92.44 166 LEU B CA 1
ATOM 3054 C C . LEU B 1 166 ? 7.586 1 1.357 1 92.44 166 LEU B C 1
ATOM 3056 O O . LEU B 1 166 ? 6.852 0.208 1.95 1 92.44 166 LEU B O 1
ATOM 3060 N N . ASP B 1 167 ? 8.844 0.729 1.021 1 94.31 167 ASP B N 1
ATOM 3061 C CA . ASP B 1 167 ? 9.492 -0.455 1.58 1 94.31 167 ASP B CA 1
ATOM 3062 C C . ASP B 1 167 ? 9.906 -0.219 3.029 1 94.31 167 ASP B C 1
ATOM 3064 O O . ASP B 1 167 ? 9.719 0.876 3.564 1 94.31 167 ASP B O 1
ATOM 3068 N N . LEU B 1 168 ? 10.438 -1.237 3.627 1 96.12 168 LEU B N 1
ATOM 3069 C CA . LEU B 1 168 ? 10.711 -1.171 5.059 1 96.12 168 LEU B CA 1
ATOM 3070 C C . LEU B 1 168 ? 11.75 -0.102 5.367 1 96.12 168 LEU B C 1
ATOM 3072 O O . LEU B 1 168 ? 11.625 0.635 6.348 1 96.12 168 LEU B O 1
ATOM 3076 N N . LYS B 1 169 ? 12.766 -0.014 4.586 1 95 169 LYS B N 1
ATOM 3077 C CA . LYS B 1 169 ? 13.82 0.963 4.836 1 95 169 LYS B CA 1
ATOM 3078 C C . LYS B 1 169 ? 13.266 2.385 4.848 1 95 169 LYS B C 1
ATOM 3080 O O . LYS B 1 169 ? 13.539 3.154 5.77 1 95 169 LYS B O 1
ATOM 3085 N N . ASN B 1 170 ? 12.508 2.744 3.898 1 93.12 170 ASN B N 1
ATOM 3086 C CA . ASN B 1 170 ? 11.922 4.078 3.795 1 93.12 170 ASN B CA 1
ATOM 3087 C C . ASN B 1 170 ? 10.852 4.305 4.855 1 93.12 170 ASN B C 1
ATOM 3089 O O . ASN B 1 170 ? 10.68 5.426 5.34 1 93.12 170 ASN B O 1
ATOM 3093 N N . ARG B 1 171 ? 10.141 3.262 5.211 1 94.94 171 ARG B N 1
ATOM 3094 C CA . ARG B 1 171 ? 9.164 3.367 6.293 1 94.94 171 ARG B CA 1
ATOM 3095 C C . ARG B 1 171 ? 9.844 3.742 7.605 1 94.94 171 ARG B C 1
ATOM 3097 O O . ARG B 1 171 ? 9.391 4.645 8.312 1 94.94 171 ARG B O 1
ATOM 3104 N N . LEU B 1 172 ? 10.914 3.016 7.863 1 95.19 172 LEU B N 1
ATOM 3105 C CA . LEU B 1 172 ? 11.641 3.285 9.102 1 95.19 172 LEU B CA 1
ATOM 3106 C C . LEU B 1 172 ? 12.195 4.703 9.102 1 95.19 172 LEU B C 1
ATOM 3108 O O . LEU B 1 172 ? 12.156 5.391 10.125 1 95.19 172 LEU B O 1
ATOM 3112 N N . ARG B 1 173 ? 12.672 5.125 8 1 92.25 173 ARG B N 1
ATOM 3113 C CA . ARG B 1 173 ? 13.156 6.492 7.871 1 92.25 173 ARG B CA 1
ATOM 3114 C C . ARG B 1 173 ? 12.039 7.496 8.141 1 92.25 173 ARG B C 1
ATOM 3116 O O . ARG B 1 173 ? 12.25 8.5 8.828 1 92.25 173 ARG B O 1
ATOM 3123 N N . LEU B 1 174 ? 10.938 7.254 7.629 1 94.12 174 LEU B N 1
ATOM 3124 C CA . LEU B 1 174 ? 9.789 8.125 7.84 1 94.12 174 LEU B CA 1
ATOM 3125 C C . LEU B 1 174 ? 9.383 8.141 9.312 1 94.12 174 LEU B C 1
ATOM 3127 O O . LEU B 1 174 ? 9.062 9.203 9.859 1 94.12 174 LEU B O 1
ATOM 3131 N N . PHE B 1 175 ? 9.359 6.961 9.961 1 95.81 175 PHE B N 1
ATOM 3132 C CA . PHE B 1 175 ? 9.055 6.891 11.391 1 95.81 175 PHE B CA 1
ATOM 3133 C C . PHE B 1 175 ? 9.953 7.832 12.18 1 95.81 175 PHE B C 1
ATOM 3135 O O . PHE B 1 175 ? 9.469 8.656 12.961 1 95.81 175 PHE B O 1
ATOM 3142 N N . ASP B 1 176 ? 11.195 7.73 11.875 1 95.25 176 ASP B N 1
ATOM 3143 C CA . ASP B 1 176 ? 12.18 8.555 12.57 1 95.25 176 ASP B CA 1
ATOM 3144 C C . ASP B 1 176 ? 11.922 10.039 12.336 1 95.25 176 ASP B C 1
ATOM 3146 O O . ASP B 1 176 ? 11.977 10.844 13.266 1 95.25 176 ASP B O 1
ATOM 3150 N N . LEU B 1 177 ? 11.656 10.305 11.172 1 94.38 177 LEU B N 1
ATOM 3151 C CA . LEU B 1 177 ? 11.406 11.695 10.805 1 94.38 177 LEU B CA 1
ATOM 3152 C C . LEU B 1 177 ? 10.18 12.234 11.531 1 94.38 177 LEU B C 1
ATOM 3154 O O . LEU B 1 177 ? 10.234 13.32 12.125 1 94.38 177 LEU B O 1
ATOM 3158 N N . LEU B 1 178 ? 9.117 11.531 11.508 1 96.62 178 LEU B N 1
ATOM 3159 C CA . LEU B 1 178 ? 7.883 11.969 12.148 1 96.62 178 LEU B CA 1
ATOM 3160 C C . LEU B 1 178 ? 8.102 12.195 13.641 1 96.62 178 LEU B C 1
ATOM 3162 O O . LEU B 1 178 ? 7.5 13.094 14.234 1 96.62 178 LEU B O 1
ATOM 3166 N N . ASP B 1 179 ? 8.977 11.438 14.234 1 96.44 179 ASP B N 1
ATOM 3167 C CA . ASP B 1 179 ? 9.281 11.539 15.656 1 96.44 179 ASP B CA 1
ATOM 3168 C C . ASP B 1 179 ? 9.969 12.859 15.984 1 96.44 179 ASP B C 1
ATOM 3170 O O . ASP B 1 179 ? 9.906 13.344 17.109 1 96.44 179 ASP B O 1
ATOM 3174 N N . THR B 1 180 ? 10.609 13.414 15.008 1 95.06 180 THR B N 1
ATOM 3175 C CA . THR B 1 180 ? 11.406 14.602 15.273 1 95.06 180 THR B CA 1
ATOM 3176 C C . THR B 1 180 ? 10.586 15.867 15.023 1 95.06 180 THR B C 1
ATOM 3178 O O . THR B 1 180 ? 11.016 16.969 15.375 1 95.06 180 THR B O 1
ATOM 3181 N N . LEU B 1 181 ? 9.469 15.75 14.469 1 96.19 181 LEU B N 1
ATOM 3182 C CA . LEU B 1 181 ? 8.688 16.922 14.078 1 96.19 181 LEU B CA 1
ATOM 3183 C C . LEU B 1 181 ? 7.906 17.469 15.266 1 96.19 181 LEU B C 1
ATOM 3185 O O . LEU B 1 181 ? 7.305 16.703 16.031 1 96.19 181 LEU B O 1
ATOM 3189 N N . PRO B 1 182 ? 7.883 18.766 15.43 1 95.81 182 PRO B N 1
ATOM 3190 C CA . PRO B 1 182 ? 7.199 19.406 16.562 1 95.81 182 PRO B CA 1
ATOM 3191 C C . PRO B 1 182 ? 5.695 19.562 16.328 1 95.81 182 PRO B C 1
ATOM 3193 O O . PRO B 1 182 ? 4.949 19.844 17.281 1 95.81 182 PRO B O 1
ATOM 3196 N N . GLN B 1 183 ? 5.242 19.438 15.164 1 96.81 183 GLN B N 1
ATOM 3197 C CA . GLN B 1 183 ? 3.842 19.641 14.812 1 96.81 183 GLN B CA 1
ATOM 3198 C C . GLN B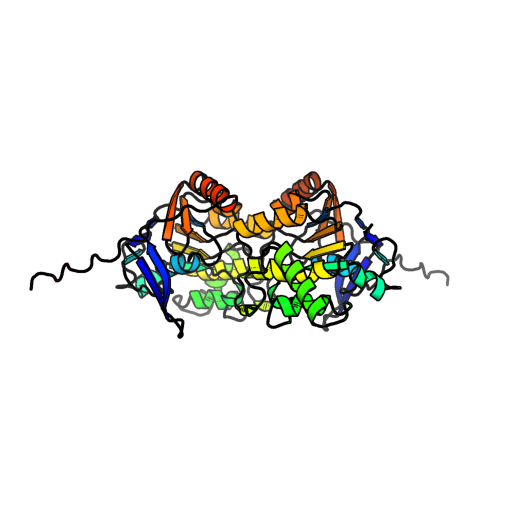 1 183 ? 2.953 18.578 15.469 1 96.81 183 GLN B C 1
ATOM 3200 O O . GLN B 1 183 ? 3.367 17.438 15.656 1 96.81 183 GLN B O 1
ATOM 3205 N N . GLN B 1 184 ? 1.707 18.984 15.836 1 98.12 184 GLN B N 1
ATOM 3206 C CA . GLN B 1 184 ? 0.689 17.969 16.109 1 98.12 184 GLN B CA 1
ATOM 3207 C C . GLN B 1 184 ? 0.398 17.141 14.852 1 98.12 184 GLN B C 1
ATOM 3209 O O . GLN B 1 184 ? 0.303 17.688 13.75 1 98.12 184 GLN B O 1
ATOM 3214 N N . GLN B 1 185 ? 0.352 15.836 15.039 1 98.38 185 GLN B N 1
ATOM 3215 C CA . GLN B 1 185 ? 0.183 14.961 13.891 1 98.38 185 GLN B CA 1
ATOM 3216 C C . GLN B 1 185 ? -1.109 14.156 14 1 98.38 185 GLN B C 1
ATOM 3218 O O . GLN B 1 185 ? -1.456 13.664 15.078 1 98.38 185 GLN B O 1
ATOM 3223 N N . VAL B 1 186 ? -1.856 14.078 12.961 1 98.62 186 VAL B N 1
ATOM 3224 C CA . VAL B 1 186 ? -2.967 13.148 12.781 1 98.62 186 VAL B CA 1
ATOM 3225 C C . VAL B 1 186 ? -2.689 12.234 11.586 1 98.62 186 VAL B C 1
ATOM 3227 O O . VAL B 1 186 ? -2.57 12.711 10.453 1 98.62 186 VAL B O 1
ATOM 3230 N N . VAL B 1 187 ? -2.637 10.93 11.852 1 98.44 187 VAL B N 1
ATOM 3231 C CA . VAL B 1 187 ? -2.141 9.992 10.844 1 98.44 187 VAL B CA 1
ATOM 3232 C C . VAL B 1 187 ? -3.197 8.93 10.562 1 98.44 187 VAL B C 1
ATOM 3234 O O . VAL B 1 187 ? -3.502 8.102 11.43 1 98.44 187 VAL B O 1
ATOM 3237 N N . SER B 1 188 ? -3.793 9.008 9.422 1 98 188 SER B N 1
ATOM 3238 C CA . SER B 1 188 ? -4.555 7.852 8.969 1 98 188 SER B CA 1
ATOM 3239 C C . SER B 1 188 ? -3.637 6.762 8.43 1 98 188 SER B C 1
ATOM 3241 O O . SER B 1 188 ? -2.773 7.031 7.594 1 98 188 SER B O 1
ATOM 3243 N N . THR B 1 189 ? -3.809 5.531 8.914 1 96.5 189 THR B N 1
ATOM 3244 C CA . THR B 1 189 ? -2.857 4.52 8.461 1 96.5 189 THR B CA 1
ATOM 3245 C C . THR B 1 189 ? -3.426 3.117 8.656 1 96.5 189 THR B C 1
ATOM 3247 O O . THR B 1 189 ? -4.188 2.875 9.594 1 96.5 189 THR B O 1
ATOM 3250 N N . HIS B 1 190 ? -3.027 2.262 7.793 1 94.19 190 HIS B N 1
ATOM 3251 C CA . HIS B 1 190 ? -3.236 0.83 7.973 1 94.19 190 HIS B CA 1
ATOM 3252 C C . HIS B 1 190 ? -1.973 0.149 8.492 1 94.19 190 HIS B C 1
ATOM 3254 O O . HIS B 1 190 ? -1.981 -1.051 8.773 1 94.19 190 HIS B O 1
ATOM 3260 N N . ASP B 1 191 ? -0.952 0.895 8.609 1 94.5 191 ASP B N 1
ATOM 3261 C CA . ASP B 1 191 ? 0.305 0.412 9.172 1 94.5 191 ASP B CA 1
ATOM 3262 C C . ASP B 1 191 ? 0.26 0.412 10.695 1 94.5 191 ASP B C 1
ATOM 3264 O O . ASP B 1 191 ? 0.378 1.465 11.328 1 94.5 191 ASP B O 1
ATOM 3268 N N . LEU B 1 192 ? 0.2 -0.755 11.234 1 95.88 192 LEU B N 1
ATOM 3269 C CA . LEU B 1 192 ? 0.008 -0.848 12.672 1 95.88 192 LEU B CA 1
ATOM 3270 C C . LEU B 1 192 ? 1.285 -0.469 13.422 1 95.88 192 LEU B C 1
ATOM 3272 O O . LEU B 1 192 ? 1.23 0.001 14.555 1 95.88 192 LEU B O 1
ATOM 3276 N N . ASP B 1 193 ? 2.432 -0.672 12.805 1 95.88 193 ASP B N 1
ATOM 3277 C CA . ASP B 1 193 ? 3.68 -0.241 13.422 1 95.88 193 ASP B CA 1
ATOM 3278 C C . ASP B 1 193 ? 3.73 1.279 13.562 1 95.88 193 ASP B C 1
ATOM 3280 O O . ASP B 1 193 ? 4.168 1.803 14.586 1 95.88 193 ASP B O 1
ATOM 3284 N N . LEU B 1 194 ? 3.285 1.925 12.523 1 97.06 194 LEU B N 1
ATOM 3285 C CA . LEU B 1 194 ? 3.203 3.381 12.594 1 97.06 194 LEU B CA 1
ATOM 3286 C C . LEU B 1 194 ? 2.184 3.816 13.641 1 97.06 194 LEU B C 1
ATOM 3288 O O . LEU B 1 194 ? 2.465 4.699 14.453 1 97.06 194 LEU B O 1
ATOM 3292 N N . ALA B 1 195 ? 1.027 3.195 13.617 1 98.12 195 ALA B N 1
ATOM 3293 C CA . ALA B 1 195 ? -0.025 3.518 14.578 1 98.12 195 ALA B CA 1
ATOM 3294 C C . ALA B 1 195 ? 0.466 3.334 16.016 1 98.12 195 ALA B C 1
ATOM 3296 O O . ALA B 1 195 ? 0.101 4.105 16.906 1 98.12 195 ALA B O 1
ATOM 3297 N N . ALA B 1 196 ? 1.301 2.377 16.219 1 97.62 196 ALA B N 1
ATOM 3298 C CA . ALA B 1 196 ? 1.798 2.049 17.562 1 97.62 196 ALA B CA 1
ATOM 3299 C C . ALA B 1 196 ? 2.727 3.141 18.078 1 97.62 196 ALA B C 1
ATOM 3301 O O . ALA B 1 196 ? 2.975 3.229 19.281 1 97.62 196 ALA B O 1
ATOM 3302 N N . THR B 1 197 ? 3.271 3.914 17.203 1 97.5 197 THR B N 1
ATOM 3303 C CA . THR B 1 197 ? 4.156 4.996 17.625 1 97.5 197 THR B CA 1
ATOM 3304 C C . THR B 1 197 ? 3.352 6.211 18.078 1 97.5 197 THR B C 1
ATOM 3306 O O . THR B 1 197 ? 3.918 7.191 18.562 1 97.5 197 THR B O 1
ATOM 3309 N N . CYS B 1 198 ? 2.033 6.203 17.875 1 98.5 198 CYS B N 1
ATOM 3310 C CA . CYS B 1 198 ? 1.185 7.336 18.234 1 98.5 198 CYS B CA 1
ATOM 3311 C C . CYS B 1 198 ? 0.797 7.293 19.703 1 98.5 198 CYS B C 1
ATOM 3313 O O . CYS B 1 198 ? 0.861 6.234 20.328 1 98.5 198 CYS B O 1
ATOM 3315 N N . ASP B 1 199 ? 0.438 8.453 20.219 1 98.56 199 ASP B N 1
ATOM 3316 C CA . ASP B 1 199 ? 0.012 8.562 21.609 1 98.56 199 ASP B CA 1
ATOM 3317 C C . ASP B 1 199 ? -1.433 8.102 21.781 1 98.56 199 ASP B C 1
ATOM 3319 O O . ASP B 1 199 ? -1.764 7.43 22.766 1 98.56 199 ASP B O 1
ATOM 3323 N N . GLU B 1 200 ? -2.16 8.469 20.859 1 98.44 200 GLU B N 1
ATOM 3324 C CA . GLU B 1 200 ? -3.596 8.211 20.844 1 98.44 200 GLU B CA 1
ATOM 3325 C C . GLU B 1 200 ? -4.043 7.633 19.5 1 98.44 200 GLU B C 1
ATOM 3327 O O . GLU B 1 200 ? -3.324 7.734 18.5 1 98.44 200 GLU B O 1
ATOM 3332 N N . ALA B 1 201 ? -5.148 6.914 19.562 1 98.75 201 ALA B N 1
ATOM 3333 C CA . ALA B 1 201 ? -5.762 6.422 18.328 1 98.75 201 ALA B CA 1
ATOM 3334 C C . ALA B 1 201 ? -7.281 6.531 18.391 1 98.75 201 ALA B C 1
ATOM 3336 O O . ALA B 1 201 ? -7.867 6.539 19.469 1 98.75 201 ALA B O 1
ATOM 3337 N N . ILE B 1 202 ? -7.836 6.676 17.25 1 98.69 202 ILE B N 1
ATOM 3338 C CA . ILE B 1 202 ? -9.281 6.574 17.094 1 98.69 202 ILE B CA 1
ATOM 3339 C C . ILE B 1 202 ? -9.609 5.547 16.016 1 98.69 202 ILE B C 1
ATOM 3341 O O . ILE B 1 202 ? -8.781 5.266 15.148 1 98.69 202 ILE B O 1
ATOM 3345 N N . VAL B 1 203 ? -10.82 4.977 16.125 1 98.56 203 VAL B N 1
ATOM 3346 C CA . VAL B 1 203 ? -11.305 4.055 15.094 1 98.56 203 VAL B CA 1
ATOM 3347 C C . VAL B 1 203 ? -12.602 4.59 14.492 1 98.56 203 VAL B C 1
ATOM 3349 O O . VAL B 1 203 ? -13.562 4.855 15.211 1 98.56 203 VAL B O 1
ATOM 3352 N N . ILE B 1 204 ? -12.555 4.797 13.258 1 97.75 204 ILE B N 1
ATOM 3353 C CA . ILE B 1 204 ? -13.75 5.164 12.516 1 97.75 204 ILE B CA 1
ATOM 3354 C C . ILE B 1 204 ? -14.32 3.934 11.812 1 97.75 204 ILE B C 1
ATOM 3356 O O . ILE B 1 204 ? -13.594 3.223 11.109 1 97.75 204 ILE B O 1
ATOM 3360 N N . HIS B 1 205 ? -15.539 3.645 12.039 1 96.44 205 HIS B N 1
ATOM 3361 C CA . HIS B 1 205 ? -16.234 2.504 11.453 1 96.44 205 HIS B CA 1
ATOM 3362 C C . HIS B 1 205 ? -17.578 2.918 10.883 1 96.44 205 HIS B C 1
ATOM 3364 O O . HIS B 1 205 ? -18.438 3.42 11.609 1 96.44 205 HIS B O 1
ATOM 3370 N N . GLU B 1 206 ? -17.734 2.709 9.578 1 93.19 206 GLU B N 1
ATOM 3371 C CA . GLU B 1 206 ? -18.953 3.059 8.875 1 93.19 206 GLU B CA 1
ATOM 3372 C C . GLU B 1 206 ? -19.328 4.52 9.109 1 93.19 206 GLU B C 1
ATOM 3374 O O . GLU B 1 206 ? -20.484 4.824 9.414 1 93.19 206 GLU B O 1
ATOM 3379 N N . GLY B 1 207 ? -18.297 5.32 9.109 1 95.44 207 GLY B N 1
ATOM 3380 C CA . GLY B 1 207 ? -18.5 6.758 9.172 1 95.44 207 GLY B CA 1
ATOM 3381 C C . GLY B 1 207 ? -18.719 7.27 10.586 1 95.44 207 GLY B C 1
ATOM 3382 O O . GLY B 1 207 ? -19.062 8.438 10.781 1 95.44 207 GLY B O 1
ATOM 3383 N N . ARG B 1 208 ? -18.562 6.453 11.562 1 96.44 208 ARG B N 1
ATOM 3384 C CA . ARG B 1 208 ? -18.781 6.84 12.953 1 96.44 208 ARG B CA 1
ATOM 3385 C C . ARG B 1 208 ? -17.531 6.562 13.797 1 96.44 208 ARG B C 1
ATOM 3387 O O . ARG B 1 208 ? -16.688 5.742 13.422 1 96.44 208 ARG B O 1
ATOM 3394 N N . LEU B 1 209 ? -17.469 7.266 14.922 1 97.25 209 LEU B N 1
ATOM 3395 C CA . LEU B 1 209 ? -16.375 7.02 15.859 1 97.25 209 LEU B CA 1
ATOM 3396 C C . LEU B 1 209 ? -16.656 5.793 16.719 1 97.25 209 LEU B C 1
ATOM 3398 O O . LEU B 1 209 ? -17.625 5.77 17.469 1 97.25 209 LEU B O 1
ATOM 3402 N N . LEU B 1 210 ? -15.836 4.844 16.625 1 97.5 210 LEU B N 1
ATOM 3403 C CA . LEU B 1 210 ? -16.062 3.594 17.344 1 97.5 210 LEU B CA 1
ATOM 3404 C C . LEU B 1 210 ? -15.266 3.572 18.656 1 97.5 210 LEU B C 1
ATOM 3406 O O . LEU B 1 210 ? -15.719 3 19.641 1 97.5 210 LEU B O 1
ATOM 3410 N N . ALA B 1 211 ? -14.102 4.113 18.625 1 98.06 211 ALA B N 1
ATOM 3411 C CA . ALA B 1 211 ? -13.227 4.078 19.797 1 98.06 211 ALA B CA 1
ATOM 3412 C C . ALA B 1 211 ? -12.227 5.227 19.766 1 98.06 211 ALA B C 1
ATOM 3414 O O . ALA B 1 211 ? -11.844 5.691 18.688 1 98.06 211 ALA B O 1
ATOM 3415 N N . GLN B 1 212 ? -11.812 5.637 20.891 1 98.44 212 GLN B N 1
ATOM 3416 C CA . GLN B 1 212 ? -10.773 6.633 21.094 1 98.44 212 GLN B CA 1
ATOM 3417 C C . GLN B 1 212 ? -10.047 6.398 22.422 1 98.44 212 GLN B C 1
ATOM 3419 O O . GLN B 1 212 ? -10.68 6.082 23.438 1 98.44 212 GLN B O 1
ATOM 3424 N N . GLY B 1 213 ? -8.797 6.461 22.406 1 98.56 213 GLY B N 1
ATOM 3425 C CA . GLY B 1 213 ? -8.023 6.273 23.625 1 98.56 213 GLY B CA 1
ATOM 3426 C C . GLY B 1 213 ? -6.539 6.102 23.359 1 98.56 213 GLY B C 1
ATOM 3427 O O . GLY B 1 213 ? -6.043 6.445 22.297 1 98.56 213 GLY B O 1
ATOM 3428 N N . PRO B 1 214 ? -5.836 5.684 24.406 1 98.56 214 PRO B N 1
ATOM 3429 C CA . PRO B 1 214 ? -4.414 5.402 24.188 1 98.56 214 PRO B CA 1
ATOM 3430 C C . PRO B 1 214 ? -4.176 4.453 23.016 1 98.56 214 PRO B C 1
ATOM 3432 O O . PRO B 1 214 ? -4.902 3.469 22.859 1 98.56 214 PRO B O 1
ATOM 3435 N N . ALA B 1 215 ? -3.186 4.73 22.203 1 98.44 215 ALA B N 1
ATOM 3436 C CA . ALA B 1 215 ? -2.957 4.02 20.953 1 98.44 215 ALA B CA 1
ATOM 3437 C C . ALA B 1 215 ? -2.857 2.514 21.188 1 98.44 215 ALA B C 1
ATOM 3439 O O . ALA B 1 215 ? -3.494 1.726 20.484 1 98.44 215 ALA B O 1
ATOM 3440 N N . ALA B 1 216 ? -2.156 2.102 22.203 1 98.12 216 ALA B N 1
ATOM 3441 C CA . ALA B 1 216 ? -1.924 0.682 22.469 1 98.12 216 ALA B CA 1
ATOM 3442 C C . ALA B 1 216 ? -3.24 -0.057 22.688 1 98.12 216 ALA B C 1
ATOM 3444 O O . ALA B 1 216 ? -3.467 -1.124 22.109 1 98.12 216 ALA B O 1
ATOM 3445 N N . SER B 1 217 ? -4.09 0.562 23.453 1 98.5 217 SER B N 1
ATOM 3446 C CA . SER B 1 217 ? -5.367 -0.062 23.797 1 98.5 217 SER B CA 1
ATOM 3447 C C . SER B 1 217 ? -6.297 -0.099 22.594 1 98.5 217 SER B C 1
ATOM 3449 O O . SER B 1 217 ? -6.918 -1.127 22.312 1 98.5 217 SER B O 1
ATOM 3451 N N . VAL B 1 218 ? -6.359 0.982 21.891 1 98.44 218 VAL B N 1
ATOM 3452 C CA . VAL B 1 218 ? -7.258 1.087 20.75 1 98.44 218 VAL B CA 1
ATOM 3453 C C . VAL B 1 218 ? -6.785 0.155 19.641 1 98.44 218 VAL B C 1
ATOM 3455 O O . VAL B 1 218 ? -7.602 -0.473 18.953 1 98.44 218 VAL B O 1
ATOM 3458 N N . LEU B 1 219 ? -5.469 0.031 19.453 1 98.31 219 LEU B N 1
ATOM 3459 C CA . LEU B 1 219 ? -4.902 -0.857 18.453 1 98.31 219 LEU B CA 1
ATOM 3460 C C . LEU B 1 219 ? -5.27 -2.309 18.734 1 98.31 219 LEU B C 1
ATOM 3462 O O . LEU B 1 219 ? -5.609 -3.061 17.812 1 98.31 219 LEU B O 1
ATOM 3466 N N . ALA B 1 220 ? -5.223 -2.666 19.953 1 98.25 220 ALA B N 1
ATOM 3467 C CA . ALA B 1 220 ? -5.578 -4.027 20.344 1 98.25 220 ALA B CA 1
ATOM 3468 C C . ALA B 1 220 ? -7.039 -4.328 20.031 1 98.25 220 ALA B C 1
ATOM 3470 O O . ALA B 1 220 ? -7.359 -5.387 19.484 1 98.25 220 ALA B O 1
ATOM 3471 N N . ASP B 1 221 ? -7.867 -3.41 20.344 1 98.25 221 ASP B N 1
ATOM 3472 C CA . ASP B 1 221 ? -9.281 -3.566 20.047 1 98.25 221 ASP B CA 1
ATOM 3473 C C . ASP B 1 221 ? -9.516 -3.668 18.547 1 98.25 221 ASP B C 1
ATOM 3475 O O . ASP B 1 221 ? -10.258 -4.539 18.078 1 98.25 221 ASP B O 1
ATOM 3479 N N . TYR B 1 222 ? -8.898 -2.758 17.828 1 98.5 222 TYR B N 1
ATOM 3480 C CA . TYR B 1 222 ? -9.047 -2.721 16.375 1 98.5 222 TYR B CA 1
ATOM 3481 C C . TYR B 1 222 ? -8.617 -4.043 15.75 1 98.5 222 TYR B C 1
ATOM 3483 O O . TYR B 1 222 ? -9.312 -4.578 14.883 1 98.5 222 TYR B O 1
ATOM 3491 N N . GLN B 1 223 ? -7.457 -4.551 16.203 1 98 223 GLN B N 1
ATOM 3492 C CA . GLN B 1 223 ? -6.957 -5.828 15.703 1 98 223 GLN B CA 1
ATOM 3493 C C . GLN B 1 223 ? -7.938 -6.957 16 1 98 223 GLN B C 1
ATOM 3495 O O . GLN B 1 223 ? -8.188 -7.809 15.148 1 98 223 GLN B O 1
ATOM 3500 N N . ARG B 1 224 ? -8.477 -6.914 17.156 1 97.75 224 ARG B N 1
ATOM 3501 C CA . ARG B 1 224 ? -9.461 -7.918 17.547 1 97.75 224 ARG B CA 1
ATOM 3502 C C . ARG B 1 224 ? -10.703 -7.84 16.656 1 97.75 224 ARG B C 1
ATOM 3504 O O . ARG B 1 224 ? -11.195 -8.859 16.188 1 97.75 224 ARG B O 1
ATOM 3511 N N . TRP B 1 225 ? -11.156 -6.629 16.469 1 97.69 225 TRP B N 1
ATOM 3512 C CA . TRP B 1 225 ? -12.344 -6.449 15.633 1 97.69 225 TRP B CA 1
ATOM 3513 C C . TRP B 1 225 ? -12.078 -6.91 14.203 1 97.69 225 TRP B C 1
ATOM 3515 O O . TRP B 1 225 ? -12.93 -7.562 13.594 1 97.69 225 TRP B O 1
ATOM 3525 N N . CYS B 1 226 ? -10.93 -6.609 13.68 1 96.81 226 CYS B N 1
ATOM 3526 C CA . CYS B 1 226 ? -10.578 -7.012 12.32 1 96.81 226 CYS B CA 1
ATOM 3527 C C . CYS B 1 226 ? -10.508 -8.531 12.203 1 96.81 226 CYS B C 1
ATOM 3529 O O . CYS B 1 226 ? -10.836 -9.086 11.156 1 96.81 226 CYS B O 1
ATOM 3531 N N . ALA B 1 227 ? -10.062 -9.18 13.273 1 95.94 227 ALA B N 1
ATOM 3532 C CA . ALA B 1 227 ? -9.93 -10.633 13.281 1 95.94 227 ALA B CA 1
ATOM 3533 C C . ALA B 1 227 ? -11.281 -11.312 13.508 1 95.94 227 ALA B C 1
ATOM 3535 O O . ALA B 1 227 ? -11.438 -12.5 13.219 1 95.94 227 ALA B O 1
ATOM 3536 N N . THR B 1 228 ? -12.195 -10.562 14.008 1 95.19 228 THR B N 1
ATOM 3537 C CA . THR B 1 228 ? -13.516 -11.102 14.312 1 95.19 228 THR B CA 1
ATOM 3538 C C . THR B 1 228 ? -14.602 -10.258 13.641 1 95.19 228 THR B C 1
ATOM 3540 O O . THR B 1 228 ? -14.773 -10.312 12.422 1 95.19 228 THR B O 1
ATOM 3543 N N . ASP B 1 229 ? -15.281 -9.453 14.398 1 93.5 229 ASP B N 1
ATOM 3544 C CA . ASP B 1 229 ? -16.312 -8.57 13.883 1 93.5 229 ASP B CA 1
ATOM 3545 C C . ASP B 1 229 ? -16.297 -7.223 14.609 1 93.5 229 ASP B C 1
ATOM 3547 O O . ASP B 1 229 ? -15.977 -7.16 15.797 1 93.5 229 ASP B O 1
ATOM 3551 N N . PHE B 1 230 ? -16.672 -6.309 13.883 1 95.12 230 PHE B N 1
ATOM 3552 C CA . PHE B 1 230 ? -16.828 -4.988 14.484 1 95.12 230 PHE B CA 1
ATOM 3553 C C . PHE B 1 230 ? -18.141 -4.898 15.266 1 95.12 230 PHE B C 1
ATOM 3555 O O . PHE B 1 230 ? -19.141 -5.516 14.891 1 95.12 230 PHE B O 1
ATOM 3562 N N . PRO B 1 231 ? -18.125 -4.152 16.312 1 92.44 231 PRO B N 1
ATOM 3563 C CA . PRO B 1 231 ? -19.375 -3.986 17.062 1 92.44 231 PRO B CA 1
ATOM 3564 C C . PRO B 1 231 ? -20.422 -3.197 16.297 1 92.44 231 PRO B C 1
ATOM 3566 O O . PRO B 1 231 ? -20.094 -2.355 15.461 1 92.44 231 PRO B O 1
ATOM 3569 N N . THR B 1 232 ? -21.703 -3.559 16.484 1 86.69 232 THR B N 1
ATOM 3570 C CA . THR B 1 232 ? -22.797 -2.82 15.875 1 86.69 232 THR B CA 1
ATOM 3571 C C . THR B 1 232 ? -23.047 -1.512 16.625 1 86.69 232 THR B C 1
ATOM 3573 O O . THR B 1 232 ? -23.203 -1.508 17.844 1 86.69 232 THR B O 1
ATOM 3576 N N . LEU B 1 233 ? -22.891 -0.402 15.922 1 80.75 233 LEU B N 1
ATOM 3577 C CA . LEU B 1 233 ? -23.125 0.891 16.547 1 80.75 233 LEU B CA 1
ATOM 3578 C C . LEU B 1 233 ? -24.609 1.261 16.484 1 80.75 233 LEU B C 1
ATOM 3580 O O . LEU B 1 233 ? -25.266 1.005 15.477 1 80.75 233 LEU B O 1
ATOM 3584 N N . PRO B 1 234 ? -25.125 1.644 17.609 1 73.56 234 PRO B N 1
ATOM 3585 C CA . PRO B 1 234 ? -26.531 2.066 17.562 1 73.56 234 PRO B CA 1
ATOM 3586 C C . PRO B 1 234 ? -26.766 3.236 16.609 1 73.56 234 PRO B C 1
ATOM 3588 O O . PRO B 1 234 ? -25.859 4.035 16.375 1 73.56 234 PRO B O 1
ATOM 3591 N N . GLU B 1 235 ? -27.828 3.115 15.742 1 67.25 235 GLU B N 1
ATOM 3592 C CA . GLU B 1 235 ? -28.188 4.195 14.828 1 67.25 235 GLU B CA 1
ATOM 3593 C C . GLU B 1 235 ? -28.281 5.531 15.562 1 67.25 235 GLU B C 1
ATOM 3595 O O . GLU B 1 235 ? -28.781 5.586 16.688 1 67.25 235 GLU B O 1
ATOM 3600 N N . PRO B 1 236 ? -27.5 6.52 15.062 1 61.22 236 PRO B N 1
ATOM 3601 C CA . PRO B 1 236 ? -27.625 7.812 15.734 1 61.22 236 PRO B CA 1
ATOM 3602 C C . PRO B 1 236 ? -29.078 8.25 15.906 1 61.22 236 PRO B C 1
ATOM 3604 O O . PRO B 1 236 ? -29.938 7.898 15.094 1 61.22 236 PRO B O 1
ATOM 3607 N N . ALA B 1 237 ? -29.547 8.539 17.078 1 50.34 237 ALA B N 1
ATOM 3608 C CA . ALA B 1 237 ? -30.906 8.992 17.344 1 50.34 237 ALA B CA 1
ATOM 3609 C C . ALA B 1 237 ? -31.344 10.055 16.344 1 50.34 237 ALA B C 1
ATOM 3611 O O . ALA B 1 237 ? -30.609 11.016 16.094 1 50.34 237 ALA B O 1
ATOM 3612 N N . GLY B 1 238 ? -32 9.648 15.219 1 46.94 238 GLY B N 1
ATOM 3613 C CA . GLY B 1 238 ? -32.562 10.633 14.305 1 46.94 238 GLY B CA 1
ATOM 3614 C C . GLY B 1 238 ? -33.094 11.859 15.016 1 46.94 238 GLY B C 1
ATOM 3615 O O . GLY B 1 238 ? -33.312 11.836 16.219 1 46.94 238 GLY B O 1
ATOM 3616 N N . PRO B 1 239 ? -32.875 13.023 14.398 1 44.19 239 PRO B N 1
ATOM 3617 C CA . PRO B 1 239 ? -33.562 14.109 15.086 1 44.19 239 PRO B CA 1
ATOM 3618 C C . PRO B 1 239 ? -35 13.742 15.461 1 44.19 239 PRO B C 1
ATOM 3620 O O . PRO B 1 239 ? -35.625 12.93 14.781 1 44.19 239 PRO B O 1
ATOM 3623 N N . GLY B 1 240 ? -35.344 13.531 16.719 1 38.44 240 GLY B N 1
ATOM 3624 C CA . GLY B 1 240 ? -36.75 13.328 17.109 1 38.44 240 GLY B CA 1
ATOM 3625 C C . GLY B 1 240 ? -37.719 14.078 16.234 1 38.44 240 GLY B C 1
ATOM 3626 O O . GLY B 1 240 ? -37.5 15.242 15.914 1 38.44 240 GLY B O 1
ATOM 3627 N N . ARG B 1 241 ? -38.469 13.414 15.383 1 41.16 241 ARG B N 1
ATOM 3628 C CA . ARG B 1 241 ? -39.594 14.062 14.727 1 41.16 241 ARG B CA 1
ATOM 3629 C C . ARG B 1 241 ? -40.375 14.953 15.695 1 41.16 241 ARG B C 1
ATOM 3631 O O . ARG B 1 241 ? -40.688 14.539 16.812 1 41.16 241 ARG B O 1
ATOM 3638 N N . PRO B 1 242 ? -40.312 16.344 15.461 1 37.75 242 PRO B N 1
ATOM 3639 C CA . PRO B 1 242 ? -41.188 17.172 16.328 1 37.75 242 PRO B CA 1
ATOM 3640 C C . PRO B 1 242 ? -42.594 16.578 16.469 1 37.75 242 PRO B C 1
ATOM 3642 O O . PRO B 1 242 ? -43.094 15.93 15.562 1 37.75 242 PRO B O 1
ATOM 3645 N N . ASP B 1 243 ? -42.906 16.031 17.656 1 42.03 243 ASP B N 1
ATOM 3646 C CA . ASP B 1 243 ? -44.25 15.586 17.953 1 42.03 243 ASP B CA 1
ATOM 3647 C C . ASP B 1 243 ? -45.281 16.594 17.438 1 42.03 243 ASP B C 1
ATOM 3649 O O . ASP B 1 243 ? -45.344 17.734 17.891 1 42.03 243 ASP B O 1
ATOM 3653 N N . GLY B 1 244 ? -45.438 16.641 16.125 1 37.81 244 GLY B N 1
ATOM 3654 C CA . GLY B 1 244 ? -46.438 17.5 15.5 1 37.81 244 GLY B CA 1
ATOM 3655 C C . GLY B 1 244 ? -47.812 17.312 16.094 1 37.81 244 GLY B C 1
ATOM 3656 O O . GLY B 1 244 ? -48.812 17.75 15.508 1 37.81 244 GLY B O 1
ATOM 3657 N N . SER B 1 245 ? -48 16.469 17.062 1 36.31 245 SER B N 1
ATOM 3658 C CA . SER B 1 245 ? -49.438 16.266 17.266 1 36.31 245 SER B CA 1
ATOM 3659 C C . SER B 1 245 ? -50.094 17.5 17.859 1 36.31 245 SER B C 1
ATOM 3661 O O . SER B 1 245 ? -51.25 17.453 18.266 1 36.31 245 SER B O 1
ATOM 3663 N N . ARG B 1 246 ? -49.438 18.656 18.125 1 33.66 246 ARG B N 1
ATOM 3664 C CA . ARG B 1 246 ? -50.406 19.547 18.766 1 33.66 246 ARG B CA 1
ATOM 3665 C C . ARG B 1 246 ? -51.438 20.047 17.766 1 33.66 246 ARG B C 1
ATOM 3667 O O . ARG B 1 246 ? -51.25 21.078 17.125 1 33.66 246 ARG B O 1
ATOM 3674 N N . ALA B 1 247 ? -52.031 19.344 16.906 1 21.08 247 ALA B N 1
ATOM 3675 C CA . ALA B 1 247 ? -53.281 19.906 16.391 1 21.08 247 ALA B CA 1
ATOM 3676 C C . ALA B 1 247 ? -54.469 19.609 17.312 1 21.08 247 ALA B C 1
ATOM 3678 O O . ALA B 1 247 ? -54.531 18.516 17.891 1 21.08 247 ALA B O 1
#

Sequence (494 aa):
MLAVRSATVTVDTGASERTLLQGITAELSAPRTAVLGLNGSGKSTFLRLFNGLSPLTSGEVTVHGVSISEHLSAVRSRVGMLFSDPGAQLVMPTGVEDVELSLQHIKGKEARRAAALEALAERGVEHRAFDSVYNLSGGEKQLTALAAVLAVNPKVLLLDEPTTLLDLKNRLRLFDLLDTLPQQQVVSTHDLDLAATCDEAIVIHEGRLLAQGPAASVLADYQRWCATDFPTLPEPAGPGRPDGSRAMLAVRSATVTVDTGASERTLLQGITAELSAPRTAVLGLNGSGKSTFLRLFNGLSPLTSGEVTVHGVSISEHLSAVRSRVGMLFSDPGAQLVMPTGVEDVELSLQHIKGKEARRAAALEALAERGVEHRAFDSVYNLSGGEKQLTALAAVLAVNPKVLLLDEPTTLLDLKNRLRLFDLLDTLPQQQVVSTHDLDLAATCDEAIVIHEGRLLAQGPAASVLADYQRWCATDFPTLPEPAGPGRPDGSRA

Nearest PDB structures (foldseek):
  1vpl-assembly1_A-2  TM=8.658E-01  e=4.233E-18  Thermotoga maritima MSB8
  4yer-assembly1_B  TM=8.919E-01  e=4.513E-17  Thermotoga maritima MSB8
  4yer-assembly1_A  TM=8.912E-01  e=1.351E-16  Thermotoga maritima MSB8
  8ee6-assembly1_A  TM=8.668E-01  e=1.212E-15  Homo sapiens
  4rvc-assembly1_A  TM=8.178E-01  e=5.098E-16  Geobacillus kaustophilus GBlys

Secondary structure (DSSP, 8-state):
-EEEEEEEEEEE-SSSEEEEEEEEEEEE-SSEEEEE--TTSSHHHHHHHTTT-S--SEEEEEETTEETTT-HHHHHHHEEEE-S-HHHH--SSBHHHHHHHHTTTS-SHHHHHHHHHHHHHHTT-GGGTTSBGGGS-HHHHHHHHHHHHHTT--SEEEEESTTTT--HHHHHHHHHHHHH--SEEEEE-S-HHHHHTSSEEEEEETTEEEEEEEHHHHHHHHHHHHHS-PPPPPPP-----------/-EEEEEEEEEEE-SSSEEEEEEEEEEEE-SSEEEEE--TTSSHHHHHHHTTT-S--SEEEEEETTEETTT-HHHHHHHEEEE-S-HHHH--SSBHHHHHHHHTTTS-SHHHHHHHHHHHHHHTT-GGGTTSBGGGS-HHHHHHHHHHHHHTT--SEEEEESTTTT--HHHHHHHHHHHHH--SEEEEE-S-HHHHHTSSEEEEEETTEEEEEEEHHHHHHHHHHHHHS-PPPPPPP-------TT--

Organism: NCBI:txid85336

pLDDT: mean 91.86, std 12.54, range [20.66, 98.81]

Foldseek 3Di:
DKWWAQWWAWDCPVVDIDTQAGGATDDDDFLEEEEDEDVSLNSVVVLVVQQCPGDTPDTWIDDVRHTCVVCNPVSNLQEFEDAQQLLVLQDDQFLLVLLLVLVVVDPDDVVSSVLSLVLLVVLPLSVRRGPGLVPDDRLSSLSSSVSSRPSSPHQEYEYEASCPPPDPVSVVSVLVVSVPRRHRYYYYHPDLVSLLSTQKYWYRGNNYTQDIDGSVVVSVVVVVCVVPNDDDDPDDPPDPDPPPPPD/DKWWAQWWAWDCPVVDIDTQAGGATDDDDFLEEEEDEDVSLNSVVVLVVQQCPGDTPDTWIDDVRHTCVVCNPVSNLQEFEDAQQLLVLQDDQFLLVLLLVLVVVDPDDVVSSVLSLVLLVVLPLSVRRGPGLVPDDRLSSLSSSVSSRPSSPHQEYEYEASCPPPDPVSVVSVLVVSVPRRHRYYYYHPDLVSLLSTQKYWYRGNNYTQDIDGSVVVSVVVVVCVVPNDDDDPDDPPPPDPPPPPD